Protein AF-0000000082581301 (afdb_homodimer)

Nearest PDB structures (foldseek):
  5jen-assembly1_A  TM=6.993E-01  e=1.781E-11  Bacillus subtilis subsp. subtilis str. 168
  3cyg-assembly2_A  TM=7.190E-01  e=3.340E-11  Fervidobacterium nodosum Rt17-B1
  3cyg-assembly3_B  TM=7.773E-01  e=4.373E-10  Fervidobacterium nodosum Rt17-B1
  3e99-assembly1_A  TM=2.908E-01  e=3.934E+00  Burkholderia mallei ATCC 23344
  8h2t-assembly1_H  TM=2.870E-01  e=8.271E+00  Variovorax paradoxus

Structure (mmCIF, N/CA/C/O backbone):
data_AF-0000000082581301-model_v1
#
loop_
_entity.id
_entity.type
_entity.pdbx_description
1 polymer 'DUF3298 and DUF4163 domain-containing protein'
#
loop_
_atom_site.group_PDB
_atom_site.id
_atom_site.type_symbol
_atom_site.label_atom_id
_atom_site.label_alt_id
_atom_site.label_comp_id
_atom_site.label_asym_id
_atom_site.label_entity_id
_atom_site.label_seq_id
_atom_site.pdbx_PDB_ins_code
_atom_site.Cartn_x
_atom_site.Cartn_y
_atom_site.Cartn_z
_atom_site.occupancy
_atom_site.B_iso_or_equiv
_atom_site.auth_seq_id
_atom_site.auth_comp_id
_atom_site.auth_asym_id
_atom_site.auth_atom_id
_atom_site.pdbx_PDB_model_num
ATOM 1 N N . MET A 1 1 ? -32.438 -51.469 63.594 1 23.45 1 MET A N 1
ATOM 2 C CA . MET A 1 1 ? -33.312 -51.906 62.531 1 23.45 1 MET A CA 1
ATOM 3 C C . MET A 1 1 ? -34.188 -50.719 62.031 1 23.45 1 MET A C 1
ATOM 5 O O . MET A 1 1 ? -35.281 -50.5 62.562 1 23.45 1 MET A O 1
ATOM 9 N N . ILE A 1 2 ? -33.562 -49.562 61.781 1 27.22 2 ILE A N 1
ATOM 10 C CA . ILE A 1 2 ? -34.188 -48.25 61.625 1 27.22 2 ILE A CA 1
ATOM 11 C C . ILE A 1 2 ? -35.031 -48.219 60.344 1 27.22 2 ILE A C 1
ATOM 13 O O . ILE A 1 2 ? -34.5 -48.531 59.281 1 27.22 2 ILE A O 1
ATOM 17 N N . TYR A 1 3 ? -36.344 -48.5 60.375 1 23.5 3 TYR A N 1
ATOM 18 C CA . TYR A 1 3 ? -37.344 -48.75 59.344 1 23.5 3 TYR A CA 1
ATOM 19 C C . TYR A 1 3 ? -37.625 -47.531 58.5 1 23.5 3 TYR A C 1
ATOM 21 O O . TYR A 1 3 ? -38.125 -46.5 59 1 23.5 3 TYR A O 1
ATOM 29 N N . PHE A 1 4 ? -36.688 -47 57.719 1 25.91 4 PHE A N 1
ATOM 30 C CA . PHE A 1 4 ? -36.844 -45.75 56.938 1 25.91 4 PHE A CA 1
ATOM 31 C C . PHE A 1 4 ? -37.938 -45.906 55.906 1 25.91 4 PHE A C 1
ATOM 33 O O . PHE A 1 4 ? -38 -46.906 55.188 1 25.91 4 PHE A O 1
ATOM 40 N N . SER A 1 5 ? -39.125 -45.344 56.156 1 24.7 5 SER A N 1
ATOM 41 C CA . SER A 1 5 ? -40.406 -45.406 55.469 1 24.7 5 SER A CA 1
ATOM 42 C C . SER A 1 5 ? -40.312 -44.844 54.062 1 24.7 5 SER A C 1
ATOM 44 O O . SER A 1 5 ? -39.844 -43.75 53.844 1 24.7 5 SER A O 1
ATOM 46 N N . TYR A 1 6 ? -40.094 -45.656 53 1 24.67 6 TYR A N 1
ATOM 47 C CA . TYR A 1 6 ? -39.844 -45.5 51.562 1 24.67 6 TYR A CA 1
ATOM 48 C C . TYR A 1 6 ? -41.031 -44.844 50.875 1 24.67 6 TYR A C 1
ATOM 50 O O . TYR A 1 6 ? -42.156 -45.375 50.906 1 24.67 6 TYR A O 1
ATOM 58 N N . PRO A 1 7 ? -41.094 -43.469 50.844 1 27.75 7 PRO A N 1
ATOM 59 C CA . PRO A 1 7 ? -42.344 -42.906 50.312 1 27.75 7 PRO A CA 1
ATOM 60 C C . PRO A 1 7 ? -42.656 -43.406 48.906 1 27.75 7 PRO A C 1
ATOM 62 O O . PRO A 1 7 ? -41.75 -43.719 48.125 1 27.75 7 PRO A O 1
ATOM 65 N N . ASP A 1 8 ? -43.75 -44.094 48.656 1 23.95 8 ASP A N 1
ATOM 66 C CA . ASP A 1 8 ? -44.312 -44.969 47.625 1 23.95 8 ASP A CA 1
ATOM 67 C C . ASP A 1 8 ? -44.406 -44.25 46.281 1 23.95 8 ASP A C 1
ATOM 69 O O . ASP A 1 8 ? -44.125 -44.844 45.219 1 23.95 8 ASP A O 1
ATOM 73 N N . ASN A 1 9 ? -45.188 -43.156 46.125 1 26.23 9 ASN A N 1
ATOM 74 C CA . ASN A 1 9 ? -46.156 -43.094 45.031 1 26.23 9 ASN A CA 1
ATOM 75 C C . ASN A 1 9 ? -45.531 -42.562 43.75 1 26.23 9 ASN A C 1
ATOM 77 O O . ASN A 1 9 ? -45.844 -41.469 43.312 1 26.23 9 ASN A O 1
ATOM 81 N N . TRP A 1 10 ? -44.25 -42.5 43.531 1 26.17 10 TRP A N 1
ATOM 82 C CA . TRP A 1 10 ? -43.688 -41.562 42.531 1 26.17 10 TRP A CA 1
ATOM 83 C C . TRP A 1 10 ? -44.031 -42.062 41.125 1 26.17 10 TRP A C 1
ATOM 85 O O . TRP A 1 10 ? -43.625 -43.156 40.719 1 26.17 10 TRP A O 1
ATOM 95 N N . ASN A 1 11 ? -45.312 -41.75 40.562 1 25.97 11 ASN A N 1
ATOM 96 C CA . ASN A 1 11 ? -45.812 -42.25 39.281 1 25.97 11 ASN A CA 1
ATOM 97 C C . ASN A 1 11 ? -44.938 -41.781 38.125 1 25.97 11 ASN A C 1
ATOM 99 O O . ASN A 1 11 ? -44.781 -40.594 37.875 1 25.97 11 ASN A O 1
ATOM 103 N N . PRO A 1 12 ? -44 -42.531 37.531 1 25.05 12 PRO A N 1
ATOM 104 C CA . PRO A 1 12 ? -42.906 -42.312 36.594 1 25.05 12 PRO A CA 1
ATOM 105 C C . PRO A 1 12 ? -43.406 -42.062 35.156 1 25.05 12 PRO A C 1
ATOM 107 O O . PRO A 1 12 ? -42.625 -42.062 34.219 1 25.05 12 PRO A O 1
ATOM 110 N N . SER A 1 13 ? -44.75 -41.938 34.938 1 23.55 13 SER A N 1
ATOM 111 C CA . SER A 1 13 ? -45.188 -42.312 33.594 1 23.55 13 SER A CA 1
ATOM 112 C C . SER A 1 13 ? -44.531 -41.469 32.531 1 23.55 13 SER A C 1
ATOM 114 O O . SER A 1 13 ? -44.406 -41.875 31.375 1 23.55 13 SER A O 1
ATOM 116 N N . ALA A 1 14 ? -44.562 -40.156 32.656 1 24.44 14 ALA A N 1
ATOM 117 C CA . ALA A 1 14 ? -44.875 -39.375 31.469 1 24.44 14 ALA A CA 1
ATOM 118 C C . ALA A 1 14 ? -43.688 -39.344 30.5 1 24.44 14 ALA A C 1
ATOM 120 O O . ALA A 1 14 ? -43.562 -38.438 29.672 1 24.44 14 ALA A O 1
ATOM 121 N N . ASN A 1 15 ? -42.719 -40.156 30.562 1 22.16 15 ASN A N 1
ATOM 122 C CA . ASN A 1 15 ? -41.531 -39.812 29.766 1 22.16 15 ASN A CA 1
ATOM 123 C C . ASN A 1 15 ? -41.812 -39.906 28.266 1 22.16 15 ASN A C 1
ATOM 125 O O . ASN A 1 15 ? -41.75 -41 27.688 1 22.16 15 ASN A O 1
ATOM 129 N N . ARG A 1 16 ? -43 -39.375 27.766 1 25.42 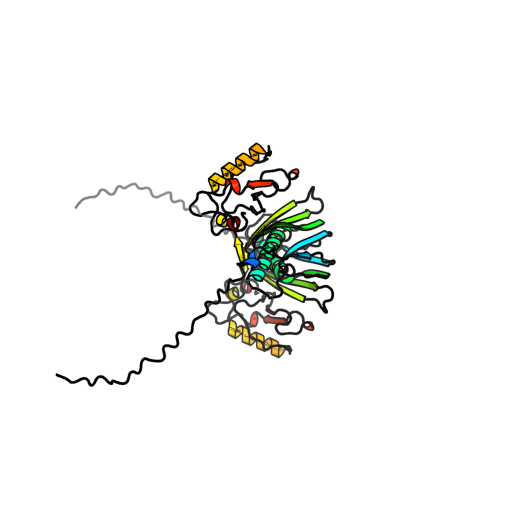16 ARG A N 1
ATOM 130 C CA . ARG A 1 16 ? -43.094 -39.531 26.328 1 25.42 16 ARG A CA 1
ATOM 131 C C . ARG A 1 16 ? -41.844 -39.031 25.625 1 25.42 16 ARG A C 1
ATOM 133 O O . ARG A 1 16 ? -41.438 -37.875 25.828 1 25.42 16 ARG A O 1
ATOM 140 N N . TYR A 1 17 ? -40.906 -39.906 25.312 1 24.31 17 TYR A N 1
ATOM 141 C CA . TYR A 1 17 ? -39.75 -39.688 24.453 1 24.31 17 TYR A CA 1
ATOM 142 C C . TYR A 1 17 ? -40.188 -39.062 23.125 1 24.31 17 TYR A C 1
ATOM 144 O O . TYR A 1 17 ? -41 -39.594 22.391 1 24.31 17 TYR A O 1
ATOM 152 N N . ASP A 1 18 ? -40.469 -37.75 23.156 1 25.62 18 ASP A N 1
ATOM 153 C CA . ASP A 1 18 ? -40.656 -37.094 21.859 1 25.62 18 ASP A CA 1
ATOM 154 C C . ASP A 1 18 ? -39.562 -37.531 20.875 1 25.62 18 ASP A C 1
ATOM 156 O O . ASP A 1 18 ? -38.406 -37.625 21.234 1 25.62 18 ASP A O 1
ATOM 160 N N . SER A 1 19 ? -39.938 -38.438 19.953 1 27.25 19 SER A N 1
ATOM 161 C CA . SER A 1 19 ? -39.156 -38.781 18.766 1 27.25 19 SER A CA 1
ATOM 162 C C . SER A 1 19 ? -38.562 -37.562 18.094 1 27.25 19 SER A C 1
ATOM 164 O O . SER A 1 19 ? -39.312 -36.688 17.625 1 27.25 19 SER A O 1
ATOM 166 N N . TYR A 1 20 ? -37.531 -37 18.703 1 26.33 20 TYR A N 1
ATOM 167 C CA . TYR A 1 20 ? -36.781 -36 17.969 1 26.33 20 TYR A CA 1
ATOM 168 C C . TYR A 1 20 ? -36.5 -36.438 16.547 1 26.33 20 TYR A C 1
ATOM 170 O O . TYR A 1 20 ? -35.875 -37.5 16.344 1 26.33 20 TYR A O 1
ATOM 178 N N . ASP A 1 21 ? -37.469 -36.281 15.656 1 26.14 21 ASP A N 1
ATOM 179 C CA . ASP A 1 21 ? -37.125 -36.344 14.234 1 26.14 21 ASP A CA 1
ATOM 180 C C . ASP A 1 21 ? -35.812 -35.625 13.945 1 26.14 21 ASP A C 1
ATOM 182 O O . ASP A 1 21 ? -35.688 -34.438 14.211 1 26.14 21 ASP A O 1
ATOM 186 N N . TYR A 1 22 ? -34.75 -36.344 14.148 1 25.98 22 TYR A N 1
ATOM 187 C CA . TYR A 1 22 ? -33.469 -35.906 13.586 1 25.98 22 TYR A CA 1
ATOM 188 C C . TYR A 1 22 ? -33.656 -35.438 12.156 1 25.98 22 TYR A C 1
ATOM 190 O O . TYR A 1 22 ? -33.875 -36.219 11.242 1 25.98 22 TYR A O 1
ATOM 198 N N . LYS A 1 23 ? -34.406 -34.312 12 1 30.66 23 LYS A N 1
ATOM 199 C CA . LYS A 1 23 ? -34.25 -33.719 10.68 1 30.66 23 LYS A CA 1
ATOM 200 C C . LYS A 1 23 ? -32.781 -33.594 10.32 1 30.66 23 LYS A C 1
ATOM 202 O O . LYS A 1 23 ? -32 -32.906 11.016 1 30.66 23 LYS A O 1
ATOM 207 N N . ASN A 1 24 ? -32.25 -34.719 9.75 1 27.53 24 ASN A N 1
ATOM 208 C CA . ASN A 1 24 ? -31 -34.656 9.016 1 27.53 24 ASN A CA 1
ATOM 209 C C . ASN A 1 24 ? -30.906 -33.375 8.164 1 27.53 24 ASN A C 1
ATOM 211 O O . ASN A 1 24 ? -31.641 -33.219 7.191 1 27.53 24 ASN A O 1
ATOM 215 N N . HIS A 1 25 ? -30.844 -32.25 8.789 1 31.48 25 HIS A N 1
ATOM 216 C CA . HIS A 1 25 ? -30.359 -31.141 7.984 1 31.48 25 HIS A CA 1
ATOM 217 C C . HIS A 1 25 ? -29.094 -31.516 7.238 1 31.48 25 HIS A C 1
ATOM 219 O O . HIS A 1 25 ? -28.016 -31.609 7.836 1 31.48 25 HIS A O 1
ATOM 225 N N . THR A 1 26 ? -29.219 -32.438 6.367 1 28.14 26 THR A N 1
ATOM 226 C CA . THR A 1 26 ? -28.141 -32.406 5.395 1 28.14 26 THR A CA 1
ATOM 227 C C . THR A 1 26 ? -27.781 -30.969 5.012 1 28.14 26 THR A C 1
ATOM 229 O O . THR A 1 26 ? -28.562 -30.281 4.371 1 28.14 26 THR A O 1
ATOM 232 N N . LYS A 1 27 ? -27.125 -30.297 5.91 1 36.31 27 LYS A N 1
ATOM 233 C CA . LYS A 1 27 ? -26.406 -29.141 5.395 1 36.31 27 LYS A CA 1
ATOM 234 C C . LYS A 1 27 ? -26 -29.344 3.939 1 36.31 27 LYS A C 1
ATOM 236 O O . LYS A 1 27 ? -25.359 -30.344 3.605 1 36.31 27 LYS A O 1
ATOM 241 N N . ASP A 1 28 ? -26.766 -28.828 2.965 1 34.56 28 ASP A N 1
ATOM 242 C CA . ASP A 1 28 ? -26.547 -28.734 1.524 1 34.56 28 ASP A CA 1
ATOM 243 C C . ASP A 1 28 ? -25.062 -28.688 1.197 1 34.56 28 ASP A C 1
ATOM 245 O O . ASP A 1 28 ? -24.438 -27.625 1.232 1 34.56 28 ASP A O 1
ATOM 249 N N . TYR A 1 29 ? -24.25 -29.656 1.541 1 36 29 TYR A N 1
ATOM 250 C CA . TYR A 1 29 ? -22.891 -29.875 1.052 1 36 29 TYR A CA 1
ATOM 251 C C . TYR A 1 29 ? -22.797 -29.609 -0.445 1 36 29 TYR A C 1
ATOM 253 O O . TYR A 1 29 ? -21.766 -29.844 -1.063 1 36 29 TYR A O 1
ATOM 261 N N . ARG A 1 30 ? -23.875 -29.531 -1.158 1 40.72 30 ARG A N 1
ATOM 262 C CA . ARG A 1 30 ? -23.828 -29.359 -2.607 1 40.72 30 ARG A CA 1
ATOM 263 C C . ARG A 1 30 ? -23.125 -28.062 -2.988 1 40.72 30 ARG A C 1
ATOM 265 O O . ARG A 1 30 ? -22.797 -27.844 -4.16 1 40.72 30 ARG A O 1
ATOM 272 N N . ASP A 1 31 ? -23.25 -27.062 -2.201 1 43.44 31 ASP A N 1
ATOM 273 C CA . ASP A 1 31 ? -22.969 -25.688 -2.586 1 43.44 31 ASP A CA 1
ATOM 274 C C . ASP A 1 31 ? -21.453 -25.469 -2.701 1 43.44 31 ASP A C 1
ATOM 276 O O . ASP A 1 31 ? -21.016 -24.422 -3.193 1 43.44 31 ASP A O 1
ATOM 280 N N . PHE A 1 32 ? -20.641 -26.438 -2.219 1 46.97 32 PHE A N 1
ATOM 281 C CA . PHE A 1 32 ? -19.203 -26.25 -2.111 1 46.97 32 PHE A CA 1
ATOM 282 C C . PHE A 1 32 ? -18.516 -26.453 -3.461 1 46.97 32 PHE A C 1
ATOM 284 O O . PHE A 1 32 ? -17.328 -26.203 -3.605 1 46.97 32 PHE A O 1
ATOM 291 N N . ARG A 1 33 ? -19.266 -27.141 -4.344 1 55.94 33 ARG A N 1
ATOM 292 C CA . ARG A 1 33 ? -18.625 -27.5 -5.609 1 55.94 33 ARG A CA 1
ATOM 293 C C . ARG A 1 33 ? -18.547 -26.297 -6.539 1 55.94 33 ARG A C 1
ATOM 295 O O . ARG A 1 33 ? -18.203 -26.422 -7.715 1 55.94 33 ARG A O 1
ATOM 302 N N . GLU A 1 34 ? -19 -25.094 -6.039 1 70.31 34 GLU A N 1
ATOM 303 C CA . GLU A 1 34 ? -19.297 -24.031 -6.988 1 70.31 34 GLU A CA 1
ATOM 304 C C . GLU A 1 34 ? -18.141 -23.031 -7.094 1 70.31 34 GLU A C 1
ATOM 306 O O . GLU A 1 34 ? -17.406 -22.812 -6.125 1 70.31 34 GLU A O 1
ATOM 311 N N . THR A 1 35 ? -17.688 -22.75 -8.289 1 86.88 35 THR A N 1
ATOM 312 C CA . THR A 1 35 ? -16.766 -21.688 -8.68 1 86.88 35 THR A CA 1
ATOM 313 C C . THR A 1 35 ? -17.172 -20.359 -8.039 1 86.88 35 THR A C 1
ATOM 315 O O . THR A 1 35 ? -18.359 -20.094 -7.855 1 86.88 35 THR A O 1
ATOM 318 N N . VAL A 1 36 ? -16.219 -19.734 -7.465 1 93.25 36 VAL A N 1
ATOM 319 C CA . VAL A 1 36 ? -16.391 -18.406 -6.891 1 93.25 36 VAL A CA 1
ATOM 320 C C . VAL A 1 36 ? -16.672 -17.391 -8.008 1 93.25 36 VAL A C 1
ATOM 322 O O . VAL A 1 36 ? -15.992 -17.391 -9.031 1 93.25 36 VAL A O 1
ATOM 325 N N . GLY A 1 37 ? -17.797 -16.641 -7.883 1 95.5 37 GLY A N 1
ATOM 326 C CA . GLY A 1 37 ? -18.062 -15.57 -8.836 1 95.5 37 GLY A CA 1
ATOM 327 C C . GLY A 1 37 ? -17.094 -14.406 -8.703 1 95.5 37 GLY A C 1
ATOM 328 O O . GLY A 1 37 ? -16.906 -13.867 -7.613 1 95.5 37 GLY A O 1
ATOM 329 N N . LEU A 1 38 ? -16.469 -14.062 -9.812 1 97.75 38 LEU A N 1
ATOM 330 C CA . LEU A 1 38 ? -15.484 -12.984 -9.812 1 97.75 38 LEU A CA 1
ATOM 331 C C . LEU A 1 38 ? -15.852 -11.922 -10.844 1 97.75 38 LEU A C 1
ATOM 333 O O . LEU A 1 38 ? -16.391 -12.242 -11.914 1 97.75 38 LEU A O 1
ATOM 337 N N . LYS A 1 39 ? -15.602 -10.711 -10.5 1 98.12 39 LYS A N 1
ATOM 338 C CA . LYS A 1 39 ? -15.664 -9.57 -11.422 1 98.12 39 LYS A CA 1
ATOM 339 C C . LYS A 1 39 ? -14.305 -8.891 -11.539 1 98.12 39 LYS A C 1
ATOM 341 O O . LYS A 1 39 ? -13.469 -8.992 -10.641 1 98.12 39 LYS A O 1
ATOM 346 N N . ASN A 1 40 ? -14.148 -8.227 -12.648 1 98.69 40 ASN A N 1
ATOM 347 C CA . ASN A 1 40 ? -12.883 -7.551 -12.898 1 98.69 40 ASN A CA 1
ATOM 348 C C . ASN A 1 40 ? -12.953 -6.066 -12.555 1 98.69 40 ASN A C 1
ATOM 350 O O . ASN A 1 40 ? -13.773 -5.332 -13.117 1 98.69 40 ASN A O 1
ATOM 354 N N . GLN A 1 41 ? -12.195 -5.621 -11.594 1 98.69 41 GLN A N 1
ATOM 355 C CA . GLN A 1 41 ? -11.945 -4.203 -11.359 1 98.69 41 GLN A CA 1
ATOM 356 C C . GLN A 1 41 ? -10.812 -3.689 -12.242 1 98.69 41 GLN A C 1
ATOM 358 O O . GLN A 1 41 ? -9.703 -4.23 -12.203 1 98.69 41 GLN A O 1
ATOM 363 N N . LYS A 1 42 ? -11.07 -2.707 -13 1 98.5 42 LYS A N 1
ATOM 364 C CA . LYS A 1 42 ? -10.07 -2.088 -13.867 1 98.5 42 LYS A CA 1
ATOM 365 C C . LYS A 1 42 ? -9.844 -0.627 -13.484 1 98.5 42 LYS A C 1
ATOM 367 O O . LYS A 1 42 ? -10.727 0.213 -13.672 1 98.5 42 LYS A O 1
ATOM 372 N N . LEU A 1 43 ? -8.742 -0.289 -12.945 1 98.62 43 LEU A N 1
ATOM 373 C CA . LEU A 1 43 ? -8.344 1.071 -12.602 1 98.62 43 LEU A CA 1
ATOM 374 C C . LEU A 1 43 ? -7.617 1.733 -13.766 1 98.62 43 LEU A C 1
ATOM 376 O O . LEU A 1 43 ? -6.445 1.438 -14.023 1 98.62 43 LEU A O 1
ATOM 380 N N . MET A 1 44 ? -8.227 2.516 -14.43 1 98.44 44 MET A N 1
ATOM 381 C CA . MET A 1 44 ? -7.695 3.287 -15.547 1 98.44 44 MET A CA 1
ATOM 382 C C . MET A 1 44 ? -8.305 4.684 -15.586 1 98.44 44 MET A C 1
ATOM 384 O O . MET A 1 44 ? -8.953 5.062 -16.562 1 98.44 44 MET A O 1
ATOM 388 N N . PRO A 1 45 ? -8.047 5.441 -14.531 1 98.31 45 PRO A N 1
ATOM 389 C CA . PRO A 1 45 ? -8.633 6.781 -14.5 1 98.31 45 PRO A CA 1
ATOM 390 C C . PRO A 1 45 ? -8.086 7.688 -15.602 1 98.31 45 PRO A C 1
ATOM 392 O O . PRO A 1 45 ? -6.867 7.777 -15.781 1 98.31 45 PRO A O 1
ATOM 395 N N . PRO A 1 46 ? -8.914 8.422 -16.297 1 97.94 46 PRO A N 1
ATOM 396 C CA . PRO A 1 46 ? -8.469 9.352 -17.344 1 97.94 46 PRO A CA 1
ATOM 397 C C . PRO A 1 46 ? -7.484 10.398 -16.812 1 97.94 46 PRO A C 1
ATOM 399 O O . PRO A 1 46 ? -6.574 10.812 -17.531 1 97.94 46 PRO A O 1
ATOM 402 N N . LYS A 1 47 ? -7.715 10.797 -15.57 1 98.12 47 LYS A N 1
ATOM 403 C CA . LYS A 1 47 ? -6.785 11.719 -14.922 1 98.12 47 LYS A CA 1
ATOM 404 C C . LYS A 1 47 ? -6.133 11.07 -13.703 1 98.12 47 LYS A C 1
ATOM 406 O O . LYS A 1 47 ? -6.805 10.781 -12.711 1 98.12 47 LYS A O 1
ATOM 411 N N . PHE A 1 48 ? -4.871 10.828 -13.828 1 98.69 48 PHE A N 1
ATOM 412 C CA . PHE A 1 48 ? -4.102 10.211 -12.758 1 98.69 48 PHE A CA 1
ATOM 413 C C . PHE A 1 48 ? -2.799 10.969 -12.523 1 98.69 48 PHE A C 1
ATOM 415 O O . PHE A 1 48 ? -2.006 11.148 -13.445 1 98.69 48 PHE A O 1
ATOM 422 N N . SER A 1 49 ? -2.604 11.43 -11.266 1 98.81 49 SER A N 1
ATOM 423 C CA . SER A 1 49 ? -1.345 12.07 -10.883 1 98.81 49 SER A CA 1
ATOM 424 C C . SER A 1 49 ? -1.113 11.977 -9.383 1 98.81 49 SER A C 1
ATOM 426 O O . SER A 1 49 ? -2.006 12.297 -8.594 1 98.81 49 SER A O 1
ATOM 428 N N . ILE A 1 50 ? 0.013 11.531 -9.008 1 98.88 50 ILE A N 1
ATOM 429 C CA . ILE A 1 50 ? 0.401 11.5 -7.598 1 98.88 50 ILE A CA 1
ATOM 430 C C . ILE A 1 50 ? 1.772 12.148 -7.43 1 98.88 50 ILE A C 1
ATOM 432 O O . ILE A 1 50 ? 2.744 11.742 -8.07 1 98.88 50 ILE A O 1
ATOM 436 N N . SER A 1 51 ? 1.829 13.141 -6.535 1 98.88 51 SER A N 1
ATOM 437 C CA . SER A 1 51 ? 3.078 13.836 -6.234 1 98.88 51 SER A CA 1
ATOM 438 C C . SER A 1 51 ? 3.475 13.648 -4.773 1 98.88 51 SER A C 1
ATOM 440 O O . SER A 1 51 ? 2.623 13.68 -3.883 1 98.88 51 SER A O 1
ATOM 442 N N . TYR A 1 52 ? 4.742 13.422 -4.562 1 98.94 52 TYR A N 1
ATOM 443 C CA . TYR A 1 52 ? 5.293 13.367 -3.213 1 98.94 52 TYR A CA 1
ATOM 444 C C . TYR A 1 52 ? 6.754 13.797 -3.199 1 98.94 52 TYR A C 1
ATOM 446 O O . TYR A 1 52 ? 7.434 13.75 -4.227 1 98.94 52 TYR A O 1
ATOM 454 N N . PRO A 1 53 ? 7.203 14.289 -2.082 1 98.94 53 PRO A N 1
ATOM 455 C CA . PRO A 1 53 ? 8.594 14.766 -2.041 1 98.94 53 PRO A CA 1
ATOM 456 C C . PRO A 1 53 ? 9.586 13.633 -1.789 1 98.94 53 PRO A C 1
ATOM 458 O O . PRO A 1 53 ? 9.242 12.625 -1.171 1 98.94 53 PRO A O 1
ATOM 461 N N . VAL A 1 54 ? 10.742 13.82 -2.295 1 98.81 54 VAL A N 1
ATOM 462 C CA . VAL A 1 54 ? 11.883 12.945 -2.066 1 98.81 54 VAL A CA 1
ATOM 463 C C . VAL A 1 54 ? 13.07 13.758 -1.565 1 98.81 54 VAL A C 1
ATOM 465 O O . VAL A 1 54 ? 13.414 14.789 -2.148 1 98.81 54 VAL A O 1
ATOM 468 N N . ILE A 1 55 ? 13.625 13.336 -0.488 1 98.62 55 ILE A N 1
ATOM 469 C CA . ILE A 1 55 ? 14.82 13.984 0.039 1 98.62 55 ILE A CA 1
ATOM 470 C C . ILE A 1 55 ? 16.047 13.547 -0.767 1 98.62 55 ILE A C 1
ATOM 472 O O . ILE A 1 55 ? 16.25 12.352 -0.989 1 98.62 55 ILE A O 1
ATOM 476 N N . ASP A 1 56 ? 16.812 14.523 -1.183 1 95.5 56 ASP A N 1
ATOM 477 C CA . ASP A 1 56 ? 18.062 14.203 -1.881 1 95.5 56 ASP A CA 1
ATOM 478 C C . ASP A 1 56 ? 18.984 13.383 -0.997 1 95.5 56 ASP A C 1
ATOM 480 O O . ASP A 1 56 ? 19.203 13.711 0.171 1 95.5 56 ASP A O 1
ATOM 484 N N . ASN A 1 57 ? 19.5 12.266 -1.617 1 95.81 57 ASN A N 1
ATOM 485 C CA . ASN A 1 57 ? 20.359 11.375 -0.852 1 95.81 57 ASN A CA 1
ATOM 486 C C . ASN A 1 57 ? 21.547 10.891 -1.682 1 95.81 57 ASN A C 1
ATOM 488 O O . ASN A 1 57 ? 21.719 9.688 -1.891 1 95.81 57 ASN A O 1
ATOM 492 N N . PRO A 1 58 ? 22.359 11.75 -2.113 1 93.5 58 PRO A N 1
ATOM 493 C CA . PRO A 1 58 ? 23.469 11.352 -2.986 1 93.5 58 PRO A CA 1
ATOM 494 C C . PRO A 1 58 ? 24.438 10.375 -2.311 1 93.5 58 PRO A C 1
ATOM 496 O O . PRO A 1 58 ? 25.062 9.555 -2.982 1 93.5 58 PRO A O 1
ATOM 499 N N . ASP A 1 59 ? 24.531 10.398 -0.955 1 94.31 59 ASP A N 1
ATOM 500 C CA . ASP A 1 59 ? 25.5 9.578 -0.228 1 94.31 59 ASP A CA 1
ATOM 501 C C . ASP A 1 59 ? 24.844 8.305 0.307 1 94.31 59 ASP A C 1
ATOM 503 O O . ASP A 1 59 ? 25.453 7.562 1.081 1 94.31 59 ASP A O 1
ATOM 507 N N . SER A 1 60 ? 23.641 8.094 0.005 1 94.31 60 SER A N 1
ATOM 508 C CA . SER A 1 60 ? 22.906 6.898 0.414 1 94.31 60 SER A CA 1
ATOM 509 C C . SER A 1 60 ? 22.906 6.742 1.931 1 94.31 60 SER A C 1
ATOM 511 O O . SER A 1 60 ? 23.172 5.656 2.449 1 94.31 60 SER A O 1
ATOM 513 N N . LYS A 1 61 ? 22.719 7.906 2.576 1 97.25 61 LYS A N 1
ATOM 514 C CA . LYS A 1 61 ? 22.609 7.863 4.031 1 97.25 61 LYS A CA 1
ATOM 515 C C . LYS A 1 61 ? 21.375 7.09 4.477 1 97.25 61 LYS A C 1
ATOM 517 O O . LYS A 1 61 ? 20.297 7.27 3.924 1 97.25 61 LYS A O 1
ATOM 522 N N . ASP A 1 62 ? 21.5 6.297 5.488 1 98.12 62 ASP A N 1
ATOM 523 C CA . ASP A 1 62 ? 20.438 5.414 5.965 1 98.12 62 ASP A CA 1
ATOM 524 C C . ASP A 1 62 ? 19.266 6.219 6.535 1 98.12 62 ASP A C 1
ATOM 526 O O . ASP A 1 62 ? 18.109 5.859 6.336 1 98.12 62 ASP A O 1
ATOM 530 N N . ASN A 1 63 ? 19.609 7.223 7.359 1 98 63 ASN A N 1
ATOM 531 C CA . ASN A 1 63 ? 18.562 8.039 7.969 1 98 63 ASN A CA 1
ATOM 532 C C . ASN A 1 63 ? 17.656 8.664 6.91 1 98 63 ASN A C 1
ATOM 534 O O . ASN A 1 63 ? 16.422 8.656 7.059 1 98 63 ASN A O 1
ATOM 538 N N . ILE A 1 64 ? 18.234 9.102 5.816 1 98.25 64 ILE A N 1
ATOM 539 C CA . ILE A 1 64 ? 17.469 9.719 4.742 1 98.25 64 ILE A CA 1
ATOM 540 C C . ILE A 1 64 ? 16.656 8.656 4.012 1 98.25 64 ILE A C 1
ATOM 542 O O . ILE A 1 64 ? 15.492 8.875 3.688 1 98.25 64 ILE A O 1
ATOM 546 N N . THR A 1 65 ? 17.25 7.473 3.773 1 98.44 65 THR A N 1
ATOM 547 C CA . THR A 1 65 ? 16.547 6.359 3.15 1 98.44 65 THR A CA 1
ATOM 548 C C . THR A 1 65 ? 15.312 5.98 3.957 1 98.44 65 THR A C 1
ATOM 550 O O . THR A 1 65 ? 14.234 5.77 3.391 1 98.44 65 THR A O 1
ATOM 553 N N . LYS A 1 66 ? 15.477 5.961 5.207 1 98.69 66 LYS A N 1
ATOM 554 C CA . LYS A 1 66 ? 14.367 5.621 6.094 1 98.69 66 LYS A CA 1
ATOM 555 C C . LYS A 1 66 ? 13.234 6.637 5.973 1 98.69 66 LYS A C 1
ATOM 557 O O . LYS A 1 66 ? 12.062 6.258 5.867 1 98.69 66 LYS A O 1
ATOM 562 N N . ILE A 1 67 ? 13.539 7.926 6 1 98.88 67 ILE A N 1
ATOM 563 C CA . ILE A 1 67 ? 12.516 8.961 5.953 1 98.88 67 ILE A CA 1
ATOM 564 C C . ILE A 1 67 ? 11.852 8.977 4.578 1 98.88 67 ILE A C 1
ATOM 566 O O . ILE A 1 67 ? 10.633 9.141 4.473 1 98.88 67 ILE A O 1
ATOM 570 N N . ASN A 1 68 ? 12.648 8.781 3.496 1 98.88 68 ASN A N 1
ATOM 571 C CA . ASN A 1 68 ? 12.062 8.711 2.16 1 98.88 68 ASN A CA 1
ATOM 572 C C . ASN A 1 68 ? 11.07 7.559 2.043 1 98.88 68 ASN A C 1
ATOM 574 O O . ASN A 1 68 ? 10.016 7.699 1.419 1 98.88 68 ASN A O 1
ATOM 578 N N . ASN A 1 69 ? 11.414 6.449 2.625 1 98.88 69 ASN A N 1
ATOM 579 C CA . ASN A 1 69 ? 10.477 5.332 2.629 1 98.88 69 ASN A CA 1
ATOM 580 C C . ASN A 1 69 ? 9.227 5.656 3.438 1 98.88 69 ASN A C 1
ATOM 582 O O . ASN A 1 69 ? 8.109 5.312 3.031 1 98.88 69 ASN A O 1
ATOM 586 N N . ALA A 1 70 ? 9.391 6.305 4.566 1 98.88 70 ALA A N 1
ATOM 587 C CA . ALA A 1 70 ? 8.242 6.676 5.395 1 98.88 70 ALA A CA 1
ATOM 588 C C . ALA A 1 70 ? 7.32 7.641 4.656 1 98.88 70 ALA A C 1
ATOM 590 O O . ALA A 1 70 ? 6.098 7.562 4.797 1 98.88 70 ALA A O 1
ATOM 591 N N . ILE A 1 71 ? 7.898 8.539 3.879 1 98.94 71 ILE A N 1
ATOM 592 C CA . ILE A 1 71 ? 7.121 9.469 3.064 1 98.94 71 ILE A CA 1
ATOM 593 C C . ILE A 1 71 ? 6.262 8.688 2.072 1 98.94 71 ILE A C 1
ATOM 595 O O . ILE A 1 71 ? 5.055 8.914 1.982 1 98.94 71 ILE A O 1
ATOM 599 N N . VAL A 1 72 ? 6.828 7.781 1.42 1 98.88 72 VAL A N 1
ATOM 600 C CA . VAL A 1 72 ? 6.137 7.004 0.398 1 98.88 72 VAL A CA 1
ATOM 601 C C . VAL A 1 72 ? 5.074 6.121 1.051 1 98.88 72 VAL A C 1
ATOM 603 O O . VAL A 1 72 ? 4 5.906 0.482 1 98.88 72 VAL A O 1
ATOM 606 N N . ASP A 1 73 ? 5.398 5.668 2.209 1 98.88 73 ASP A N 1
ATOM 607 C CA . ASP A 1 73 ? 4.441 4.844 2.936 1 98.88 73 ASP A CA 1
ATOM 608 C C . ASP A 1 73 ? 3.158 5.617 3.227 1 98.88 73 ASP A C 1
ATOM 610 O O . ASP A 1 73 ? 2.066 5.043 3.227 1 98.88 73 ASP A O 1
ATOM 614 N N . GLU A 1 74 ? 3.25 6.887 3.512 1 98.88 74 GLU A N 1
ATOM 615 C CA . GLU A 1 74 ? 2.059 7.707 3.715 1 98.88 74 GLU A CA 1
ATOM 616 C C . GLU A 1 74 ? 1.218 7.781 2.445 1 98.88 74 GLU A C 1
ATOM 618 O O . GLU A 1 74 ? -0.011 7.703 2.502 1 98.88 74 GLU A O 1
ATOM 623 N N . VAL A 1 75 ? 1.861 7.918 1.317 1 98.94 75 VAL A N 1
ATOM 624 C CA . VAL A 1 75 ? 1.174 7.969 0.032 1 98.94 75 VAL A CA 1
ATOM 625 C C . VAL A 1 75 ? 0.503 6.625 -0.249 1 98.94 75 VAL A C 1
ATOM 627 O O . VAL A 1 75 ? -0.644 6.578 -0.7 1 98.94 75 VAL A O 1
ATOM 630 N N . ASP A 1 76 ? 1.237 5.613 0.029 1 98.88 76 ASP A N 1
ATOM 631 C CA . ASP A 1 76 ? 0.725 4.262 -0.176 1 98.88 76 ASP A CA 1
ATOM 632 C C . ASP A 1 76 ? -0.528 4.016 0.662 1 98.88 76 ASP A C 1
ATOM 634 O O . ASP A 1 76 ? -1.483 3.393 0.192 1 98.88 76 ASP A O 1
ATOM 638 N N . LYS A 1 77 ? -0.458 4.457 1.888 1 98.75 77 LYS A N 1
ATOM 639 C CA . LYS A 1 77 ? -1.614 4.328 2.768 1 98.75 77 LYS A CA 1
ATOM 640 C C . LYS A 1 77 ? -2.848 4.988 2.16 1 98.75 77 LYS A C 1
ATOM 642 O O . LYS A 1 77 ? -3.939 4.418 2.18 1 98.75 77 LYS A O 1
ATOM 647 N N . LEU A 1 78 ? -2.693 6.176 1.67 1 98.88 78 LEU A N 1
ATOM 648 C CA . LEU A 1 78 ? -3.795 6.895 1.041 1 98.88 78 LEU A CA 1
ATOM 649 C C . LEU A 1 78 ? -4.281 6.164 -0.205 1 98.88 78 LEU A C 1
ATOM 651 O O . LEU A 1 78 ? -5.488 6.027 -0.417 1 98.88 78 LEU A O 1
ATOM 655 N N . PHE A 1 79 ? -3.361 5.672 -0.999 1 98.94 79 PHE A N 1
ATOM 656 C CA . PHE A 1 79 ? -3.701 4.988 -2.242 1 98.94 79 PHE A CA 1
ATOM 657 C C . PHE A 1 79 ? -4.477 3.705 -1.96 1 98.94 79 PHE A C 1
ATOM 659 O O . PHE A 1 79 ? -5.504 3.443 -2.59 1 98.94 79 PHE A O 1
ATOM 666 N N . ARG A 1 80 ? -3.957 2.922 -1.037 1 98.75 80 ARG A N 1
ATOM 667 C CA . ARG A 1 80 ? -4.637 1.687 -0.664 1 98.75 80 ARG A CA 1
ATOM 668 C C . ARG A 1 80 ? -6.051 1.97 -0.165 1 98.75 80 ARG A C 1
ATOM 670 O O . ARG A 1 80 ? -6.996 1.264 -0.526 1 98.75 80 ARG A O 1
ATOM 677 N N . SER A 1 81 ? -6.152 3.053 0.591 1 98.12 81 SER A N 1
ATOM 678 C CA . SER A 1 81 ? -7.43 3.361 1.228 1 98.12 81 SER A CA 1
ATOM 679 C C . SER A 1 81 ? -8.43 3.918 0.22 1 98.12 81 SER A C 1
ATOM 681 O O . SER A 1 81 ? -9.609 3.568 0.251 1 98.12 81 SER A O 1
ATOM 683 N N . GLN A 1 82 ? -7.992 4.707 -0.736 1 98.12 82 GLN A N 1
ATOM 684 C CA . GLN A 1 82 ? -8.922 5.469 -1.559 1 98.12 82 GLN A CA 1
ATOM 685 C C . GLN A 1 82 ? -9.07 4.852 -2.945 1 98.12 82 GLN A C 1
ATOM 687 O O . GLN A 1 82 ? -10.109 4.992 -3.588 1 98.12 82 GLN A O 1
ATOM 692 N N . VAL A 1 83 ? -8.023 4.203 -3.367 1 98.75 83 VAL A N 1
ATOM 693 C CA . VAL A 1 83 ? -8.008 3.846 -4.781 1 98.75 83 VAL A CA 1
ATOM 694 C C . VAL A 1 83 ? -8.109 2.33 -4.934 1 98.75 83 VAL A C 1
ATOM 696 O O . VAL A 1 83 ? -8.969 1.831 -5.66 1 98.75 83 VAL A O 1
ATOM 699 N N . LEU A 1 84 ? -7.246 1.582 -4.227 1 98.75 84 LEU A N 1
ATOM 700 C CA . LEU A 1 84 ? -7.27 0.125 -4.301 1 98.75 84 LEU A CA 1
ATOM 701 C C . LEU A 1 84 ? -8.359 -0.446 -3.4 1 98.75 84 LEU A C 1
ATOM 703 O O . LEU A 1 84 ? -8.062 -1.105 -2.402 1 98.75 84 LEU A O 1
ATOM 707 N N . ARG A 1 85 ? -9.586 -0.324 -3.867 1 98.12 85 ARG A N 1
ATOM 708 C CA . ARG A 1 85 ? -10.75 -0.744 -3.096 1 98.12 85 ARG A CA 1
ATOM 709 C C . ARG A 1 85 ? -11.148 -2.178 -3.436 1 98.12 85 ARG A C 1
ATOM 711 O O . ARG A 1 85 ? -11.047 -2.596 -4.59 1 98.12 85 ARG A O 1
ATOM 718 N N . PRO A 1 86 ? -11.609 -2.912 -2.406 1 98 86 PRO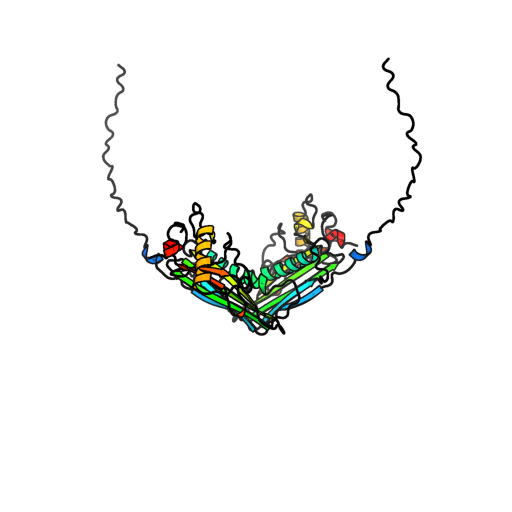 A N 1
ATOM 719 C CA . PRO A 1 86 ? -12.062 -4.277 -2.662 1 98 86 PRO A CA 1
ATOM 720 C C . PRO A 1 86 ? -13.484 -4.328 -3.229 1 98 86 PRO A C 1
ATOM 722 O O . PRO A 1 86 ? -14.328 -5.062 -2.715 1 98 86 PRO A O 1
ATOM 725 N N . GLU A 1 87 ? -13.727 -3.539 -4.23 1 97.25 87 GLU A N 1
ATOM 726 C CA . GLU A 1 87 ? -15 -3.424 -4.938 1 97.25 87 GLU A CA 1
ATOM 727 C C . GLU A 1 87 ? -14.805 -2.859 -6.344 1 97.25 87 GLU A C 1
ATOM 729 O O . GLU A 1 87 ? -13.711 -2.412 -6.688 1 97.25 87 GLU A O 1
ATOM 734 N N . ILE A 1 88 ? -15.875 -2.963 -7.129 1 97.69 88 ILE A N 1
ATOM 735 C CA . ILE A 1 88 ? -15.82 -2.424 -8.484 1 97.69 88 ILE A CA 1
ATOM 736 C C . ILE A 1 88 ? -16.109 -0.924 -8.453 1 97.69 88 ILE A C 1
ATOM 738 O O . ILE A 1 88 ? -17.188 -0.501 -8.047 1 97.69 88 ILE A O 1
ATOM 742 N N . ILE A 1 89 ? -15.133 -0.114 -8.805 1 97.38 89 ILE A N 1
ATOM 743 C CA . ILE A 1 89 ? -15.273 1.338 -8.828 1 97.38 89 ILE A CA 1
ATOM 744 C C . ILE A 1 89 ? -14.641 1.892 -10.109 1 97.38 89 ILE A C 1
ATOM 746 O O . ILE A 1 89 ? -13.57 1.451 -10.516 1 97.38 89 ILE A O 1
ATOM 750 N N . ASN A 1 90 ? -15.305 2.773 -10.719 1 97.81 90 ASN A N 1
ATOM 751 C CA . ASN A 1 90 ? -14.805 3.49 -11.883 1 97.81 90 ASN A CA 1
ATOM 752 C C . ASN A 1 90 ? -14.398 4.918 -11.531 1 97.81 90 ASN A C 1
ATOM 754 O O . ASN A 1 90 ? -15.258 5.781 -11.336 1 97.81 90 ASN A O 1
ATOM 758 N N . PHE A 1 91 ? -13.117 5.172 -11.5 1 98.31 91 PHE A N 1
ATOM 759 C CA . PHE A 1 91 ? -12.617 6.496 -11.141 1 98.31 91 PHE A CA 1
ATOM 760 C C . PHE A 1 91 ? -12.453 7.371 -12.375 1 98.31 91 PHE A C 1
ATOM 762 O O . PHE A 1 91 ? -11.914 6.926 -13.391 1 98.31 91 PHE A O 1
ATOM 769 N N . ALA A 1 92 ? -12.891 8.625 -12.273 1 98.31 92 ALA A N 1
ATOM 770 C CA . ALA A 1 92 ? -12.602 9.625 -13.297 1 98.31 92 ALA A CA 1
ATOM 771 C C . ALA A 1 92 ? -11.273 10.328 -13.023 1 98.31 92 ALA A C 1
ATOM 773 O O . ALA A 1 92 ? -10.547 10.68 -13.953 1 98.31 92 ALA A O 1
ATOM 774 N N . GLU A 1 93 ? -11.016 10.547 -11.688 1 98.56 93 GLU A N 1
ATOM 775 C CA . GLU A 1 93 ? -9.797 11.25 -11.289 1 98.56 93 GLU A CA 1
ATOM 776 C C . GLU A 1 93 ? -9.172 10.617 -10.047 1 98.56 93 GLU A C 1
ATOM 778 O O . GLU A 1 93 ? -9.883 10.195 -9.133 1 98.56 93 GLU A O 1
ATOM 783 N N . VAL A 1 94 ? -7.895 10.469 -10.023 1 98.81 94 VAL A N 1
ATOM 784 C CA . VAL A 1 94 ? -7.047 10.148 -8.875 1 98.81 94 VAL A CA 1
ATOM 785 C C . VAL A 1 94 ? -5.883 11.133 -8.805 1 98.81 94 VAL A C 1
ATOM 787 O O . VAL A 1 94 ? -4.961 11.078 -9.617 1 98.81 94 VAL A O 1
ATOM 790 N N . LEU A 1 95 ? -5.906 12.047 -7.801 1 98.88 95 LEU A N 1
ATOM 791 C CA . LEU A 1 95 ? -4.945 13.141 -7.723 1 98.88 95 LEU A CA 1
ATOM 792 C C . LEU A 1 95 ? -4.32 13.219 -6.332 1 98.88 95 LEU A C 1
ATOM 794 O O . LEU A 1 95 ? -5.008 13.531 -5.359 1 98.88 95 LEU A O 1
ATOM 798 N N . GLY A 1 96 ? -3.074 12.898 -6.25 1 98.88 96 GLY A N 1
ATOM 799 C CA . GLY A 1 96 ? -2.326 13.008 -5.008 1 98.88 96 GLY A CA 1
ATOM 800 C C . GLY A 1 96 ? -1.406 14.219 -4.973 1 98.88 96 GLY A C 1
ATOM 801 O O . GLY A 1 96 ? -0.64 14.445 -5.91 1 98.88 96 GLY A O 1
ATOM 802 N N . THR A 1 97 ? -1.504 15.008 -3.939 1 98.88 97 THR A N 1
ATOM 803 C CA . THR A 1 97 ? -0.672 16.188 -3.75 1 98.88 97 THR A CA 1
ATOM 804 C C . THR A 1 97 ? -0.108 16.234 -2.332 1 98.88 97 THR A C 1
ATOM 806 O O . THR A 1 97 ? -0.393 15.352 -1.519 1 98.88 97 THR A O 1
ATOM 809 N N . TYR A 1 98 ? 0.813 17.203 -2.104 1 98.88 98 TYR A N 1
ATOM 810 C CA . TYR A 1 98 ? 1.358 17.375 -0.762 1 98.88 98 TYR A CA 1
ATOM 811 C C . TYR A 1 98 ? 1.739 18.828 -0.509 1 98.88 98 TYR A C 1
ATOM 813 O O . TYR A 1 98 ? 1.832 19.625 -1.446 1 98.88 98 TYR A O 1
ATOM 821 N N . GLU A 1 99 ? 1.86 19.125 0.774 1 98.88 99 GLU A N 1
ATOM 822 C CA . GLU A 1 99 ? 2.346 20.422 1.245 1 98.88 99 GLU A CA 1
ATOM 823 C C . GLU A 1 99 ? 3.434 20.25 2.303 1 98.88 99 GLU A C 1
ATOM 825 O O . GLU A 1 99 ? 3.248 19.531 3.279 1 98.88 99 GLU A O 1
ATOM 830 N N . ILE A 1 100 ? 4.629 20.906 2.033 1 98.88 100 ILE A N 1
ATOM 831 C CA . ILE A 1 100 ? 5.645 20.984 3.08 1 98.88 100 ILE A CA 1
ATOM 832 C C . ILE A 1 100 ? 5.254 22.062 4.094 1 98.88 100 ILE A C 1
ATOM 834 O O . ILE A 1 100 ? 5.395 23.25 3.826 1 98.88 100 ILE A O 1
ATOM 838 N N . THR A 1 101 ? 4.867 21.641 5.262 1 98.88 101 THR A N 1
ATOM 839 C CA . THR A 1 101 ? 4.355 22.594 6.234 1 98.88 101 THR A CA 1
ATOM 840 C C . THR A 1 101 ? 5.469 23.078 7.16 1 98.88 101 THR A C 1
ATOM 842 O O . THR A 1 101 ? 5.324 24.109 7.828 1 98.88 101 THR A O 1
ATOM 845 N N . LEU A 1 102 ? 6.516 22.281 7.227 1 98.69 102 LEU A N 1
ATOM 846 C CA . LEU A 1 102 ? 7.691 22.656 8 1 98.69 102 LEU A CA 1
ATOM 847 C C . LEU A 1 102 ? 8.953 22.031 7.41 1 98.69 102 LEU A C 1
ATOM 849 O O . LEU A 1 102 ? 8.953 20.859 7.039 1 98.69 102 LEU A O 1
ATOM 853 N N . ASN A 1 103 ? 9.945 22.766 7.297 1 98.5 103 ASN A N 1
ATOM 854 C CA . ASN A 1 103 ? 11.305 22.375 6.945 1 98.5 103 ASN A CA 1
ATOM 855 C C . ASN A 1 103 ? 12.336 23.266 7.625 1 98.5 103 ASN A C 1
ATOM 857 O O . ASN A 1 103 ? 12.742 24.281 7.066 1 98.5 103 ASN A O 1
ATOM 861 N N . LYS A 1 104 ? 12.617 22.859 8.836 1 97.12 104 LYS A N 1
ATOM 862 C CA . LYS A 1 104 ? 13.461 23.719 9.664 1 97.12 104 LYS A CA 1
ATOM 863 C C . LYS A 1 104 ? 14.297 22.891 10.641 1 97.12 104 LYS A C 1
ATOM 865 O O . LYS A 1 104 ? 13.773 22.031 11.352 1 97.12 104 LYS A O 1
ATOM 870 N N . ASN A 1 105 ? 15.594 23.078 10.602 1 96.31 105 ASN A N 1
ATOM 871 C CA . ASN A 1 105 ? 16.516 22.469 11.547 1 96.31 105 ASN A CA 1
ATOM 872 C C . ASN A 1 105 ? 16.438 20.953 11.516 1 96.31 105 ASN A C 1
ATOM 874 O O . ASN A 1 105 ? 16.438 20.297 12.562 1 96.31 105 ASN A O 1
ATOM 878 N N . GLY A 1 106 ? 16.234 20.406 10.359 1 96.25 106 GLY A N 1
ATOM 879 C CA . GLY A 1 106 ? 16.219 18.969 10.18 1 96.25 106 GLY A CA 1
ATOM 880 C C . GLY A 1 106 ? 14.867 18.344 10.453 1 96.25 106 GLY A C 1
ATOM 881 O O . GLY A 1 106 ? 14.688 17.141 10.289 1 96.25 106 GLY A O 1
ATOM 882 N N . ILE A 1 107 ? 13.914 19.188 10.914 1 98.44 107 ILE A N 1
ATOM 883 C CA . ILE A 1 107 ? 12.555 18.719 11.148 1 98.44 107 ILE A CA 1
ATOM 884 C C . ILE A 1 107 ? 11.695 18.984 9.914 1 98.44 107 ILE A C 1
ATOM 886 O O . ILE A 1 107 ? 11.648 20.125 9.422 1 98.44 107 ILE A O 1
ATOM 890 N N . LEU A 1 108 ? 11.133 17.906 9.445 1 98.81 108 LEU A N 1
ATOM 891 C CA . LEU A 1 108 ? 10.273 17.984 8.266 1 98.81 108 LEU A CA 1
ATOM 892 C C . LEU A 1 108 ? 8.836 17.594 8.617 1 98.81 108 LEU A C 1
ATOM 894 O O . LEU A 1 108 ? 8.617 16.594 9.305 1 98.81 108 LEU A O 1
ATOM 898 N N . SER A 1 109 ? 7.883 18.406 8.273 1 98.94 109 SER A N 1
ATOM 899 C CA . SER A 1 109 ? 6.465 18.078 8.383 1 98.94 109 SER A CA 1
ATOM 900 C C . SER A 1 109 ? 5.762 18.234 7.035 1 98.94 109 SER A C 1
ATOM 902 O O . SER A 1 109 ? 5.941 19.234 6.344 1 98.94 109 SER A O 1
ATOM 904 N N . ILE A 1 110 ? 5.02 17.188 6.652 1 98.94 110 ILE A N 1
ATOM 905 C CA . ILE A 1 110 ? 4.383 17.141 5.34 1 98.94 110 ILE A CA 1
ATOM 906 C C . ILE A 1 110 ? 2.916 16.734 5.496 1 98.94 110 ILE A C 1
ATOM 908 O O . ILE A 1 110 ? 2.592 15.82 6.254 1 98.94 110 ILE A O 1
ATOM 912 N N . LEU A 1 111 ? 2.049 17.469 4.828 1 98.94 111 LEU A N 1
ATOM 913 C CA . LEU A 1 111 ? 0.641 17.109 4.688 1 98.94 111 LEU A CA 1
ATOM 914 C C . LEU A 1 111 ? 0.354 16.547 3.297 1 98.94 111 LEU A C 1
ATOM 916 O O . LEU A 1 111 ? 0.674 17.188 2.291 1 98.94 111 LEU A O 1
ATOM 920 N N . PHE A 1 112 ? -0.203 15.336 3.26 1 98.94 112 PHE A N 1
ATOM 921 C CA . PHE A 1 112 ? -0.563 14.688 2.004 1 98.94 112 PHE A CA 1
ATOM 922 C C . PHE A 1 112 ? -2.07 14.727 1.786 1 98.94 112 PHE A C 1
ATOM 924 O O . PHE A 1 112 ? -2.844 14.656 2.744 1 98.94 112 PHE A O 1
ATOM 931 N N . ALA A 1 113 ? -2.457 14.859 0.539 1 98.81 113 ALA A N 1
ATOM 932 C CA . ALA A 1 113 ? -3.861 14.805 0.142 1 98.81 113 ALA A CA 1
ATOM 933 C C . ALA A 1 113 ? -4.051 13.922 -1.085 1 98.81 113 ALA A C 1
ATOM 935 O O . ALA A 1 113 ? -3.283 14 -2.045 1 98.81 113 ALA A O 1
ATOM 936 N N . LEU A 1 114 ? -5.027 13.031 -1.068 1 98.81 114 LEU A N 1
ATOM 937 C CA . LEU A 1 114 ? -5.414 12.234 -2.229 1 98.81 114 LEU A CA 1
ATOM 938 C C . LEU A 1 114 ? -6.895 12.43 -2.553 1 98.81 114 LEU A C 1
ATOM 940 O O . LEU A 1 114 ? -7.762 12.023 -1.776 1 98.81 114 LEU A O 1
ATOM 944 N N . TYR A 1 115 ? -7.102 13.078 -3.664 1 98.25 115 TYR A N 1
ATOM 945 C CA . TYR A 1 115 ? -8.445 13.336 -4.176 1 98.25 115 TYR A CA 1
ATOM 946 C C . TYR A 1 115 ? -8.852 12.281 -5.199 1 98.25 115 TYR A C 1
ATOM 948 O O . TYR A 1 115 ? -8.078 11.953 -6.102 1 98.25 115 TYR A O 1
ATOM 956 N N . VAL A 1 116 ? -10.055 11.695 -5 1 98.38 116 VAL A N 1
ATOM 957 C CA . VAL A 1 116 ? -10.609 10.805 -6.016 1 98.38 116 VAL A CA 1
ATOM 958 C C . VAL A 1 116 ? -11.984 11.305 -6.441 1 98.38 116 VAL A C 1
ATOM 960 O O . VAL A 1 116 ? -12.734 11.852 -5.629 1 98.38 116 VAL A O 1
ATOM 963 N N . TYR A 1 117 ? -12.25 11.211 -7.699 1 98.19 117 TYR A N 1
ATOM 964 C CA . TYR A 1 117 ? -13.57 11.461 -8.273 1 98.19 117 TYR A CA 1
ATOM 965 C C . TYR A 1 117 ? -14.07 10.242 -9.039 1 98.19 117 TYR A C 1
ATOM 967 O O . TYR A 1 117 ? -13.445 9.812 -10.008 1 98.19 117 TYR A O 1
ATOM 975 N N . GLU A 1 118 ? -15.102 9.656 -8.516 1 96.69 118 GLU A N 1
ATOM 976 C CA . GLU A 1 118 ? -15.75 8.539 -9.188 1 96.69 118 GLU A CA 1
ATOM 977 C C . GLU A 1 118 ? -16.672 9.023 -10.305 1 96.69 118 GLU A C 1
ATOM 979 O O . GLU A 1 118 ? -17.391 10.008 -10.133 1 96.69 118 GLU A O 1
ATOM 984 N N . ASN A 1 119 ? -16.641 8.273 -11.328 1 96.56 119 ASN A N 1
ATOM 985 C CA . ASN A 1 119 ? -17.531 8.641 -12.438 1 96.56 119 ASN A CA 1
ATOM 986 C C . ASN A 1 119 ? -18.984 8.695 -12 1 96.56 119 ASN A C 1
ATOM 988 O O . ASN A 1 119 ? -19.484 7.781 -11.344 1 96.56 119 ASN A O 1
ATOM 992 N N . LYS A 1 120 ? -19.719 9.789 -12.258 1 93.88 120 LYS A N 1
ATOM 993 C CA . LYS A 1 120 ? -21.141 10.016 -12.023 1 93.88 120 LYS A CA 1
ATOM 994 C C . LYS A 1 120 ? -21.406 10.391 -10.57 1 93.88 120 LYS A C 1
ATOM 996 O O . LYS A 1 120 ? -22.562 10.477 -10.148 1 93.88 120 LYS A O 1
ATOM 1001 N N . ALA A 1 121 ? -20.359 10.453 -9.781 1 92.44 121 ALA A N 1
ATOM 1002 C CA . ALA A 1 121 ? -20.562 10.938 -8.422 1 92.44 121 ALA A CA 1
ATOM 1003 C C . ALA A 1 121 ? -20.891 12.43 -8.414 1 92.44 121 ALA A C 1
ATOM 1005 O O . ALA A 1 121 ? -20.609 13.133 -9.391 1 92.44 121 ALA A O 1
ATOM 1006 N N . ALA A 1 122 ? -21.531 12.883 -7.406 1 91.12 122 ALA A N 1
ATOM 1007 C CA . ALA A 1 122 ? -21.875 14.297 -7.273 1 91.12 122 ALA A CA 1
ATOM 1008 C C . ALA A 1 122 ? -20.625 15.141 -6.98 1 91.12 122 ALA A C 1
ATOM 1010 O O . ALA A 1 122 ? -20.516 16.281 -7.441 1 91.12 122 ALA A O 1
ATOM 1011 N N . HIS A 1 123 ? -19.719 14.539 -6.254 1 91 123 HIS A N 1
ATOM 1012 C CA . HIS A 1 123 ? -18.484 15.234 -5.902 1 91 123 HIS A CA 1
ATOM 1013 C C . HIS A 1 123 ? -17.375 14.25 -5.578 1 91 123 HIS A C 1
ATOM 1015 O O . HIS A 1 123 ? -17.625 13.062 -5.371 1 91 123 HIS A O 1
ATOM 1021 N N . GLY A 1 124 ? -16.109 14.828 -5.539 1 94 124 GLY A N 1
ATOM 1022 C CA . GLY A 1 124 ? -14.961 14.039 -5.152 1 94 124 GLY A CA 1
ATOM 1023 C C . GLY A 1 124 ? -14.758 13.969 -3.65 1 94 124 GLY A C 1
ATOM 1024 O O . GLY A 1 124 ? -15.516 14.57 -2.889 1 94 124 GLY A O 1
ATOM 1025 N N . PHE A 1 125 ? -13.805 13.172 -3.318 1 94.88 125 PHE A N 1
ATOM 1026 C CA . PHE A 1 125 ? -13.461 12.984 -1.912 1 94.88 125 PHE A CA 1
ATOM 1027 C C . PHE A 1 125 ? -11.953 13.016 -1.711 1 94.88 125 PHE A C 1
ATOM 1029 O O . PHE A 1 125 ? -11.203 12.422 -2.486 1 94.88 125 PHE A O 1
ATOM 1036 N N . THR A 1 126 ? -11.555 13.812 -0.696 1 97.38 126 THR A N 1
ATOM 1037 C CA . THR A 1 126 ? -10.141 13.914 -0.369 1 97.38 126 THR A CA 1
ATOM 1038 C C . THR A 1 126 ? -9.852 13.266 0.981 1 97.38 126 THR A C 1
ATOM 1040 O O . THR A 1 126 ? -10.602 13.453 1.94 1 97.38 126 THR A O 1
ATOM 1043 N N . LEU A 1 127 ? -8.891 12.406 1.058 1 98.19 127 LEU A N 1
ATOM 1044 C CA . LEU A 1 127 ? -8.328 11.891 2.299 1 98.19 127 LEU A CA 1
ATOM 1045 C C . LEU A 1 127 ? -6.934 12.461 2.545 1 98.19 127 LEU A C 1
ATOM 1047 O O . LEU A 1 127 ? -6.145 12.602 1.609 1 98.19 127 LEU A O 1
ATOM 1051 N N . TYR A 1 128 ? -6.711 12.727 3.783 1 98.69 128 TYR A N 1
ATOM 1052 C CA . TYR A 1 128 ? -5.445 13.359 4.145 1 98.69 128 TYR A CA 1
ATOM 1053 C C . TYR A 1 128 ? -4.602 12.43 5.016 1 98.69 128 TYR A C 1
ATOM 1055 O O . TYR A 1 128 ? -5.141 11.578 5.727 1 98.69 128 TYR A O 1
ATOM 1063 N N . SER A 1 129 ? -3.293 12.555 4.93 1 98.81 129 SER A N 1
ATOM 1064 C CA . SER A 1 129 ? -2.297 11.969 5.82 1 98.81 129 SER A CA 1
ATOM 1065 C C . SER A 1 129 ? -1.13 12.93 6.047 1 98.81 129 SER A C 1
ATOM 1067 O O . SER A 1 129 ? -0.984 13.922 5.332 1 98.81 129 SER A O 1
ATOM 1069 N N . SER A 1 130 ? -0.386 12.688 7.102 1 98.94 130 SER A N 1
ATOM 1070 C CA . SER A 1 130 ? 0.749 13.562 7.379 1 98.94 130 SER A CA 1
ATOM 1071 C C . SER A 1 130 ? 1.895 12.789 8.023 1 98.94 130 SER A C 1
ATOM 1073 O O . SER A 1 130 ? 1.702 11.672 8.516 1 98.94 130 SER A O 1
ATOM 1075 N N . ILE A 1 131 ? 3.047 13.422 7.945 1 98.94 131 ILE A N 1
ATOM 1076 C CA . ILE A 1 131 ? 4.23 12.875 8.602 1 98.94 131 ILE A CA 1
ATOM 1077 C C . ILE A 1 131 ? 5.078 14.016 9.164 1 98.94 131 ILE A C 1
ATOM 1079 O O . ILE A 1 131 ? 5.168 15.086 8.555 1 98.94 131 ILE A O 1
ATOM 1083 N N . THR A 1 132 ? 5.59 13.852 10.328 1 98.94 132 THR A N 1
ATOM 1084 C CA . THR A 1 132 ? 6.617 14.703 10.922 1 98.94 132 THR A CA 1
ATOM 1085 C C . THR A 1 132 ? 7.832 13.883 11.328 1 98.94 132 THR A C 1
ATOM 1087 O O . THR A 1 132 ? 7.699 12.859 12.008 1 98.94 132 THR A O 1
ATOM 1090 N N . ALA A 1 133 ? 9 14.391 10.875 1 98.81 133 ALA A N 1
ATOM 1091 C CA . ALA A 1 133 ? 10.172 13.547 11.07 1 98.81 133 ALA A CA 1
ATOM 1092 C C . ALA A 1 133 ? 11.406 14.398 11.367 1 98.81 133 ALA A C 1
ATOM 1094 O O . ALA A 1 133 ? 11.477 15.57 10.992 1 98.81 133 ALA A O 1
ATOM 1095 N N . ASN A 1 134 ? 12.305 13.852 12.102 1 98.38 134 ASN A N 1
ATOM 1096 C CA . ASN A 1 134 ? 13.688 14.305 12.203 1 98.38 134 ASN A CA 1
ATOM 1097 C C . ASN A 1 134 ? 14.57 13.641 11.148 1 98.38 134 ASN A C 1
ATOM 1099 O O . ASN A 1 134 ? 14.922 12.469 11.273 1 98.38 134 ASN A O 1
ATOM 1103 N N . VAL A 1 135 ? 14.945 14.336 10.18 1 98 135 VAL A N 1
ATOM 1104 C CA . VAL A 1 135 ? 15.648 13.773 9.031 1 98 135 VAL A CA 1
ATOM 1105 C C . VAL A 1 135 ? 17.062 13.359 9.438 1 98 135 VAL A C 1
ATOM 1107 O O . VAL A 1 135 ? 17.562 12.328 8.992 1 98 135 VAL A O 1
ATOM 1110 N N . GLN A 1 136 ? 17.688 14.094 10.312 1 95.44 136 GLN A N 1
ATOM 1111 C CA . GLN A 1 136 ? 19.047 13.805 10.758 1 95.44 136 GLN A CA 1
ATOM 1112 C C . GLN A 1 136 ? 19.094 12.492 11.531 1 95.44 136 GLN A C 1
ATOM 1114 O O . GLN A 1 136 ? 20.047 11.719 11.391 1 95.44 136 GLN A O 1
ATOM 1119 N N . LYS A 1 137 ? 18.047 12.258 12.234 1 96.88 137 LYS A N 1
ATOM 1120 C CA . LYS A 1 137 ? 18.047 11.07 13.07 1 96.88 137 LYS A CA 1
ATOM 1121 C C . LYS A 1 137 ? 17.359 9.898 12.359 1 96.88 137 LYS A C 1
ATOM 1123 O O . LYS A 1 137 ? 17.469 8.75 12.797 1 96.88 137 LYS A O 1
ATOM 1128 N N . GLY A 1 138 ? 16.656 10.203 11.328 1 98.19 138 GLY A N 1
ATOM 1129 C CA . GLY A 1 138 ? 15.859 9.18 10.664 1 98.19 138 GLY A CA 1
ATOM 1130 C C . GLY A 1 138 ? 14.695 8.695 11.5 1 98.19 138 GLY A C 1
ATOM 1131 O O . GLY A 1 138 ? 14.398 7.496 11.531 1 98.19 138 GLY A O 1
ATOM 1132 N N . GLU A 1 139 ? 14.016 9.648 12.203 1 98.25 139 GLU A N 1
ATOM 1133 C CA . GLU A 1 139 ? 12.938 9.289 13.117 1 98.25 139 GLU A CA 1
ATOM 1134 C C . GLU A 1 139 ? 11.633 9.992 12.734 1 98.25 139 GLU A C 1
ATOM 1136 O O . GLU A 1 139 ? 11.641 11.172 12.391 1 98.25 139 GLU A O 1
ATOM 1141 N N . VAL A 1 140 ? 10.555 9.195 12.789 1 98.88 140 VAL A N 1
ATOM 1142 C CA . VAL A 1 140 ? 9.219 9.742 12.594 1 98.88 140 VAL A CA 1
ATOM 1143 C C . VAL A 1 140 ? 8.523 9.93 13.938 1 98.88 140 VAL A C 1
ATOM 1145 O O . VAL A 1 140 ? 8.602 9.055 14.805 1 98.88 140 VAL A O 1
ATOM 1148 N N . TYR A 1 141 ? 7.844 11.047 14.102 1 98.75 141 TYR A N 1
ATOM 1149 C CA . TYR A 1 141 ? 7.223 11.359 15.391 1 98.75 141 TYR A CA 1
ATOM 1150 C C . TYR A 1 141 ? 5.734 11.031 15.367 1 98.75 141 TYR A C 1
ATOM 1152 O O . TYR A 1 141 ? 5.031 11.391 14.422 1 98.75 141 TYR A O 1
ATOM 1160 N N . SER A 1 142 ? 5.328 10.344 16.406 1 98.38 142 SER A N 1
ATOM 1161 C CA . SER A 1 142 ? 3.898 10.234 16.688 1 98.38 142 SER A CA 1
ATOM 1162 C C . SER A 1 142 ? 3.383 11.453 17.438 1 98.38 142 SER A C 1
ATOM 1164 O O . SER A 1 142 ? 4.168 12.297 17.875 1 98.38 142 SER A O 1
ATOM 1166 N N . PHE A 1 143 ? 2.062 11.484 17.547 1 98.56 143 PHE A N 1
ATOM 1167 C CA . PHE A 1 143 ? 1.446 12.609 18.25 1 98.56 143 PHE A CA 1
ATOM 1168 C C . PHE A 1 143 ? 1.962 12.719 19.672 1 98.56 143 PHE A C 1
ATOM 1170 O O . PHE A 1 143 ? 2.344 13.797 20.125 1 98.56 143 PHE A O 1
ATOM 1177 N N . GLY A 1 144 ? 2.047 11.594 20.312 1 98 144 GLY A N 1
ATOM 1178 C CA . GLY A 1 144 ? 2.482 11.586 21.703 1 98 144 GLY A CA 1
ATOM 1179 C C . GLY A 1 144 ? 3.926 12.023 21.875 1 98 144 GLY A C 1
ATOM 1180 O O . GLY A 1 144 ? 4.305 12.5 22.953 1 98 144 GLY A O 1
ATOM 1181 N N . ASP A 1 145 ? 4.727 11.906 20.891 1 98.25 145 ASP A N 1
ATOM 1182 C CA . ASP A 1 145 ? 6.145 12.25 20.953 1 98.25 145 ASP A CA 1
ATOM 1183 C C . ASP A 1 145 ? 6.336 13.758 21.094 1 98.25 145 ASP A C 1
ATOM 1185 O O . ASP A 1 145 ? 7.434 14.219 21.406 1 98.25 145 ASP A O 1
ATOM 1189 N N . LEU A 1 146 ? 5.344 14.531 20.891 1 98.62 146 LEU A N 1
ATOM 1190 C CA . LEU A 1 146 ? 5.438 15.992 20.922 1 98.62 146 LEU A CA 1
ATOM 1191 C C . LEU A 1 146 ? 5.457 16.484 22.375 1 98.62 146 LEU A C 1
ATOM 1193 O O . LEU A 1 146 ? 5.867 17.625 22.625 1 98.62 146 LEU A O 1
ATOM 1197 N N . PHE A 1 147 ? 5.02 15.578 23.234 1 98.38 147 PHE A N 1
ATOM 1198 C CA . PHE A 1 147 ? 4.711 16.078 24.578 1 98.38 147 PHE A CA 1
ATOM 1199 C C . PHE A 1 147 ? 5.488 15.32 25.641 1 98.38 147 PHE A C 1
ATOM 1201 O O . PHE A 1 147 ? 6.031 14.242 25.359 1 98.38 147 PHE A O 1
ATOM 1208 N N . ASN A 1 148 ? 5.562 15.945 26.797 1 96.75 148 ASN A N 1
ATOM 1209 C CA . ASN A 1 148 ? 6.117 15.289 27.969 1 96.75 148 ASN A CA 1
ATOM 1210 C C . ASN A 1 148 ? 5.203 14.172 28.469 1 96.75 148 ASN A C 1
ATOM 1212 O O . ASN A 1 148 ? 4.055 14.422 28.844 1 96.75 148 ASN A O 1
ATOM 1216 N N . PRO A 1 149 ? 5.676 12.992 28.484 1 93.44 149 PRO A N 1
ATOM 1217 C CA . PRO A 1 149 ? 4.809 11.867 28.844 1 93.44 149 PRO A CA 1
ATOM 1218 C C . PRO A 1 149 ? 4.324 11.945 30.297 1 93.44 149 PRO A C 1
ATOM 1220 O O . PRO A 1 149 ? 3.369 11.258 30.672 1 93.44 149 PRO A O 1
ATOM 1223 N N . LYS A 1 150 ? 4.895 12.789 31.078 1 94.69 150 LYS A N 1
ATOM 1224 C CA . LYS A 1 150 ? 4.492 12.945 32.469 1 94.69 150 LYS A CA 1
ATOM 1225 C C . LYS A 1 150 ? 3.361 13.961 32.625 1 94.69 150 LYS A C 1
ATOM 1227 O O . LYS A 1 150 ? 2.801 14.133 33.688 1 94.69 150 LYS A O 1
ATOM 1232 N N . MET A 1 151 ? 3.102 14.664 31.531 1 93.62 151 MET A N 1
ATOM 1233 C CA . MET A 1 151 ? 2.061 15.688 31.547 1 93.62 151 MET A CA 1
ATOM 1234 C C . MET A 1 151 ? 0.763 15.164 30.938 1 93.62 151 MET A C 1
ATOM 1236 O O . MET A 1 151 ? 0.789 14.375 30 1 93.62 151 MET A O 1
ATOM 1240 N N . TYR A 1 152 ? -0.356 15.539 31.5 1 94.81 152 TYR A N 1
ATOM 1241 C CA . TYR A 1 152 ? -1.664 15.258 30.922 1 94.81 152 TYR A CA 1
ATOM 1242 C C . TYR A 1 152 ? -2.006 16.266 29.828 1 94.81 152 TYR A C 1
ATOM 1244 O O . TYR A 1 152 ? -2.857 17.141 30.031 1 94.81 152 TYR A O 1
ATOM 1252 N N . TYR A 1 153 ? -1.401 16.016 28.688 1 97.19 153 TYR A N 1
ATOM 1253 C CA . TYR A 1 153 ? -1.451 17.047 27.641 1 97.19 153 TYR A CA 1
ATOM 1254 C C . TYR A 1 153 ? -2.797 17.031 26.938 1 97.19 153 TYR A C 1
ATOM 1256 O O . TYR A 1 153 ? -3.225 18.047 26.375 1 97.19 153 TYR A O 1
ATOM 1264 N N . ILE A 1 154 ? -3.578 15.922 26.969 1 97.56 154 ILE A N 1
ATOM 1265 C CA . ILE A 1 154 ? -4.797 15.805 26.172 1 97.56 154 ILE A CA 1
ATOM 1266 C C . ILE A 1 154 ? -5.844 16.797 26.688 1 97.56 154 ILE A C 1
ATOM 1268 O O . ILE A 1 154 ? -6.426 17.547 25.906 1 97.56 154 ILE A O 1
ATOM 1272 N N . PRO A 1 155 ? -6.07 16.859 28 1 97.06 155 PRO A N 1
ATOM 1273 C CA . PRO A 1 155 ? -7.059 17.828 28.469 1 97.06 155 PRO A CA 1
ATOM 1274 C C . PRO A 1 155 ? -6.668 19.266 28.141 1 97.06 155 PRO A C 1
ATOM 1276 O O . PRO A 1 155 ? -7.531 20.094 27.828 1 97.06 155 PRO A O 1
ATOM 1279 N N . ILE A 1 156 ? -5.406 19.578 28.203 1 97.31 156 ILE A N 1
ATOM 1280 C CA . ILE A 1 156 ? -4.914 20.922 27.891 1 97.31 156 ILE A CA 1
ATOM 1281 C C . ILE A 1 156 ? -5.172 21.25 26.422 1 97.31 156 ILE A C 1
ATOM 1283 O O . ILE A 1 156 ? -5.707 22.312 26.109 1 97.31 156 ILE A O 1
ATOM 1287 N N . LEU A 1 157 ? -4.855 20.359 25.578 1 98.44 157 LEU A N 1
ATOM 1288 C CA . LEU A 1 157 ? -5.059 20.547 24.156 1 98.44 157 LEU A CA 1
ATOM 1289 C C . LEU A 1 157 ? -6.543 20.641 23.812 1 98.44 157 LEU A C 1
ATOM 1291 O O . LEU A 1 157 ? -6.941 21.406 22.953 1 98.44 157 LEU A O 1
ATOM 1295 N N . ASN A 1 158 ? -7.332 19.828 24.531 1 98.31 158 ASN A N 1
ATOM 1296 C CA . ASN A 1 158 ? -8.773 19.875 24.297 1 98.31 158 ASN A CA 1
ATOM 1297 C C . ASN A 1 158 ? -9.344 21.25 24.625 1 98.31 158 ASN A C 1
ATOM 1299 O O . ASN A 1 158 ? -10.195 21.75 23.891 1 98.31 158 ASN A O 1
ATOM 1303 N N . GLU A 1 159 ? -8.914 21.766 25.656 1 98.06 159 GLU A N 1
ATOM 1304 C CA . GLU A 1 159 ? -9.367 23.109 26.016 1 98.06 159 GLU A CA 1
ATOM 1305 C C . GLU A 1 159 ? -8.977 24.125 24.969 1 98.06 159 GLU A C 1
ATOM 1307 O O . GLU A 1 159 ? -9.797 24.953 24.562 1 98.06 159 GLU A O 1
ATOM 1312 N N . LEU A 1 160 ? -7.742 24.047 24.516 1 98.56 160 LEU A N 1
ATOM 1313 C CA . LEU A 1 160 ? -7.258 24.984 23.5 1 98.56 160 LEU A CA 1
ATOM 1314 C C . LEU A 1 160 ? -8.008 24.781 22.188 1 98.56 160 LEU A C 1
ATOM 1316 O O . LEU A 1 160 ? -8.32 25.75 21.5 1 98.56 160 LEU A O 1
ATOM 1320 N N . ALA A 1 161 ? -8.352 23.578 21.844 1 98.62 161 ALA A N 1
ATOM 1321 C CA . ALA A 1 161 ? -9.086 23.266 20.609 1 98.62 161 ALA A CA 1
ATOM 1322 C C . ALA A 1 161 ? -10.5 23.844 20.656 1 98.62 161 ALA A C 1
ATOM 1324 O O . ALA A 1 161 ? -10.945 24.469 19.703 1 98.62 161 ALA A O 1
ATOM 1325 N N . GLN A 1 162 ? -11.125 23.625 21.797 1 97.81 162 GLN A N 1
ATOM 1326 C CA . GLN A 1 162 ? -12.477 24.156 21.969 1 97.81 162 GLN A CA 1
ATOM 1327 C C . GLN A 1 162 ? -12.484 25.688 21.891 1 97.81 162 GLN A C 1
ATOM 1329 O O . GLN A 1 162 ? -13.375 26.281 21.281 1 97.81 162 GLN A O 1
ATOM 1334 N N . LYS A 1 163 ? -11.516 26.25 22.531 1 98.25 163 LYS A N 1
ATOM 1335 C CA . LYS A 1 163 ? -11.383 27.703 22.469 1 98.25 163 LYS A CA 1
ATOM 1336 C C . LYS A 1 163 ? -11.188 28.188 21.047 1 98.25 163 LYS A C 1
ATOM 1338 O O . LYS A 1 163 ? -11.797 29.156 20.625 1 98.25 163 LYS A O 1
ATOM 1343 N N . TYR A 1 164 ? -10.367 27.5 20.281 1 98.31 164 TYR A N 1
ATOM 1344 C CA . TYR A 1 164 ? -10.133 27.844 18.875 1 98.31 164 TYR A CA 1
ATOM 1345 C C . TYR A 1 164 ? -11.43 27.797 18.078 1 98.31 164 TYR A C 1
ATOM 1347 O O . TYR A 1 164 ? -11.719 28.719 17.312 1 98.31 164 TYR A O 1
ATOM 1355 N N . ILE A 1 165 ? -12.18 26.75 18.266 1 97.81 165 ILE A N 1
ATOM 1356 C CA . ILE A 1 165 ? -13.43 26.562 17.547 1 97.81 165 ILE A CA 1
ATOM 1357 C C . ILE A 1 165 ? -14.391 27.703 17.859 1 97.81 165 ILE A C 1
ATOM 1359 O O . ILE A 1 165 ? -15 28.281 16.938 1 97.81 165 ILE A O 1
ATOM 1363 N N . LYS A 1 166 ? -14.492 28.047 19.125 1 97.25 166 LYS A N 1
ATOM 1364 C CA . LYS A 1 166 ? -15.391 29.109 19.562 1 97.25 166 LYS A CA 1
ATOM 1365 C C . LYS A 1 166 ? -14.938 30.469 19.031 1 97.25 166 LYS A C 1
ATOM 1367 O O . LYS A 1 166 ? -15.734 31.203 18.453 1 97.25 166 LYS A O 1
ATOM 1372 N N . GLU A 1 167 ? -13.641 30.688 19.172 1 97.94 167 GLU A N 1
ATOM 1373 C CA . GLU A 1 167 ? -13.102 32 18.812 1 97.94 167 GLU A CA 1
ATOM 1374 C C . GLU A 1 167 ? -13.148 32.219 17.297 1 97.94 167 GLU A C 1
ATOM 1376 O O . GLU A 1 167 ? -13.227 33.375 16.844 1 97.94 167 GLU A O 1
ATOM 1381 N N . ASN A 1 168 ? -13.102 31.203 16.484 1 96.94 168 ASN A N 1
ATOM 1382 C CA . ASN A 1 168 ? -13.102 31.328 15.031 1 96.94 168 ASN A CA 1
ATOM 1383 C C . ASN A 1 168 ? -14.484 31.078 14.453 1 96.94 168 ASN A C 1
ATOM 1385 O O . ASN A 1 168 ? -14.641 30.969 13.234 1 96.94 168 ASN A O 1
ATOM 1389 N N . ASN A 1 169 ? -15.477 30.953 15.297 1 96 169 ASN A N 1
ATOM 1390 C CA . ASN A 1 169 ? -16.875 30.781 14.914 1 96 169 ASN A CA 1
ATOM 1391 C C . ASN A 1 169 ? -17.047 29.641 13.922 1 96 169 ASN A C 1
ATOM 1393 O O . ASN A 1 169 ? -17.719 29.797 12.898 1 96 169 ASN A O 1
ATOM 1397 N N . ILE A 1 170 ? -16.328 28.562 14.258 1 95.81 170 ILE A N 1
ATOM 1398 C CA . ILE A 1 170 ? -16.422 27.391 13.383 1 95.81 170 ILE A CA 1
ATOM 1399 C C . ILE A 1 170 ? -17.734 26.656 13.641 1 95.81 170 ILE A C 1
ATOM 1401 O O . ILE A 1 170 ? -18 26.219 14.766 1 95.81 170 ILE A O 1
ATOM 1405 N N . LEU A 1 171 ? -18.516 26.516 12.625 1 93.38 171 LEU A N 1
ATOM 1406 C CA . LEU A 1 171 ? -19.766 25.75 12.711 1 93.38 171 LEU A CA 1
ATOM 1407 C C . LEU A 1 171 ? -19.531 24.266 12.461 1 93.38 171 LEU A C 1
ATOM 1409 O O . LEU A 1 171 ? -19.141 23.875 11.359 1 93.38 171 LEU A O 1
ATOM 1413 N N . LEU A 1 172 ? -19.797 23.484 13.445 1 96.38 172 LEU A N 1
ATOM 1414 C CA . LEU A 1 172 ? -19.562 22.047 13.367 1 96.38 172 LEU A CA 1
ATOM 1415 C C . LEU A 1 172 ? -20.859 21.312 13.008 1 96.38 172 LEU A C 1
ATOM 1417 O O . LEU A 1 172 ? -21.938 21.719 13.414 1 96.38 172 LEU A O 1
ATOM 1421 N N . ILE A 1 173 ? -20.734 20.25 12.336 1 95.69 173 ILE A N 1
ATOM 1422 C CA . ILE A 1 173 ? -21.891 19.438 11.961 1 95.69 173 ILE A CA 1
ATOM 1423 C C . ILE A 1 173 ? -22.047 18.281 12.938 1 95.69 173 ILE A C 1
ATOM 1425 O O . ILE A 1 173 ? -23.078 17.578 12.93 1 95.69 173 ILE A O 1
ATOM 1429 N N . ASN A 1 174 ? -21.062 17.969 13.734 1 96.12 174 ASN A N 1
ATOM 1430 C CA . ASN A 1 174 ? -21.062 17 14.82 1 96.12 174 ASN A CA 1
ATOM 1431 C C . ASN A 1 174 ? -20.406 17.562 16.078 1 96.12 174 ASN A C 1
ATOM 1433 O O . ASN A 1 174 ? -19.562 18.453 15.992 1 96.12 174 ASN A O 1
ATOM 1437 N N . LYS A 1 175 ? -20.812 16.953 17.125 1 95.44 175 LYS A N 1
ATOM 1438 C CA . LYS A 1 175 ? -20.172 17.359 18.391 1 95.44 175 LYS A CA 1
ATOM 1439 C C . LYS A 1 175 ? -18.688 17.031 18.375 1 95.44 175 LYS A C 1
ATOM 1441 O O . LYS A 1 175 ? -18.297 15.93 17.984 1 95.44 175 LYS A O 1
ATOM 1446 N N . TYR A 1 176 ? -17.969 18.016 18.781 1 96.5 176 TYR A N 1
ATOM 1447 C CA . TYR A 1 176 ? -16.531 17.781 18.875 1 96.5 176 TYR A CA 1
ATOM 1448 C C . TYR A 1 176 ? -16.219 16.797 19.984 1 96.5 176 TYR A C 1
ATOM 1450 O O . TYR A 1 176 ? -16.547 17.031 21.156 1 96.5 176 TYR A O 1
ATOM 1458 N N . ASN A 1 177 ? -15.477 15.648 19.672 1 95.44 177 ASN A N 1
ATOM 1459 C CA . ASN A 1 177 ? -15.25 14.57 20.625 1 95.44 177 ASN A CA 1
ATOM 1460 C C . ASN A 1 177 ? -13.859 14.648 21.25 1 95.44 177 ASN A C 1
ATOM 1462 O O . ASN A 1 177 ? -13.461 13.758 22 1 95.44 177 ASN A O 1
ATOM 1466 N N . GLY A 1 178 ? -13.18 15.648 20.922 1 96.12 178 GLY A N 1
ATOM 1467 C CA . GLY A 1 178 ? -11.883 15.859 21.547 1 96.12 178 GLY A CA 1
ATOM 1468 C C . GLY A 1 178 ? -10.758 15.148 20.812 1 96.12 178 GLY A C 1
ATOM 1469 O O . GLY A 1 178 ? -10.961 14.594 19.734 1 96.12 178 GLY A O 1
ATOM 1470 N N . ILE A 1 179 ? -9.609 15.273 21.469 1 96.81 179 ILE A N 1
ATOM 1471 C CA . ILE A 1 179 ? -8.352 14.773 20.906 1 96.81 179 ILE A CA 1
ATOM 1472 C C . ILE A 1 179 ? -8.102 13.352 21.406 1 96.81 179 ILE A C 1
ATOM 1474 O O . ILE A 1 179 ? -8.344 13.039 22.578 1 96.81 179 ILE A O 1
ATOM 1478 N N . THR A 1 180 ? -7.605 12.5 20.469 1 95.12 180 THR A N 1
ATOM 1479 C CA . THR A 1 180 ? -7.25 11.133 20.828 1 95.12 180 THR A CA 1
ATOM 1480 C C . THR A 1 180 ? -5.734 10.945 20.812 1 95.12 180 THR A C 1
ATOM 1482 O O . THR A 1 180 ? -5 11.844 20.391 1 95.12 180 THR A O 1
ATOM 1485 N N . GLU A 1 181 ? -5.293 9.742 21.234 1 93.69 181 GLU A N 1
ATOM 1486 C CA . GLU A 1 181 ? -3.863 9.445 21.297 1 93.69 181 GLU A CA 1
ATOM 1487 C C . GLU A 1 181 ? -3.248 9.359 19.906 1 93.69 181 GLU A C 1
ATOM 1489 O O . GLU A 1 181 ? -2.047 9.57 19.734 1 93.69 181 GLU A O 1
ATOM 1494 N N . ASN A 1 182 ? -4.074 9.078 18.938 1 96.06 182 ASN A N 1
ATOM 1495 C CA . ASN A 1 182 ? -3.598 8.93 17.578 1 96.06 182 ASN A CA 1
ATOM 1496 C C . ASN A 1 182 ? -4.016 10.117 16.703 1 96.06 182 ASN A C 1
ATOM 1498 O O . ASN A 1 182 ? -4.211 9.961 15.492 1 96.06 182 ASN A O 1
ATOM 1502 N N . GLN A 1 183 ? -4.113 11.242 17.328 1 98.25 183 GLN A N 1
ATOM 1503 C CA . GLN A 1 183 ? -4.551 12.461 16.641 1 98.25 183 GLN A CA 1
ATOM 1504 C C . GLN A 1 183 ? -3.643 12.789 15.461 1 98.25 183 GLN A C 1
ATOM 1506 O O . GLN A 1 183 ? -2.416 12.727 15.578 1 98.25 183 GLN A O 1
ATOM 1511 N N . GLN A 1 184 ? -4.277 13.117 14.328 1 98.62 184 GLN A N 1
ATOM 1512 C CA . GLN A 1 184 ? -3.533 13.555 13.148 1 98.62 184 GLN A CA 1
ATOM 1513 C C . GLN A 1 184 ? -3.107 15.016 13.281 1 98.62 184 GLN A C 1
ATOM 1515 O O . GLN A 1 184 ? -3.863 15.844 13.781 1 98.62 184 GLN A O 1
ATOM 1520 N N . TYR A 1 185 ? -1.891 15.266 12.875 1 98.94 185 TYR A N 1
ATOM 1521 C CA . TYR A 1 185 ? -1.321 16.594 13.07 1 98.94 185 TYR A CA 1
ATOM 1522 C C . TYR A 1 185 ? -0.237 16.875 12.039 1 98.94 185 TYR A C 1
ATOM 1524 O O . TYR A 1 185 ? 0.221 15.977 11.344 1 98.94 185 TYR A O 1
ATOM 1532 N N . TYR A 1 186 ? 0.106 18.094 11.914 1 98.94 186 TYR A N 1
ATOM 1533 C CA . TYR A 1 186 ? 1.37 18.531 11.336 1 98.94 186 TYR A CA 1
ATOM 1534 C C . TYR A 1 186 ? 1.897 19.766 12.047 1 98.94 186 TYR A C 1
ATOM 1536 O O . TYR A 1 186 ? 1.192 20.375 12.859 1 98.94 186 TYR A O 1
ATOM 1544 N N . LEU A 1 187 ? 3.16 20.062 11.805 1 98.94 187 LEU A N 1
ATOM 1545 C CA . LEU A 1 187 ? 3.791 21.219 12.43 1 98.94 187 LEU A CA 1
ATOM 1546 C C . LEU A 1 187 ? 4.031 22.312 11.406 1 98.94 187 LEU A C 1
ATOM 1548 O O . LEU A 1 187 ? 4.238 22.047 10.219 1 98.94 187 LEU A O 1
ATOM 1552 N N . THR A 1 188 ? 3.904 23.547 11.875 1 98.75 188 THR A N 1
ATOM 1553 C CA . THR A 1 188 ? 4.383 24.734 11.172 1 98.75 188 THR A CA 1
ATOM 1554 C C . THR A 1 188 ? 5.484 25.422 11.969 1 98.75 188 THR A C 1
ATOM 1556 O O . THR A 1 188 ? 5.895 24.938 13.031 1 98.75 188 THR A O 1
ATOM 1559 N N . GLU A 1 189 ? 5.98 26.516 11.453 1 97.38 189 GLU A N 1
ATOM 1560 C CA . GLU A 1 189 ? 7.047 27.219 12.156 1 97.38 189 GLU A CA 1
ATOM 1561 C C . GLU A 1 189 ? 6.562 27.75 13.508 1 97.38 189 GLU A C 1
ATOM 1563 O O . GLU A 1 189 ? 7.348 27.859 14.453 1 97.38 189 GLU A O 1
ATOM 1568 N N . ASN A 1 190 ? 5.23 27.953 13.609 1 97.75 190 ASN A N 1
ATOM 1569 C CA . ASN A 1 190 ? 4.789 28.672 14.797 1 97.75 190 ASN A CA 1
ATOM 1570 C C . ASN A 1 190 ? 3.705 27.906 15.555 1 97.75 190 ASN A C 1
ATOM 1572 O O . ASN A 1 190 ? 3.32 28.297 16.656 1 97.75 190 ASN A O 1
ATOM 1576 N N . SER A 1 191 ? 3.221 26.797 14.867 1 98.75 191 SER A N 1
ATOM 1577 C CA . SER A 1 191 ? 2.049 26.188 15.492 1 98.75 191 SER A CA 1
ATOM 1578 C C . SER A 1 191 ? 2.031 24.672 15.281 1 98.75 191 SER A C 1
ATOM 1580 O O . SER A 1 191 ? 2.531 24.172 14.266 1 98.75 191 SER A O 1
ATOM 1582 N N . LEU A 1 192 ? 1.461 24.016 16.25 1 98.88 192 LEU A N 1
ATOM 1583 C CA . LEU A 1 192 ? 0.891 22.672 16.078 1 98.88 192 LEU A CA 1
ATOM 1584 C C . LEU A 1 192 ? -0.482 22.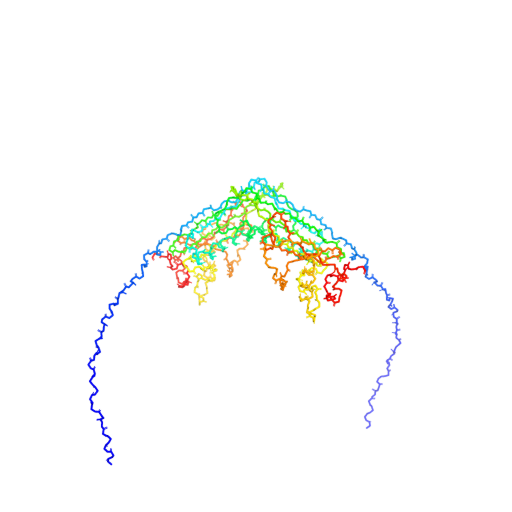766 15.422 1 98.88 192 LEU A C 1
ATOM 1586 O O . LEU A 1 192 ? -1.354 23.5 15.883 1 98.88 192 LEU A O 1
ATOM 1590 N N . VAL A 1 193 ? -0.65 22.031 14.352 1 98.94 193 VAL A N 1
ATOM 1591 C CA . VAL A 1 193 ? -1.949 22.031 13.688 1 98.94 193 VAL A CA 1
ATOM 1592 C C . VAL A 1 193 ? -2.586 20.641 13.797 1 98.94 193 VAL A C 1
ATOM 1594 O O . VAL A 1 193 ? -2.016 19.656 13.328 1 98.94 193 VAL A O 1
ATOM 1597 N N . LEU A 1 194 ? -3.711 20.578 14.477 1 98.88 194 LEU A N 1
ATOM 1598 C CA . LEU A 1 194 ? -4.566 19.391 14.445 1 98.88 194 LEU A CA 1
ATOM 1599 C C . LEU A 1 194 ? -5.5 19.438 13.242 1 98.88 194 LEU A C 1
ATOM 1601 O O . LEU A 1 194 ? -6.047 20.484 12.914 1 98.88 194 LEU A O 1
ATOM 1605 N N . TYR A 1 195 ? -5.629 18.297 12.586 1 98.62 195 TYR A N 1
ATOM 1606 C CA . TYR A 1 195 ? -6.57 18.297 11.477 1 98.62 195 TYR A CA 1
ATOM 1607 C C . TYR A 1 195 ? -7.48 17.078 11.523 1 98.62 195 TYR A C 1
ATOM 1609 O O . TYR A 1 195 ? -7.152 16.078 12.164 1 98.62 195 TYR A O 1
ATOM 1617 N N . TYR A 1 196 ? -8.625 17.266 10.953 1 97.94 196 TYR A N 1
ATOM 1618 C CA . TYR A 1 196 ? -9.664 16.25 10.914 1 97.94 196 TYR A CA 1
ATOM 1619 C C . TYR A 1 196 ? -10.164 16.031 9.492 1 97.94 196 TYR A C 1
ATOM 1621 O O . TYR A 1 196 ? -10.25 16.969 8.703 1 97.94 196 TYR A O 1
ATOM 1629 N N . GLN A 1 197 ? -10.508 14.734 9.219 1 96.81 197 GLN A N 1
ATOM 1630 C CA . GLN A 1 197 ? -10.922 14.383 7.863 1 96.81 197 GLN A CA 1
ATOM 1631 C C . GLN A 1 197 ? -12.227 15.086 7.492 1 96.81 197 GLN A C 1
ATOM 1633 O O . GLN A 1 197 ? -12.992 15.492 8.367 1 96.81 197 GLN A O 1
ATOM 1638 N N . LEU A 1 198 ? -12.391 15.148 6.172 1 93.62 198 LEU A N 1
ATOM 1639 C CA . LEU A 1 198 ? -13.633 15.727 5.672 1 93.62 198 LEU A CA 1
ATOM 1640 C C . LEU A 1 198 ? -14.844 14.992 6.238 1 93.62 198 LEU A C 1
ATOM 1642 O O . LEU A 1 198 ? -14.836 13.766 6.344 1 93.62 198 LEU A O 1
ATOM 1646 N N . TYR A 1 199 ? -15.875 15.758 6.645 1 92.5 199 TYR A N 1
ATOM 1647 C CA . TYR A 1 199 ? -17.172 15.266 7.094 1 92.5 199 TYR A CA 1
ATOM 1648 C C . TYR A 1 199 ? -17.109 14.781 8.539 1 92.5 199 TYR A C 1
ATOM 1650 O O . TYR A 1 199 ? -18.125 14.406 9.117 1 92.5 199 TYR A O 1
ATOM 1658 N N . GLU A 1 200 ? -15.93 14.797 9.086 1 94.94 200 GLU A N 1
ATOM 1659 C CA . GLU A 1 200 ? -15.875 14.383 10.492 1 94.94 200 GLU A CA 1
ATOM 1660 C C . GLU A 1 200 ? -16.562 15.406 11.391 1 94.94 200 GLU A C 1
ATOM 1662 O O . GLU A 1 200 ? -17.406 15.039 12.219 1 94.94 200 GLU A O 1
ATOM 1667 N N . TYR A 1 201 ? -16.203 16.703 11.18 1 96.69 201 TYR A N 1
ATOM 1668 C CA . TYR A 1 201 ? -16.766 17.734 12.055 1 96.69 201 TYR A CA 1
ATOM 1669 C C . TYR A 1 201 ? -17.297 18.906 11.242 1 96.69 201 TYR A C 1
ATOM 1671 O O . TYR A 1 201 ? -18.031 19.734 11.766 1 96.69 201 TYR A O 1
ATOM 1679 N N . THR A 1 202 ? -16.844 19.094 10.008 1 94.56 202 THR A N 1
ATOM 1680 C CA . THR A 1 202 ? -17.281 20.188 9.148 1 94.56 202 THR A CA 1
ATOM 1681 C C . THR A 1 202 ? -17.797 19.656 7.82 1 94.56 202 THR A C 1
ATOM 1683 O O . THR A 1 202 ? -17.469 18.531 7.414 1 94.56 202 THR A O 1
ATOM 1686 N N . PRO A 1 203 ? -18.656 20.453 7.148 1 91.31 203 PRO A N 1
ATOM 1687 C CA . PRO A 1 203 ? -19.125 20.016 5.828 1 91.31 203 PRO A CA 1
ATOM 1688 C C . PRO A 1 203 ? -18 20 4.789 1 91.31 203 PRO A C 1
ATOM 1690 O O . PRO A 1 203 ? -16.922 20.547 5.031 1 91.31 203 PRO A O 1
ATOM 1693 N N . HIS A 1 204 ? -18.344 19.375 3.697 1 88.94 204 HIS A N 1
ATOM 1694 C CA . HIS A 1 204 ? -17.359 19.234 2.627 1 88.94 204 HIS A CA 1
ATOM 1695 C C . HIS A 1 204 ? -16.875 20.594 2.133 1 88.94 204 HIS A C 1
ATOM 1697 O O . HIS A 1 204 ? -15.688 20.766 1.857 1 88.94 204 HIS A O 1
ATOM 1703 N N . SER A 1 205 ? -17.719 21.531 2.088 1 87.31 205 SER A N 1
ATOM 1704 C CA . SER A 1 205 ? -17.422 22.844 1.525 1 87.31 205 SER A CA 1
ATOM 1705 C C . SER A 1 205 ? -16.422 23.609 2.385 1 87.31 205 SER A C 1
ATOM 1707 O O . SER A 1 205 ? -15.789 24.562 1.921 1 87.31 205 SER A O 1
ATOM 1709 N N . TYR A 1 206 ? -16.234 23.219 3.588 1 91.19 206 TYR A N 1
ATOM 1710 C CA . TYR A 1 206 ? -15.297 23.859 4.512 1 91.19 206 TYR A CA 1
ATOM 1711 C C . TYR A 1 206 ? -13.852 23.516 4.164 1 91.19 206 TYR A C 1
ATOM 1713 O O . TYR A 1 206 ? -12.93 24.25 4.508 1 91.19 206 TYR A O 1
ATOM 1721 N N . GLY A 1 207 ? -13.664 22.328 3.566 1 92.31 207 GLY A N 1
ATOM 1722 C CA . GLY A 1 207 ? -12.312 21.812 3.352 1 92.31 207 GLY A CA 1
ATOM 1723 C C . GLY A 1 207 ? -11.734 21.125 4.57 1 92.31 207 GLY A C 1
ATOM 1724 O O . GLY A 1 207 ? -12.477 20.578 5.391 1 92.31 207 GLY A O 1
ATOM 1725 N N . LEU A 1 208 ? -10.523 21.031 4.594 1 96.75 208 LEU A N 1
ATOM 1726 C CA . LEU A 1 208 ? -9.875 20.375 5.723 1 96.75 208 LEU A CA 1
ATOM 1727 C C . LEU A 1 208 ? -10.07 21.172 7.004 1 96.75 208 LEU A C 1
ATOM 1729 O O . LEU A 1 208 ? -9.68 22.344 7.082 1 96.75 208 LEU A O 1
ATOM 1733 N N . PHE A 1 209 ? -10.695 20.516 8.039 1 97.5 209 PHE A N 1
ATOM 1734 C CA . PHE A 1 209 ? -10.859 21.141 9.336 1 97.5 209 PHE A CA 1
ATOM 1735 C C . PHE A 1 209 ? -9.555 21.109 10.125 1 97.5 209 PHE A C 1
ATOM 1737 O O . PHE A 1 209 ? -9.016 20.047 10.398 1 97.5 209 PHE A O 1
ATOM 1744 N N . LYS A 1 210 ? -9.117 22.281 10.484 1 98.31 210 LYS A N 1
ATOM 1745 C CA . LYS A 1 210 ? -7.852 22.438 11.188 1 98.31 210 LYS A CA 1
ATOM 1746 C C . LYS A 1 210 ? -8.023 23.234 12.469 1 98.31 210 LYS A C 1
ATOM 1748 O O . LYS A 1 210 ? -8.844 24.156 12.531 1 98.31 210 LYS A O 1
ATOM 1753 N N . ILE A 1 211 ? -7.281 22.906 13.391 1 98.69 211 ILE A N 1
ATOM 1754 C CA . ILE A 1 211 ? -7.145 23.656 14.633 1 98.69 211 ILE A CA 1
ATOM 1755 C C . ILE A 1 211 ? -5.68 24.016 14.852 1 98.69 211 ILE A C 1
ATOM 1757 O O . ILE A 1 211 ? -4.84 23.141 15.078 1 98.69 211 ILE A O 1
ATOM 1761 N N . GLU A 1 212 ? -5.449 25.281 14.859 1 98.69 212 GLU A N 1
ATOM 1762 C CA . GLU A 1 212 ? -4.086 25.766 15.047 1 98.69 212 GLU A CA 1
ATOM 1763 C C . GLU A 1 212 ? -3.816 26.125 16.5 1 98.69 212 GLU A C 1
ATOM 1765 O O . GLU A 1 212 ? -4.547 26.922 17.109 1 98.69 212 GLU A O 1
ATOM 1770 N N . ILE A 1 213 ? -2.77 25.531 17.047 1 98.75 213 ILE A N 1
ATOM 1771 C CA . ILE A 1 213 ? -2.369 25.781 18.422 1 98.75 213 ILE A CA 1
ATOM 1772 C C . ILE A 1 213 ? -0.963 26.375 18.453 1 98.75 213 ILE A C 1
ATOM 1774 O O . ILE A 1 213 ? 0.024 25.656 18.25 1 98.75 213 ILE A O 1
ATOM 1778 N N . PRO A 1 214 ? -0.85 27.688 18.766 1 98.5 214 PRO A N 1
ATOM 1779 C CA . PRO A 1 214 ? 0.482 28.281 18.844 1 98.5 214 PRO A CA 1
ATOM 1780 C C . PRO A 1 214 ? 1.362 27.625 19.906 1 98.5 214 PRO A C 1
ATOM 1782 O O . PRO A 1 214 ? 0.875 27.266 20.984 1 98.5 214 PRO A O 1
ATOM 1785 N N . TYR A 1 215 ? 2.643 27.531 19.562 1 98.5 215 TYR A N 1
ATOM 1786 C CA . TYR A 1 215 ? 3.559 26.906 20.516 1 98.5 215 TYR A CA 1
ATOM 1787 C C . TYR A 1 215 ? 3.588 27.672 21.828 1 98.5 215 TYR A C 1
ATOM 1789 O O . TYR A 1 215 ? 3.752 27.078 22.891 1 98.5 215 TYR A O 1
ATOM 1797 N N . SER A 1 216 ? 3.406 28.984 21.766 1 97.88 216 SER A N 1
ATOM 1798 C CA . SER A 1 216 ? 3.453 29.828 22.953 1 97.88 216 SER A CA 1
ATOM 1799 C C . SER A 1 216 ? 2.4 29.422 23.984 1 97.88 216 SER A C 1
ATOM 1801 O O . SER A 1 216 ? 2.549 29.672 25.172 1 97.88 216 SER A O 1
ATOM 1803 N N . LYS A 1 217 ? 1.362 28.734 23.531 1 98.12 217 LYS A N 1
ATOM 1804 C CA . LYS A 1 217 ? 0.27 28.344 24.422 1 98.12 217 LYS A CA 1
ATOM 1805 C C . LYS A 1 217 ? 0.53 26.984 25.047 1 98.12 217 LYS A C 1
ATOM 1807 O O . LYS A 1 217 ? -0.195 26.562 25.953 1 98.12 217 LYS A O 1
ATOM 1812 N N . ILE A 1 218 ? 1.624 26.281 24.562 1 98.38 218 ILE A N 1
ATOM 1813 C CA . ILE A 1 218 ? 1.771 24.922 25.047 1 98.38 218 ILE A CA 1
ATOM 1814 C C . ILE A 1 218 ? 3.229 24.656 25.438 1 98.38 218 ILE A C 1
ATOM 1816 O O . ILE A 1 218 ? 3.684 23.516 25.438 1 98.38 218 ILE A O 1
ATOM 1820 N N . LEU A 1 219 ? 3.971 25.625 25.734 1 97.19 219 LEU A N 1
ATOM 1821 C CA . LEU A 1 219 ? 5.387 25.516 26.062 1 97.19 219 LEU A CA 1
ATOM 1822 C C . LEU A 1 219 ? 5.59 24.594 27.266 1 97.19 219 LEU A C 1
ATOM 1824 O O . LEU A 1 219 ? 6.562 23.844 27.312 1 97.19 219 LEU A O 1
ATOM 1828 N N . ASN A 1 220 ? 4.703 24.609 28.188 1 96.31 220 ASN A N 1
ATOM 1829 C CA . ASN A 1 220 ? 4.855 23.891 29.453 1 96.31 220 ASN A CA 1
ATOM 1830 C C . ASN A 1 220 ? 4.613 22.406 29.297 1 96.31 220 ASN A C 1
ATOM 1832 O O . ASN A 1 220 ? 4.949 21.609 30.172 1 96.31 220 ASN A O 1
ATOM 1836 N N . ILE A 1 221 ? 4.012 22 28.172 1 98 221 ILE A N 1
ATOM 1837 C CA . ILE A 1 221 ? 3.686 20.594 28.031 1 98 221 ILE A CA 1
ATOM 1838 C C . ILE A 1 221 ? 4.516 19.969 26.906 1 98 221 ILE A C 1
ATOM 1840 O O . ILE A 1 221 ? 4.43 18.766 26.656 1 98 221 ILE A O 1
ATOM 1844 N N . ILE A 1 222 ? 5.348 20.688 26.297 1 97.94 222 ILE A N 1
ATOM 1845 C CA . ILE A 1 222 ? 6.16 20.203 25.188 1 97.94 222 ILE A CA 1
ATOM 1846 C C . ILE A 1 222 ? 7.219 19.234 25.703 1 97.94 222 ILE A C 1
ATOM 1848 O O . ILE A 1 222 ? 7.832 19.484 26.75 1 97.94 222 ILE A O 1
ATOM 1852 N N . GLY A 1 223 ? 7.402 18.156 24.922 1 96.94 223 GLY A N 1
ATOM 1853 C CA . GLY A 1 223 ? 8.445 17.203 25.281 1 96.94 223 GLY A CA 1
ATOM 1854 C C . GLY A 1 223 ? 9.828 17.656 24.875 1 96.94 223 GLY A C 1
ATOM 1855 O O . GLY A 1 223 ? 10.047 18.062 23.734 1 96.94 223 GLY A O 1
ATOM 1856 N N . PRO A 1 224 ? 10.797 17.516 25.75 1 94.44 224 PRO A N 1
ATOM 1857 C CA . PRO A 1 224 ? 12.133 18.031 25.438 1 94.44 224 PRO A CA 1
ATOM 1858 C C . PRO A 1 224 ? 12.82 17.266 24.312 1 94.44 224 PRO A C 1
ATOM 1860 O O . PRO A 1 224 ? 13.672 17.812 23.625 1 94.44 224 PRO A O 1
ATOM 1863 N N . ALA A 1 225 ? 12.406 16.078 24.125 1 94.62 225 ALA A N 1
ATOM 1864 C CA . ALA A 1 225 ? 13.062 15.25 23.109 1 94.62 225 ALA A CA 1
ATOM 1865 C C . ALA A 1 225 ? 12.305 15.297 21.797 1 94.62 225 ALA A C 1
ATOM 1867 O O . ALA A 1 225 ? 12.742 14.719 20.797 1 94.62 225 ALA A O 1
ATOM 1868 N N . GLY A 1 226 ? 11.117 16 21.797 1 97.44 226 GLY A N 1
ATOM 1869 C CA . GLY A 1 226 ? 10.297 16.078 20.609 1 97.44 226 GLY A CA 1
ATOM 1870 C C . GLY A 1 226 ? 10.812 17.078 19.594 1 97.44 226 GLY A C 1
ATOM 1871 O O . GLY A 1 226 ? 11.867 17.688 19.781 1 97.44 226 GLY A O 1
ATOM 1872 N N . PRO A 1 227 ? 10.148 17.219 18.516 1 98.31 227 PRO A N 1
ATOM 1873 C CA . PRO A 1 227 ? 10.594 18.078 17.406 1 98.31 227 PRO A CA 1
ATOM 1874 C C . PRO A 1 227 ? 10.398 19.562 17.703 1 98.31 227 PRO A C 1
ATOM 1876 O O . PRO A 1 227 ? 11.102 20.406 17.125 1 98.31 227 PRO A O 1
ATOM 1879 N N . ILE A 1 228 ? 9.508 19.922 18.578 1 98.44 228 ILE A N 1
ATOM 1880 C CA . ILE A 1 228 ? 9.078 21.312 18.719 1 98.44 228 ILE A CA 1
ATOM 1881 C C . ILE A 1 228 ? 10.211 22.141 19.312 1 98.44 228 ILE A C 1
ATOM 1883 O O . ILE A 1 228 ? 10.516 23.234 18.812 1 98.44 228 ILE A O 1
ATOM 1887 N N . PRO A 1 229 ? 10.945 21.625 20.344 1 97.44 229 PRO A N 1
ATOM 1888 C CA . PRO A 1 229 ? 12.047 22.422 20.891 1 97.44 229 PRO A CA 1
ATOM 1889 C C . PRO A 1 229 ? 13.117 22.734 19.844 1 97.44 229 PRO A C 1
ATOM 1891 O O . PRO A 1 229 ? 13.812 23.75 19.953 1 97.44 229 PRO A O 1
ATOM 1894 N N . LYS A 1 230 ? 13.188 21.969 18.859 1 95.44 230 LYS A N 1
ATOM 1895 C CA . LYS A 1 230 ? 14.227 22.125 17.844 1 95.44 230 LYS A CA 1
ATOM 1896 C C . LYS A 1 230 ? 13.883 23.266 16.891 1 95.44 230 LYS A C 1
ATOM 1898 O O . LYS A 1 230 ? 14.758 23.766 16.172 1 95.44 230 LYS A O 1
ATOM 1903 N N . ILE A 1 231 ? 12.625 23.641 16.891 1 95 231 ILE A N 1
ATOM 1904 C CA . ILE A 1 231 ? 12.25 24.609 15.867 1 95 231 ILE A CA 1
ATOM 1905 C C . ILE A 1 231 ? 11.875 25.938 16.531 1 95 231 ILE A C 1
ATOM 1907 O O . ILE A 1 231 ? 11.633 26.938 15.844 1 95 231 ILE A O 1
ATOM 1911 N N . LEU A 1 232 ? 11.82 25.938 17.812 1 93.25 232 LEU A N 1
ATOM 1912 C CA . LEU A 1 232 ? 11.531 27.172 18.531 1 93.25 232 LEU A CA 1
ATOM 1913 C C . LEU A 1 232 ? 12.734 28.109 18.5 1 93.25 232 LEU A C 1
ATOM 1915 O O . LEU A 1 232 ? 13.875 27.656 18.484 1 93.25 232 LEU A O 1
ATOM 1919 N N . PRO A 1 233 ? 12.516 29.438 18.422 1 83.75 233 PRO A N 1
ATOM 1920 C CA . PRO A 1 233 ? 13.625 30.391 18.469 1 83.75 233 PRO A CA 1
ATOM 1921 C C . PRO A 1 233 ? 14.359 30.391 19.812 1 83.75 233 PRO A C 1
ATOM 1923 O O . PRO A 1 233 ? 13.766 30.047 20.844 1 83.75 233 PRO A O 1
ATOM 1926 N N . MET B 1 1 ? 63.156 -14.133 57.719 1 22.67 1 MET B N 1
ATOM 1927 C CA . MET B 1 1 ? 63.719 -12.891 57.219 1 22.67 1 MET B CA 1
ATOM 1928 C C . MET B 1 1 ? 64.125 -13.031 55.75 1 22.67 1 MET B C 1
ATOM 1930 O O . MET B 1 1 ? 65.25 -13.328 55.406 1 22.67 1 MET B O 1
ATOM 1934 N N . ILE B 1 2 ? 63.188 -13.625 54.969 1 27.41 2 ILE B N 1
ATOM 1935 C CA . ILE B 1 2 ? 63.406 -14.062 53.562 1 27.41 2 ILE B CA 1
ATOM 1936 C C . ILE B 1 2 ? 63.625 -12.844 52.688 1 27.41 2 ILE B C 1
ATOM 1938 O O . ILE B 1 2 ? 62.844 -11.906 52.688 1 27.41 2 ILE B O 1
ATOM 1942 N N . TYR B 1 3 ? 64.875 -12.508 52.375 1 23.17 3 TYR B N 1
ATOM 1943 C CA . TYR B 1 3 ? 65.5 -11.352 51.75 1 23.17 3 TYR B CA 1
ATOM 1944 C C . TYR B 1 3 ? 65.062 -11.234 50.281 1 23.17 3 TYR B C 1
ATOM 1946 O O . TYR B 1 3 ? 65.375 -12.125 49.5 1 23.17 3 TYR B O 1
ATOM 1954 N N . PHE B 1 4 ? 63.812 -10.891 49.969 1 25.56 4 PHE B N 1
ATOM 1955 C CA . PHE B 1 4 ? 63.188 -10.75 48.625 1 25.56 4 PHE B CA 1
ATOM 1956 C C . PHE B 1 4 ? 63.906 -9.648 47.844 1 25.56 4 PHE B C 1
ATOM 1958 O O . PHE B 1 4 ? 64 -8.516 48.312 1 25.56 4 PHE B O 1
ATOM 1965 N N . SER B 1 5 ? 64.938 -10.023 47.094 1 23.98 5 SER B N 1
ATOM 1966 C CA . SER B 1 5 ? 65.875 -9.141 46.375 1 23.98 5 SER B CA 1
ATOM 1967 C C . SER B 1 5 ? 65.125 -8.281 45.375 1 23.98 5 SER B C 1
ATOM 1969 O O . SER B 1 5 ? 64.312 -8.797 44.594 1 23.98 5 SER B O 1
ATOM 1971 N N . TYR B 1 6 ? 64.75 -7.008 45.656 1 24.02 6 TYR B N 1
ATOM 1972 C CA . TYR B 1 6 ? 64.062 -5.902 45.031 1 24.02 6 TYR B CA 1
ATOM 1973 C C . TYR B 1 6 ? 64.688 -5.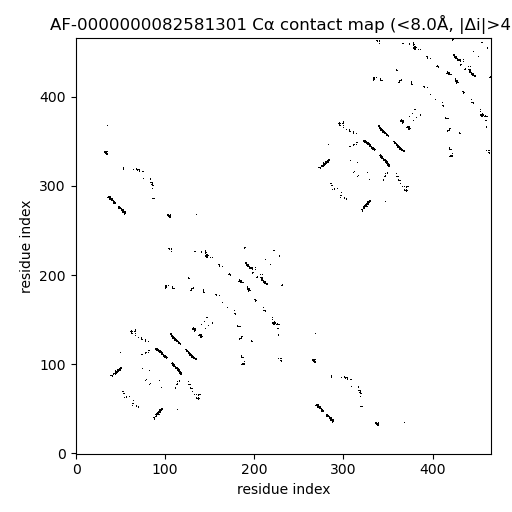48 43.75 1 24.02 6 TYR B C 1
ATOM 1975 O O . TYR B 1 6 ? 65.875 -5.102 43.719 1 24.02 6 TYR B O 1
ATOM 1983 N N . PRO B 1 7 ? 64.438 -6.246 42.594 1 27.72 7 PRO B N 1
ATOM 1984 C CA . PRO B 1 7 ? 65.25 -5.863 41.438 1 27.72 7 PRO B CA 1
ATOM 1985 C C . PRO B 1 7 ? 65.125 -4.379 41.094 1 27.72 7 PRO B C 1
ATOM 1987 O O . PRO B 1 7 ? 64.062 -3.771 41.344 1 27.72 7 PRO B O 1
ATOM 1990 N N . ASP B 1 8 ? 66.188 -3.545 41.188 1 23.41 8 ASP B N 1
ATOM 1991 C CA . ASP B 1 8 ? 66.5 -2.125 41.219 1 23.41 8 ASP B CA 1
ATOM 1992 C C . ASP B 1 8 ? 66 -1.42 39.969 1 23.41 8 ASP B C 1
ATOM 1994 O O . ASP B 1 8 ? 65.562 -0.261 40 1 23.41 8 ASP B O 1
ATOM 1998 N N . ASN B 1 9 ? 66.312 -1.894 38.75 1 25.75 9 ASN B N 1
ATOM 1999 C CA . ASN B 1 9 ? 66.75 -0.929 37.75 1 25.75 9 ASN B CA 1
ATOM 2000 C C . ASN B 1 9 ? 65.625 -0.198 37.094 1 25.75 9 ASN B C 1
ATOM 2002 O O . ASN B 1 9 ? 65.312 -0.419 35.906 1 25.75 9 ASN B O 1
ATOM 2006 N N . TRP B 1 10 ? 64.438 0.012 37.688 1 25.12 10 TRP B N 1
ATOM 2007 C CA . TRP B 1 10 ? 63.25 0.431 36.969 1 25.12 10 TRP B CA 1
ATOM 2008 C C . TRP B 1 10 ? 63.375 1.881 36.5 1 25.12 10 TRP B C 1
ATOM 2010 O O . TRP B 1 10 ? 63.438 2.793 37.312 1 25.12 10 TRP B O 1
ATOM 2020 N N . ASN B 1 11 ? 64.312 2.18 35.469 1 25.33 11 ASN B N 1
ATOM 2021 C CA . ASN B 1 11 ? 64.5 3.568 35.062 1 25.33 11 ASN B CA 1
ATOM 2022 C C . ASN B 1 11 ? 63.219 4.199 34.562 1 25.33 11 ASN B C 1
ATOM 2024 O O . ASN B 1 11 ? 62.656 3.742 33.562 1 25.33 11 ASN B O 1
ATOM 2028 N N . PRO B 1 12 ? 62.469 5.082 35.312 1 24.5 12 PRO B N 1
ATOM 2029 C CA . PRO B 1 12 ? 61.156 5.73 35.188 1 24.5 12 PRO B CA 1
ATOM 2030 C C . PRO B 1 12 ? 61.125 6.801 34.094 1 24.5 12 PRO B C 1
ATOM 2032 O O . PRO B 1 12 ? 60.125 7.543 34 1 24.5 12 PRO B O 1
ATOM 2035 N N . SER B 1 13 ? 62.219 7.098 33.344 1 23.05 13 SER B N 1
ATOM 2036 C CA . SER B 1 13 ? 62.25 8.484 32.875 1 23.05 13 SER B CA 1
ATOM 2037 C C . SER B 1 13 ? 61.094 8.789 31.938 1 23.05 13 SER B C 1
ATOM 2039 O O . SER B 1 13 ? 60.625 9.93 31.891 1 23.05 13 SER B O 1
ATOM 2041 N N . ALA B 1 14 ? 60.875 8.062 30.844 1 23.53 14 ALA B N 1
ATOM 2042 C CA . ALA B 1 14 ? 60.562 8.781 29.609 1 23.53 14 ALA B CA 1
ATOM 2043 C C . ALA B 1 14 ? 59.125 9.297 29.609 1 23.53 14 ALA B C 1
ATOM 2045 O O . ALA B 1 14 ? 58.188 8.555 29.312 1 23.53 14 ALA B O 1
ATOM 2046 N N . ASN B 1 15 ? 58.656 9.945 30.578 1 21.83 15 ASN B N 1
ATOM 2047 C CA . ASN B 1 15 ? 57.25 10.352 30.547 1 21.83 15 ASN B CA 1
ATOM 2048 C C . ASN B 1 15 ? 57 11.391 29.469 1 21.83 15 ASN B C 1
ATOM 2050 O O . ASN B 1 15 ? 57.219 12.586 29.688 1 21.83 15 ASN B O 1
ATOM 2054 N N . ARG B 1 16 ? 57.406 11.195 28.141 1 23.78 16 ARG B N 1
ATOM 2055 C CA . ARG B 1 16 ? 57.031 12.242 27.188 1 23.78 16 ARG B CA 1
ATOM 2056 C C . ARG B 1 16 ? 55.531 12.516 27.219 1 23.78 16 ARG B C 1
ATOM 2058 O O . ARG B 1 16 ? 54.75 11.617 27.016 1 23.78 16 ARG B O 1
ATOM 2065 N N . TYR B 1 17 ? 55.094 13.445 28.094 1 23.3 17 TYR B N 1
ATOM 2066 C CA . TYR B 1 17 ? 53.75 13.984 28.094 1 23.3 17 TYR B CA 1
ATOM 2067 C C . TYR B 1 17 ? 53.375 14.531 26.719 1 23.3 17 TYR B C 1
ATOM 2069 O O . TYR B 1 17 ? 54 15.477 26.234 1 23.3 17 TYR B O 1
ATOM 2077 N N . ASP B 1 18 ? 53.188 13.664 25.734 1 24.7 18 ASP B N 1
ATOM 2078 C CA . ASP B 1 18 ? 52.594 14.188 24.5 1 24.7 18 ASP B CA 1
ATOM 2079 C C . ASP B 1 18 ? 51.406 15.086 24.797 1 24.7 18 ASP B C 1
ATOM 2081 O O . ASP B 1 18 ? 50.531 14.719 25.578 1 24.7 18 ASP B O 1
ATOM 2085 N N . SER B 1 19 ? 51.594 16.406 24.797 1 26.61 19 SER B N 1
ATOM 2086 C CA . SER B 1 19 ? 50.562 17.422 24.766 1 26.61 19 SER B CA 1
ATOM 2087 C C . SER B 1 19 ? 49.469 17.062 23.766 1 26.61 19 SER B C 1
ATOM 2089 O O . SER B 1 19 ? 49.719 16.953 22.578 1 26.61 19 SER B O 1
ATOM 2091 N N . TYR B 1 20 ? 48.594 16.172 24.188 1 26.41 20 TYR B N 1
ATOM 2092 C CA . TYR B 1 20 ? 47.344 15.984 23.453 1 26.41 20 TYR B CA 1
ATOM 2093 C C . TYR B 1 20 ? 46.688 17.328 23.141 1 26.41 20 TYR B C 1
ATOM 2095 O O . TYR B 1 20 ? 46.312 18.062 24.047 1 26.41 20 TYR B O 1
ATOM 2103 N N . ASP B 1 21 ? 47.219 18.047 22.141 1 26.47 21 ASP B N 1
ATOM 2104 C CA . ASP B 1 21 ? 46.406 19.125 21.578 1 26.47 21 ASP B CA 1
ATOM 2105 C C . ASP B 1 21 ? 44.969 18.672 21.406 1 26.47 21 ASP B C 1
ATOM 2107 O O . ASP B 1 21 ? 44.688 17.703 20.688 1 26.47 21 ASP B O 1
ATOM 2111 N N . TYR B 1 22 ? 44.219 18.828 22.453 1 25.38 22 TYR B N 1
ATOM 2112 C CA . TYR B 1 22 ? 42.75 18.781 22.312 1 25.38 22 TYR B CA 1
ATOM 2113 C C . TYR B 1 22 ? 42.281 19.578 21.109 1 25.38 22 TYR B C 1
ATOM 2115 O O . TYR B 1 22 ? 42.25 20.797 21.141 1 25.38 22 TYR B O 1
ATOM 2123 N N . LYS B 1 23 ? 42.688 19.141 19.891 1 30.91 23 LYS B N 1
ATOM 2124 C CA . LYS B 1 23 ? 41.906 19.719 18.812 1 30.91 23 LYS B CA 1
ATOM 2125 C C . LYS B 1 23 ? 40.406 19.609 19.094 1 30.91 23 LYS B C 1
ATOM 2127 O O . LYS B 1 23 ? 39.875 18.516 19.25 1 30.91 23 LYS B O 1
ATOM 2132 N N . ASN B 1 24 ? 39.906 20.656 19.797 1 27.34 24 ASN B N 1
ATOM 2133 C CA . ASN B 1 24 ? 38.469 20.922 19.844 1 27.34 24 ASN B CA 1
ATOM 2134 C C . ASN B 1 24 ? 37.812 20.703 18.484 1 27.34 24 ASN B C 1
ATOM 2136 O O . ASN B 1 24 ? 38.094 21.438 17.531 1 27.34 24 ASN B O 1
ATOM 2140 N N . HIS B 1 25 ? 37.75 19.5 18.016 1 31.72 25 HIS B N 1
ATOM 2141 C CA . HIS B 1 25 ? 36.781 19.266 16.938 1 31.72 25 HIS B CA 1
ATOM 2142 C C . HIS B 1 25 ? 35.438 19.859 17.25 1 31.72 25 HIS B C 1
ATOM 2144 O O . HIS B 1 25 ? 34.688 19.297 18.047 1 31.72 25 HIS B O 1
ATOM 2150 N N . THR B 1 26 ? 35.375 21.141 17.391 1 28.64 26 THR B N 1
ATOM 2151 C CA . THR B 1 26 ? 34.031 21.688 17.219 1 28.64 26 THR B CA 1
ATOM 2152 C C . THR B 1 26 ? 33.312 20.984 16.078 1 28.64 26 THR B C 1
ATOM 2154 O O . THR B 1 26 ? 33.688 21.109 14.922 1 28.64 26 THR B O 1
ATOM 2157 N N . LYS B 1 27 ? 32.844 19.781 16.312 1 36.09 27 LYS B N 1
ATOM 2158 C CA . LYS B 1 27 ? 31.797 19.266 15.445 1 36.09 27 LYS B CA 1
ATOM 2159 C C . LYS B 1 27 ? 30.922 20.406 14.922 1 36.09 27 LYS B C 1
ATOM 2161 O O . LYS B 1 27 ? 30.406 21.203 15.703 1 36.09 27 LYS B O 1
ATOM 2166 N N . ASP B 1 28 ? 31.156 20.875 13.672 1 35.16 28 ASP B N 1
ATOM 2167 C CA . ASP B 1 28 ? 30.422 21.844 12.844 1 35.16 28 ASP B CA 1
ATOM 2168 C C . ASP B 1 28 ? 28.938 21.844 13.188 1 35.16 28 ASP B C 1
ATOM 2170 O O . ASP B 1 28 ? 28.188 21 12.711 1 35.16 28 ASP B O 1
ATOM 2174 N N . TYR B 1 29 ? 28.484 22.109 14.391 1 35.69 29 TYR B N 1
ATOM 2175 C CA . TYR B 1 29 ? 27.109 22.422 14.773 1 35.69 29 TYR B CA 1
ATOM 2176 C C . TYR B 1 29 ? 26.453 23.328 13.734 1 35.69 29 TYR B C 1
ATOM 2178 O O . TYR B 1 29 ? 25.328 23.797 13.93 1 35.69 29 TYR B O 1
ATOM 2186 N N . ARG B 1 30 ? 27.141 23.969 12.852 1 40.59 30 ARG B N 1
ATOM 2187 C CA . ARG B 1 30 ? 26.547 24.906 11.906 1 40.59 30 ARG B CA 1
ATOM 2188 C C . ARG B 1 30 ? 25.516 24.203 11.023 1 40.59 30 ARG B C 1
ATOM 2190 O O . ARG B 1 30 ? 24.734 24.875 10.328 1 40.59 30 ARG B O 1
ATOM 2197 N N . ASP B 1 31 ? 25.734 23 10.656 1 43.28 31 ASP B N 1
ATOM 2198 C CA . ASP B 1 31 ? 25.094 22.359 9.523 1 43.28 31 ASP B CA 1
ATOM 2199 C C . ASP B 1 31 ? 23.641 22.016 9.836 1 43.28 31 ASP B C 1
ATOM 2201 O O . ASP B 1 31 ? 22.906 21.547 8.969 1 43.28 31 ASP B O 1
ATOM 2205 N N . PHE B 1 32 ? 23.219 22.141 11.109 1 46.72 32 PHE B N 1
ATOM 2206 C CA . PHE B 1 32 ? 21.891 21.703 11.531 1 46.72 32 PHE B CA 1
ATOM 2207 C C . PHE B 1 32 ? 20.828 22.703 11.141 1 46.72 32 PHE B C 1
ATOM 2209 O O . PHE B 1 32 ? 19.625 22.438 11.281 1 46.72 32 PHE B O 1
ATOM 2216 N N . ARG B 1 33 ? 21.25 23.969 10.914 1 54.75 33 ARG B N 1
ATOM 2217 C CA . ARG B 1 33 ? 20.281 25.016 10.672 1 54.75 33 ARG B CA 1
ATOM 2218 C C . ARG B 1 33 ? 19.688 24.906 9.273 1 54.75 33 ARG B C 1
ATOM 2220 O O . ARG B 1 33 ? 18.969 25.797 8.82 1 54.75 33 ARG B O 1
ATOM 2227 N N . GLU B 1 34 ? 20.078 23.828 8.492 1 70.31 34 GLU B N 1
ATOM 2228 C CA . GLU B 1 34 ? 19.859 23.875 7.047 1 70.31 34 GLU B CA 1
ATOM 2229 C C . GLU B 1 34 ? 18.594 23.125 6.652 1 70.31 34 GLU B C 1
ATOM 2231 O O . GLU B 1 34 ? 18.219 22.141 7.285 1 70.31 34 GLU B O 1
ATOM 2236 N N . THR B 1 35 ? 17.734 23.734 5.898 1 87.38 35 THR B N 1
ATOM 2237 C CA . THR B 1 35 ? 16.578 23.203 5.203 1 87.38 35 THR B CA 1
ATOM 2238 C C . THR B 1 35 ? 16.938 21.938 4.434 1 87.38 35 THR B C 1
ATOM 2240 O O . THR B 1 35 ? 18.062 21.812 3.924 1 87.38 35 THR B O 1
ATOM 2243 N N . VAL B 1 36 ? 16.156 20.922 4.641 1 93.5 36 VAL B N 1
ATOM 2244 C CA . VAL B 1 36 ? 16.297 19.672 3.908 1 93.5 36 VAL B CA 1
ATOM 2245 C C . VAL B 1 36 ? 16 19.891 2.43 1 93.5 36 VAL B C 1
ATOM 2247 O O . VAL B 1 36 ? 15.016 20.547 2.082 1 93.5 36 VAL B O 1
ATOM 2250 N N . GLY B 1 37 ? 16.953 19.5 1.55 1 95.69 37 GLY B N 1
ATOM 2251 C CA . GLY B 1 37 ? 16.688 19.562 0.121 1 95.69 37 GLY B CA 1
ATOM 2252 C C . GLY B 1 37 ? 15.672 18.547 -0.345 1 95.69 37 GLY B C 1
ATOM 2253 O O . GLY B 1 37 ? 15.797 17.359 -0.062 1 95.69 37 GLY B O 1
ATOM 2254 N N . LEU B 1 38 ? 14.633 19.047 -1 1 97.81 38 LEU B N 1
ATOM 2255 C CA . LEU B 1 38 ? 13.555 18.188 -1.471 1 97.81 38 LEU B CA 1
ATOM 2256 C C . LEU B 1 38 ? 13.359 18.328 -2.975 1 97.81 38 LEU B C 1
ATOM 2258 O O . LEU B 1 38 ? 13.523 19.422 -3.523 1 97.81 38 LEU B O 1
ATOM 2262 N N . LYS B 1 39 ? 13.055 17.25 -3.6 1 98.12 39 LYS B N 1
ATOM 2263 C CA . LYS B 1 39 ? 12.602 17.219 -4.988 1 98.12 39 LYS B CA 1
ATOM 2264 C C . LYS B 1 39 ? 11.195 16.625 -5.094 1 98.12 39 LYS B C 1
ATOM 2266 O O 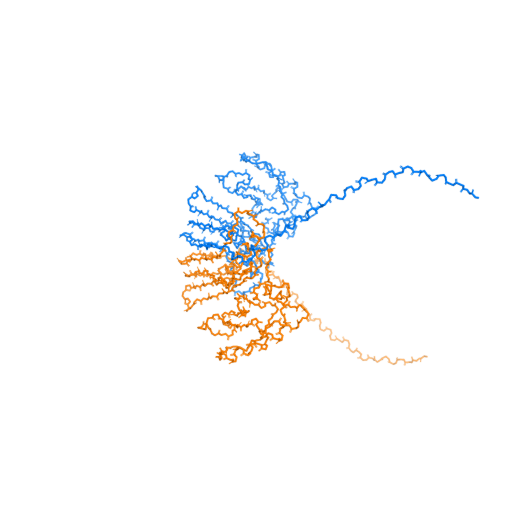. LYS B 1 39 ? 10.758 15.891 -4.211 1 98.12 39 LYS B O 1
ATOM 2271 N N . ASN B 1 40 ? 10.562 17 -6.176 1 98.69 40 ASN B N 1
ATOM 2272 C CA . ASN B 1 40 ? 9.195 16.547 -6.379 1 98.69 40 ASN B CA 1
ATOM 2273 C C . ASN B 1 40 ? 9.141 15.336 -7.312 1 98.69 40 ASN B C 1
ATOM 2275 O O . ASN B 1 40 ? 9.586 15.414 -8.461 1 98.69 40 ASN B O 1
ATOM 2279 N N . GLN B 1 41 ? 8.695 14.203 -6.824 1 98.69 41 GLN B N 1
ATOM 2280 C CA . GLN B 1 41 ? 8.312 13.07 -7.664 1 98.69 41 GLN B CA 1
ATOM 2281 C C . GLN B 1 41 ? 6.875 13.203 -8.148 1 98.69 41 GLN B C 1
ATOM 2283 O O . GLN B 1 41 ? 5.953 13.344 -7.336 1 98.69 41 GLN B O 1
ATOM 2288 N N . LYS B 1 42 ? 6.691 13.172 -9.406 1 98.5 42 LYS B N 1
ATOM 2289 C CA . LYS B 1 42 ? 5.363 13.25 -10.008 1 98.5 42 LYS B CA 1
ATOM 2290 C C . LYS B 1 42 ? 5.043 11.984 -10.797 1 98.5 42 LYS B C 1
ATOM 2292 O O . LYS B 1 42 ? 5.645 11.727 -11.844 1 98.5 42 LYS B O 1
ATOM 2297 N N . LEU B 1 43 ? 4.152 11.18 -10.352 1 98.62 43 LEU B N 1
ATOM 2298 C CA . LEU B 1 43 ? 3.674 9.977 -11.031 1 98.62 43 LEU B CA 1
ATOM 2299 C C . LEU B 1 43 ? 2.488 10.297 -11.938 1 98.62 43 LEU B C 1
ATOM 2301 O O . LEU B 1 43 ? 1.37 10.492 -11.453 1 98.62 43 LEU B O 1
ATOM 2305 N N . MET B 1 44 ? 2.697 10.398 -13.109 1 98.44 44 MET B N 1
ATOM 2306 C CA . MET B 1 44 ? 1.687 10.641 -14.133 1 98.44 44 MET B CA 1
ATOM 2307 C C . MET B 1 44 ? 2.006 9.875 -15.406 1 98.44 44 MET B C 1
ATOM 2309 O O . MET B 1 44 ? 2.201 10.469 -16.469 1 98.44 44 MET B O 1
ATOM 2313 N N . PRO B 1 45 ? 1.995 8.547 -15.281 1 98.31 45 PRO B N 1
ATOM 2314 C CA . PRO B 1 45 ? 2.332 7.766 -16.469 1 98.31 45 PRO B CA 1
ATOM 2315 C C . PRO B 1 45 ? 1.295 7.902 -17.594 1 98.31 45 PRO B C 1
ATOM 2317 O O . PRO B 1 45 ? 0.094 7.785 -17.328 1 98.31 45 PRO B O 1
ATOM 2320 N N . PRO B 1 46 ? 1.709 8.094 -18.828 1 97.94 46 PRO B N 1
ATOM 2321 C CA . PRO B 1 46 ? 0.783 8.188 -19.953 1 97.94 46 PRO B CA 1
ATOM 2322 C C . PRO B 1 46 ? -0.117 6.961 -20.094 1 97.94 46 PRO B C 1
ATOM 2324 O O . PRO B 1 46 ? -1.274 7.078 -20.5 1 97.94 46 PRO B O 1
ATOM 2327 N N . LYS B 1 47 ? 0.455 5.816 -19.766 1 98.12 47 LYS B N 1
ATOM 2328 C CA . LYS B 1 47 ? -0.331 4.586 -19.75 1 98.12 47 LYS B CA 1
ATOM 2329 C C . LYS B 1 47 ? -0.405 3.992 -18.344 1 98.12 47 LYS B C 1
ATOM 2331 O O . LYS B 1 47 ? 0.609 3.557 -17.797 1 98.12 47 LYS B O 1
ATOM 2336 N N . PHE B 1 48 ? -1.571 4.023 -17.797 1 98.69 48 PHE B N 1
ATOM 2337 C CA . PHE B 1 48 ? -1.805 3.496 -16.469 1 98.69 48 PHE B CA 1
ATOM 2338 C C . PHE B 1 48 ? -3.051 2.617 -16.438 1 98.69 48 PHE B C 1
ATOM 2340 O O . PHE B 1 48 ? -4.137 3.059 -16.828 1 98.69 48 PHE B O 1
ATOM 2347 N N . SER B 1 49 ? -2.861 1.354 -16 1 98.81 49 SER B N 1
ATOM 2348 C CA . SER B 1 49 ? -3.994 0.451 -15.82 1 98.81 49 SER B CA 1
ATOM 2349 C C . SER B 1 49 ? -3.668 -0.649 -14.82 1 98.81 49 SER B C 1
ATOM 2351 O O . SER B 1 49 ? -2.619 -1.293 -14.914 1 98.81 49 SER B O 1
ATOM 2353 N N . ILE B 1 50 ? -4.504 -0.83 -13.883 1 98.88 50 ILE B N 1
ATOM 2354 C CA . ILE B 1 50 ? -4.367 -1.924 -12.93 1 98.88 50 ILE B CA 1
ATOM 2355 C C . ILE B 1 50 ? -5.68 -2.695 -12.836 1 98.88 50 ILE B C 1
ATOM 2357 O O . ILE B 1 50 ? -6.73 -2.113 -12.562 1 98.88 50 ILE B O 1
ATOM 2361 N N . SER B 1 51 ? -5.582 -4.008 -13.031 1 98.88 51 SER B N 1
ATOM 2362 C CA . SER B 1 51 ? -6.742 -4.883 -12.938 1 98.88 51 SER B CA 1
ATOM 2363 C C . SER B 1 51 ? -6.566 -5.918 -11.828 1 98.88 51 SER B C 1
ATOM 2365 O O . SER B 1 51 ? -5.473 -6.461 -11.648 1 98.88 51 SER B O 1
ATOM 2367 N N . TYR B 1 52 ? -7.625 -6.152 -11.109 1 98.94 52 TYR B N 1
ATOM 2368 C CA . TYR B 1 52 ? -7.648 -7.215 -10.109 1 98.94 52 TYR B CA 1
ATOM 2369 C C . TYR B 1 52 ? -9.062 -7.75 -9.914 1 98.94 52 TYR B C 1
ATOM 2371 O O . TYR B 1 52 ? -10.039 -7.059 -10.219 1 98.94 52 TYR B O 1
ATOM 2379 N N . PRO B 1 53 ? -9.172 -8.961 -9.492 1 98.88 53 PRO B N 1
ATOM 2380 C CA . PRO B 1 53 ? -10.516 -9.531 -9.328 1 98.88 53 PRO B CA 1
ATOM 2381 C C . PRO B 1 53 ? -11.156 -9.156 -7.996 1 98.88 53 PRO B C 1
ATOM 2383 O O . PRO B 1 53 ? -10.453 -8.906 -7.016 1 98.88 53 PRO B O 1
ATOM 2386 N N . VAL B 1 54 ? -12.438 -9.086 -8.023 1 98.81 54 VAL B N 1
ATOM 2387 C CA . VAL B 1 54 ? -13.258 -8.883 -6.836 1 98.81 54 VAL B CA 1
ATOM 2388 C C . VAL B 1 54 ? -14.32 -9.977 -6.742 1 98.81 54 VAL B C 1
ATOM 2390 O O . VAL B 1 54 ? -15.008 -10.266 -7.723 1 98.81 54 VAL B O 1
ATOM 2393 N N . ILE B 1 55 ? -14.391 -10.586 -5.621 1 98.62 55 ILE B N 1
ATOM 2394 C CA . ILE B 1 55 ? -15.414 -11.594 -5.387 1 98.62 55 ILE B CA 1
ATOM 2395 C C . ILE B 1 55 ? -16.75 -10.914 -5.09 1 98.62 55 ILE B C 1
ATOM 2397 O O . ILE B 1 55 ? -16.812 -10.016 -4.25 1 98.62 55 ILE B O 1
ATOM 2401 N N . ASP B 1 56 ? -17.766 -11.367 -5.781 1 95.44 56 ASP B N 1
ATOM 2402 C CA . ASP B 1 56 ? -19.109 -10.844 -5.508 1 95.44 56 ASP B CA 1
ATOM 2403 C C . ASP B 1 56 ? -19.516 -11.125 -4.062 1 95.44 56 ASP B C 1
ATOM 2405 O O . ASP B 1 56 ? -19.359 -12.25 -3.574 1 95.44 56 ASP B O 1
ATOM 2409 N N . ASN B 1 57 ? -20.016 -10.039 -3.408 1 95.69 57 ASN B N 1
ATOM 2410 C CA . ASN B 1 57 ? -20.391 -10.172 -2.004 1 95.69 57 ASN B CA 1
ATOM 2411 C C . ASN B 1 57 ? -21.688 -9.438 -1.697 1 95.69 57 ASN B C 1
ATOM 2413 O O . ASN B 1 57 ? -21.719 -8.531 -0.86 1 95.69 57 ASN B O 1
ATOM 2417 N N . PRO B 1 58 ? -22.75 -9.797 -2.291 1 93.31 58 PRO B N 1
ATOM 2418 C CA . PRO B 1 58 ? -24 -9.062 -2.098 1 93.31 58 PRO B CA 1
ATOM 2419 C C . PRO B 1 58 ? -24.484 -9.102 -0.65 1 93.31 58 PRO B C 1
ATOM 2421 O O . PRO B 1 58 ? -25.156 -8.172 -0.198 1 93.31 58 PRO B O 1
ATOM 2424 N N . ASP B 1 59 ? -24.109 -10.141 0.14 1 94.19 59 ASP B N 1
ATOM 2425 C CA . ASP B 1 59 ? -24.609 -10.312 1.503 1 94.19 59 ASP B CA 1
ATOM 2426 C C . ASP B 1 59 ? -23.609 -9.781 2.521 1 94.19 59 ASP B C 1
ATOM 2428 O O . ASP B 1 59 ? -23.766 -9.977 3.727 1 94.19 59 ASP B O 1
ATOM 2432 N N . SER B 1 60 ? -22.562 -9.211 2.082 1 94.12 60 SER B N 1
ATOM 2433 C CA . SER B 1 60 ? -21.531 -8.633 2.945 1 94.12 60 SER B CA 1
ATOM 2434 C C . SER B 1 60 ? -20.984 -9.664 3.922 1 94.12 60 SER B C 1
ATOM 2436 O O . SER B 1 60 ? -20.875 -9.398 5.121 1 94.12 60 SER B O 1
ATOM 2438 N N . LYS B 1 61 ? -20.781 -10.859 3.354 1 97.19 61 LYS B N 1
ATOM 2439 C CA . LYS B 1 61 ? -20.172 -11.906 4.172 1 97.19 61 LYS B CA 1
ATOM 2440 C C . LYS B 1 61 ? -18.75 -11.531 4.57 1 97.19 61 LYS B C 1
ATOM 2442 O O . LYS B 1 61 ? -17.984 -11.055 3.742 1 97.19 61 LYS B O 1
ATOM 2447 N N . ASP B 1 62 ? -18.375 -11.797 5.781 1 98.12 62 ASP B N 1
ATOM 2448 C CA . ASP B 1 62 ? -17.078 -11.414 6.336 1 98.12 62 ASP B CA 1
ATOM 2449 C C . ASP B 1 62 ? -15.945 -12.164 5.648 1 98.12 62 ASP B C 1
ATOM 2451 O O . ASP B 1 62 ? -14.883 -11.594 5.395 1 98.12 62 ASP B O 1
ATOM 2455 N N . ASN B 1 63 ? -16.125 -13.484 5.492 1 97.94 63 ASN B N 1
ATOM 2456 C CA . ASN B 1 63 ? -15.094 -14.289 4.859 1 97.94 63 ASN B CA 1
ATOM 2457 C C . ASN B 1 63 ? -14.727 -13.75 3.479 1 97.94 63 ASN B C 1
ATOM 2459 O O . ASN B 1 63 ? -13.547 -13.656 3.135 1 97.94 63 ASN B O 1
ATOM 2463 N N . ILE B 1 64 ? -15.727 -13.32 2.742 1 98.25 64 ILE B N 1
ATOM 2464 C CA . ILE B 1 64 ? -15.5 -12.789 1.401 1 98.25 64 ILE B CA 1
ATOM 2465 C C . ILE B 1 64 ? -14.82 -11.422 1.492 1 98.25 64 ILE B C 1
ATOM 2467 O O . ILE B 1 64 ? -13.898 -11.133 0.735 1 98.25 64 ILE B O 1
ATOM 2471 N N . THR B 1 65 ? -15.258 -10.578 2.445 1 98.44 65 THR B N 1
ATOM 2472 C CA . THR B 1 65 ? -14.641 -9.273 2.674 1 98.44 65 THR B CA 1
ATOM 2473 C C . THR B 1 65 ? -13.156 -9.43 2.979 1 98.44 65 THR B C 1
ATOM 2475 O O . THR B 1 65 ? -12.32 -8.695 2.439 1 98.44 65 THR B O 1
ATOM 2478 N N . LYS B 1 66 ? -12.867 -10.375 3.756 1 98.69 66 LYS B N 1
ATOM 2479 C CA . LYS B 1 66 ? -11.477 -10.633 4.125 1 98.69 66 LYS B CA 1
ATOM 2480 C C . LYS B 1 66 ? -10.648 -11.016 2.904 1 98.69 66 LYS B C 1
ATOM 2482 O O . LYS B 1 66 ? -9.539 -10.5 2.715 1 98.69 66 LYS B O 1
ATOM 2487 N N . ILE B 1 67 ? -11.133 -11.922 2.068 1 98.88 67 ILE B N 1
ATOM 2488 C CA . ILE B 1 67 ? -10.375 -12.391 0.911 1 98.88 67 ILE B CA 1
ATOM 2489 C C . ILE B 1 67 ? -10.25 -11.266 -0.112 1 98.88 67 ILE B C 1
ATOM 2491 O O . ILE B 1 67 ? -9.195 -11.086 -0.723 1 98.88 67 ILE B O 1
ATOM 2495 N N . ASN B 1 68 ? -11.328 -10.461 -0.311 1 98.88 68 ASN B N 1
ATOM 2496 C CA . ASN B 1 68 ? -11.242 -9.32 -1.22 1 98.88 68 ASN B CA 1
ATOM 2497 C C . ASN B 1 68 ? -10.172 -8.328 -0.774 1 98.88 68 ASN B C 1
ATOM 2499 O O . ASN B 1 68 ? -9.445 -7.781 -1.603 1 98.88 68 ASN B O 1
ATOM 2503 N N . ASN B 1 69 ? -10.102 -8.102 0.504 1 98.88 69 ASN B N 1
ATOM 2504 C CA . ASN B 1 69 ? -9.055 -7.234 1.012 1 98.88 69 ASN B CA 1
ATOM 2505 C C . ASN B 1 69 ? -7.668 -7.836 0.79 1 98.88 69 ASN B C 1
ATOM 2507 O O . ASN B 1 69 ? -6.727 -7.129 0.428 1 98.88 69 ASN B O 1
ATOM 2511 N N . ALA B 1 70 ? -7.539 -9.117 1.01 1 98.88 70 ALA B N 1
ATOM 2512 C CA . ALA B 1 70 ? -6.258 -9.789 0.809 1 98.88 70 ALA B CA 1
ATOM 2513 C C . ALA B 1 70 ? -5.82 -9.711 -0.652 1 98.88 70 ALA B C 1
ATOM 2515 O O . ALA B 1 70 ? -4.633 -9.562 -0.944 1 98.88 70 ALA B O 1
ATOM 2516 N N . ILE B 1 71 ? -6.77 -9.805 -1.567 1 98.94 71 ILE B N 1
ATOM 2517 C CA . ILE B 1 71 ? -6.488 -9.68 -2.994 1 98.94 71 ILE B CA 1
ATOM 2518 C C . ILE B 1 71 ? -5.914 -8.289 -3.281 1 98.94 71 ILE B C 1
ATOM 2520 O O . ILE B 1 71 ? -4.863 -8.172 -3.92 1 98.94 71 ILE B O 1
ATOM 2524 N N . VAL B 1 72 ? -6.516 -7.309 -2.775 1 98.88 72 VAL B N 1
ATOM 2525 C CA . VAL B 1 72 ? -6.105 -5.93 -3.025 1 98.88 72 VAL B CA 1
ATOM 2526 C C . VAL B 1 72 ? -4.75 -5.668 -2.365 1 98.88 72 VAL B C 1
ATOM 2528 O O . VAL B 1 72 ? -3.926 -4.93 -2.904 1 98.88 72 VAL B O 1
ATOM 2531 N N . ASP B 1 73 ? -4.578 -6.301 -1.25 1 98.88 73 ASP B N 1
ATOM 2532 C CA . ASP B 1 73 ? -3.303 -6.145 -0.556 1 98.88 73 ASP B CA 1
ATOM 2533 C C . ASP B 1 73 ? -2.145 -6.652 -1.414 1 98.88 73 ASP B C 1
ATOM 2535 O O . ASP B 1 73 ? -1.044 -6.102 -1.368 1 98.88 73 ASP B O 1
ATOM 2539 N N . GLU B 1 74 ? -2.342 -7.699 -2.168 1 98.88 74 GLU B N 1
ATOM 2540 C CA . GLU B 1 74 ? -1.309 -8.18 -3.076 1 98.88 74 GLU B CA 1
ATOM 2541 C C . GLU B 1 74 ? -0.989 -7.148 -4.152 1 98.88 74 GLU B C 1
ATOM 2543 O O . GLU B 1 74 ? 0.177 -6.938 -4.492 1 98.88 74 GLU B O 1
ATOM 2548 N N . VAL B 1 75 ? -1.994 -6.504 -4.672 1 98.9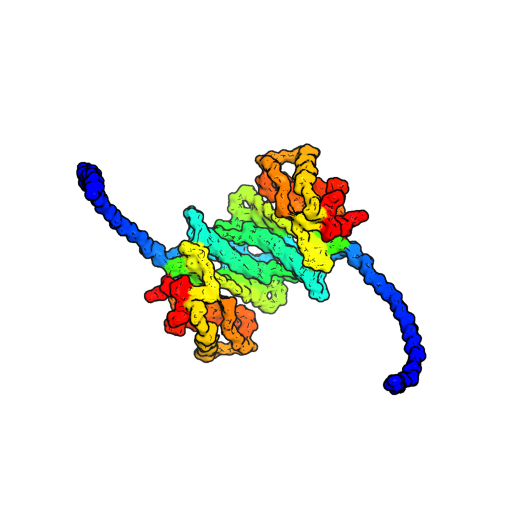4 75 VAL B N 1
ATOM 2549 C CA . VAL B 1 75 ? -1.819 -5.465 -5.68 1 98.94 75 VAL B CA 1
ATOM 2550 C C . VAL B 1 75 ? -1.077 -4.273 -5.078 1 98.94 75 VAL B C 1
ATOM 2552 O O . VAL B 1 75 ? -0.168 -3.721 -5.699 1 98.94 75 VAL B O 1
ATOM 2555 N N . ASP B 1 76 ? -1.484 -3.945 -3.908 1 98.88 76 ASP B N 1
ATOM 2556 C CA . ASP B 1 76 ? -0.861 -2.832 -3.199 1 98.88 76 ASP B CA 1
ATOM 2557 C C . ASP B 1 76 ? 0.627 -3.09 -2.975 1 98.88 76 ASP B C 1
ATOM 2559 O O . ASP B 1 76 ? 1.446 -2.178 -3.111 1 98.88 76 ASP B O 1
ATOM 2563 N N . LYS B 1 77 ? 0.91 -4.301 -2.588 1 98.75 77 LYS B N 1
ATOM 2564 C CA . LYS B 1 77 ? 2.307 -4.68 -2.395 1 98.75 77 LYS B CA 1
ATOM 2565 C C . LYS B 1 77 ? 3.121 -4.449 -3.666 1 98.75 77 LYS B C 1
ATOM 2567 O O . LYS B 1 77 ? 4.23 -3.916 -3.611 1 98.75 77 LYS B O 1
ATOM 2572 N N . LEU B 1 78 ? 2.615 -4.871 -4.77 1 98.88 78 LEU B N 1
ATOM 2573 C CA . LEU B 1 78 ? 3.291 -4.688 -6.051 1 98.88 78 LEU B CA 1
ATOM 2574 C C . LEU B 1 78 ? 3.428 -3.205 -6.387 1 98.88 78 LEU B C 1
ATOM 2576 O O . LEU B 1 78 ? 4.488 -2.76 -6.824 1 98.88 78 LEU B O 1
ATOM 2580 N N . PHE B 1 79 ? 2.387 -2.453 -6.145 1 98.94 79 PHE B N 1
ATOM 2581 C CA . PHE B 1 79 ? 2.381 -1.029 -6.461 1 98.94 79 PHE B CA 1
ATOM 2582 C C . PHE B 1 79 ? 3.406 -0.283 -5.617 1 98.94 79 PHE B C 1
ATOM 2584 O O . PHE B 1 79 ? 4.18 0.524 -6.141 1 98.94 79 PHE B O 1
ATOM 2591 N N . ARG B 1 80 ? 3.383 -0.553 -4.328 1 98.75 80 ARG B N 1
ATOM 2592 C CA . ARG B 1 80 ? 4.348 0.078 -3.436 1 98.75 80 ARG B CA 1
ATOM 2593 C C . ARG B 1 80 ? 5.777 -0.243 -3.857 1 98.75 80 ARG B C 1
ATOM 2595 O O . ARG B 1 80 ? 6.641 0.638 -3.865 1 98.75 80 ARG B O 1
ATOM 2602 N N . SER B 1 81 ? 5.957 -1.482 -4.262 1 98.06 81 SER B N 1
ATOM 2603 C CA . SER B 1 81 ? 7.305 -1.946 -4.574 1 98.06 81 SER B CA 1
ATOM 2604 C C . SER B 1 81 ? 7.781 -1.393 -5.914 1 98.06 81 SER B C 1
ATOM 2606 O O . SER B 1 81 ? 8.945 -0.998 -6.051 1 98.06 81 SER B O 1
ATOM 2608 N N . GLN B 1 82 ? 6.914 -1.267 -6.891 1 98.12 82 GLN B N 1
ATOM 2609 C CA . GLN B 1 82 ? 7.355 -0.994 -8.25 1 98.12 82 GLN B CA 1
ATOM 2610 C C . GLN B 1 82 ? 7.109 0.464 -8.633 1 98.12 82 GLN B C 1
ATOM 2612 O O . GLN B 1 82 ? 7.828 1.025 -9.461 1 98.12 82 GLN B O 1
ATOM 2617 N N . VAL B 1 83 ? 6.117 1.032 -8.016 1 98.75 83 VAL B N 1
ATOM 2618 C CA . VAL B 1 83 ? 5.66 2.312 -8.547 1 98.75 83 VAL B CA 1
ATOM 2619 C C . VAL B 1 83 ? 5.953 3.424 -7.539 1 98.75 83 VAL B C 1
ATOM 2621 O O . VAL B 1 83 ? 6.578 4.43 -7.879 1 98.75 83 VAL B O 1
ATOM 2624 N N . LEU B 1 84 ? 5.512 3.234 -6.281 1 98.75 84 LEU B N 1
ATOM 2625 C CA . LEU B 1 84 ? 5.75 4.234 -5.246 1 98.75 84 LEU B CA 1
ATOM 2626 C C . LEU B 1 84 ? 7.164 4.117 -4.688 1 98.75 84 LEU B C 1
ATOM 2628 O O . LEU B 1 84 ? 7.344 3.746 -3.525 1 98.75 84 LEU B O 1
ATOM 2632 N N . ARG B 1 85 ? 8.125 4.598 -5.469 1 98.12 85 ARG B N 1
ATOM 2633 C CA . ARG B 1 85 ? 9.539 4.484 -5.125 1 98.12 85 ARG B CA 1
ATOM 2634 C C . ARG B 1 85 ? 10.023 5.73 -4.387 1 98.12 85 ARG B C 1
ATOM 2636 O O . ARG B 1 85 ? 9.594 6.844 -4.695 1 98.12 85 ARG B O 1
ATOM 2643 N N . PRO B 1 86 ? 10.93 5.512 -3.414 1 98.06 86 PRO B N 1
ATOM 2644 C CA . PRO B 1 86 ? 11.492 6.664 -2.703 1 98.06 86 PRO B CA 1
ATOM 2645 C C . PRO B 1 86 ? 12.609 7.352 -3.482 1 98.06 86 PRO B C 1
ATOM 2647 O O . PRO B 1 86 ? 13.688 7.582 -2.941 1 98.06 86 PRO B O 1
ATOM 2650 N N . GLU B 1 87 ? 12.344 7.633 -4.727 1 97.31 87 GLU B N 1
ATOM 2651 C CA . GLU B 1 87 ? 13.25 8.297 -5.66 1 97.31 87 GLU B CA 1
ATOM 2652 C C . GLU B 1 87 ? 12.484 8.938 -6.812 1 97.31 87 GLU B C 1
ATOM 2654 O O . GLU B 1 87 ? 11.281 8.727 -6.957 1 97.31 87 GLU B O 1
ATOM 2659 N N . ILE B 1 88 ? 13.219 9.766 -7.555 1 97.75 88 ILE B N 1
ATOM 2660 C CA . ILE B 1 88 ? 12.602 10.414 -8.711 1 97.75 88 ILE B CA 1
ATOM 2661 C C . ILE B 1 88 ? 12.625 9.477 -9.906 1 97.75 88 ILE B C 1
ATOM 2663 O O . ILE B 1 88 ? 13.703 9.086 -10.375 1 97.75 88 ILE B O 1
ATOM 2667 N N . ILE B 1 89 ? 11.477 9.047 -10.367 1 97.38 89 ILE B N 1
ATOM 2668 C CA . ILE B 1 89 ? 11.352 8.156 -11.516 1 97.38 89 ILE B CA 1
ATOM 2669 C C . ILE B 1 89 ? 10.227 8.641 -12.43 1 97.38 89 ILE B C 1
ATOM 2671 O O . ILE B 1 89 ? 9.164 9.047 -11.953 1 97.38 89 ILE B O 1
ATOM 2675 N N . ASN B 1 90 ? 10.477 8.633 -13.672 1 97.81 90 ASN B N 1
ATOM 2676 C CA . ASN B 1 90 ? 9.484 8.961 -14.688 1 97.81 90 ASN B CA 1
ATOM 2677 C C . ASN B 1 90 ? 9 7.707 -15.414 1 97.81 90 ASN B C 1
ATOM 2679 O O . ASN B 1 90 ? 9.719 7.141 -16.234 1 97.81 90 ASN B O 1
ATOM 2683 N N . PHE B 1 91 ? 7.785 7.309 -15.141 1 98.31 91 PHE B N 1
ATOM 2684 C CA . PHE B 1 91 ? 7.234 6.102 -15.75 1 98.31 91 PHE B CA 1
ATOM 2685 C C . PHE B 1 91 ? 6.504 6.43 -17.047 1 98.31 91 PHE B C 1
ATOM 2687 O O . PHE B 1 91 ? 5.727 7.383 -17.094 1 98.31 91 PHE B O 1
ATOM 2694 N N . ALA B 1 92 ? 6.723 5.621 -18.078 1 98.31 92 ALA B N 1
ATOM 2695 C CA . ALA B 1 92 ? 5.934 5.688 -19.312 1 98.31 92 ALA B CA 1
ATOM 2696 C C . ALA B 1 92 ? 4.691 4.809 -19.203 1 98.31 92 ALA B C 1
ATOM 2698 O O . ALA B 1 92 ? 3.637 5.148 -19.75 1 98.31 92 ALA B O 1
ATOM 2699 N N . GLU B 1 93 ? 4.891 3.629 -18.516 1 98.56 93 GLU B N 1
ATOM 2700 C CA . GLU B 1 93 ? 3.793 2.676 -18.391 1 98.56 93 GLU B CA 1
ATOM 2701 C C . GLU B 1 93 ? 3.752 2.062 -17 1 98.56 93 GLU B C 1
ATOM 2703 O O . GLU B 1 93 ? 4.797 1.772 -16.406 1 98.56 93 GLU B O 1
ATOM 2708 N N . VAL B 1 94 ? 2.605 1.925 -16.422 1 98.81 94 VAL B N 1
ATOM 2709 C CA . VAL B 1 94 ? 2.279 1.138 -15.242 1 98.81 94 VAL B CA 1
ATOM 2710 C C . VAL B 1 94 ? 1.066 0.254 -15.531 1 98.81 94 VAL B C 1
ATOM 2712 O O . VAL B 1 94 ? -0.058 0.748 -15.633 1 98.81 94 VAL B O 1
ATOM 2715 N N . LEU B 1 95 ? 1.292 -1.079 -15.641 1 98.88 95 LEU B N 1
ATOM 2716 C CA . LEU B 1 95 ? 0.251 -2.004 -16.078 1 98.88 95 LEU B CA 1
ATOM 2717 C C . LEU B 1 95 ? 0.148 -3.193 -15.133 1 98.88 95 LEU B C 1
ATOM 2719 O O . LEU B 1 95 ? 1.07 -4.008 -15.047 1 98.88 95 LEU B O 1
ATOM 2723 N N . GLY B 1 96 ? -0.928 -3.26 -14.414 1 98.88 96 GLY B N 1
ATOM 2724 C CA . GLY B 1 96 ? -1.203 -4.379 -13.531 1 98.88 96 GLY B CA 1
ATOM 2725 C C . GLY B 1 96 ? -2.242 -5.336 -14.086 1 98.88 96 GLY B C 1
ATOM 2726 O O . GLY B 1 96 ? -3.316 -4.914 -14.516 1 98.88 96 GLY B O 1
ATOM 2727 N N . THR B 1 97 ? -1.917 -6.602 -14.117 1 98.88 97 THR B N 1
ATOM 2728 C CA . THR B 1 97 ? -2.816 -7.645 -14.602 1 98.88 97 THR B CA 1
ATOM 2729 C C . THR B 1 97 ? -2.848 -8.82 -13.625 1 98.88 97 THR B C 1
ATOM 2731 O O . THR B 1 97 ? -2.152 -8.812 -12.609 1 98.88 97 THR B O 1
ATOM 2734 N N . TYR B 1 98 ? -3.781 -9.766 -13.906 1 98.88 98 TYR B N 1
ATOM 2735 C CA . TYR B 1 98 ? -3.844 -10.969 -13.078 1 98.88 98 TYR B CA 1
ATOM 2736 C C . TYR B 1 98 ? -4.348 -12.164 -13.883 1 98.88 98 TYR B C 1
ATOM 2738 O O . TYR B 1 98 ? -4.895 -11.992 -14.977 1 98.88 98 TYR B O 1
ATOM 2746 N N . GLU B 1 99 ? -4.062 -13.328 -13.328 1 98.88 99 GLU B N 1
ATOM 2747 C CA . GLU B 1 99 ? -4.559 -14.602 -13.859 1 98.88 99 GLU B CA 1
ATOM 2748 C C . GLU B 1 99 ? -5.164 -15.453 -12.75 1 98.88 99 GLU B C 1
ATOM 2750 O O . GLU B 1 99 ? -4.535 -15.68 -11.719 1 98.88 99 GLU B O 1
ATOM 2755 N N . ILE B 1 100 ? -6.469 -15.883 -12.977 1 98.88 100 ILE B N 1
ATOM 2756 C CA . ILE B 1 100 ? -7.055 -16.875 -12.094 1 98.88 100 ILE B CA 1
ATOM 2757 C C . ILE B 1 100 ? -6.52 -18.266 -12.453 1 98.88 100 ILE B C 1
ATOM 2759 O O . ILE B 1 100 ? -6.938 -18.859 -13.445 1 98.88 100 ILE B O 1
ATOM 2763 N N . THR B 1 101 ? -5.684 -18.797 -11.602 1 98.88 101 THR B N 1
ATOM 2764 C CA . THR B 1 101 ? -5.031 -20.062 -11.945 1 98.88 101 THR B CA 1
ATOM 2765 C C . THR B 1 101 ? -5.816 -21.25 -11.391 1 98.88 101 THR B C 1
ATOM 2767 O O . THR B 1 101 ? -5.621 -22.391 -11.82 1 98.88 101 THR B O 1
ATOM 2770 N N . LEU B 1 102 ? -6.621 -20.953 -10.391 1 98.75 102 LEU B N 1
ATOM 2771 C CA . LEU B 1 102 ? -7.5 -21.969 -9.82 1 98.75 102 LEU B CA 1
ATOM 2772 C C . LEU B 1 102 ? -8.766 -21.328 -9.25 1 98.75 102 LEU B C 1
ATOM 2774 O O . LEU B 1 102 ? -8.695 -20.297 -8.586 1 98.75 102 LEU B O 1
ATOM 2778 N N . ASN B 1 103 ? -9.844 -21.875 -9.523 1 98.5 103 ASN B N 1
ATOM 2779 C CA . ASN B 1 103 ? -11.156 -21.594 -8.945 1 98.5 103 ASN B CA 1
ATOM 2780 C C . ASN B 1 103 ? -12.023 -22.844 -8.859 1 98.5 103 ASN B C 1
ATOM 2782 O O . ASN B 1 103 ? -12.766 -23.156 -9.797 1 98.5 103 ASN B O 1
ATOM 2786 N N . LYS B 1 104 ? -11.789 -23.516 -7.77 1 97.06 104 LYS B N 1
ATOM 2787 C CA . LYS B 1 104 ? -12.422 -24.828 -7.645 1 97.06 104 LYS B CA 1
ATOM 2788 C C . LYS B 1 104 ? -12.719 -25.156 -6.188 1 97.06 104 LYS B C 1
ATOM 2790 O O . LYS B 1 104 ? -11.836 -25.047 -5.328 1 97.06 104 LYS B O 1
ATOM 2795 N N . ASN B 1 105 ? -13.961 -25.484 -5.891 1 96.25 105 ASN B N 1
ATOM 2796 C CA . ASN B 1 105 ? -14.383 -25.953 -4.574 1 96.25 105 ASN B CA 1
ATOM 2797 C C . ASN B 1 105 ? -14.055 -24.922 -3.486 1 96.25 105 ASN B C 1
ATOM 2799 O O . ASN B 1 105 ? -13.578 -25.297 -2.408 1 96.25 105 ASN B O 1
ATOM 2803 N N . GLY B 1 106 ? -14.195 -23.688 -3.805 1 96.19 106 GLY B N 1
ATOM 2804 C CA . GLY B 1 106 ? -14 -22.609 -2.836 1 96.19 106 GLY B CA 1
ATOM 2805 C C . GLY B 1 106 ? -12.547 -22.203 -2.689 1 96.19 106 GLY B C 1
ATOM 2806 O O . GLY B 1 106 ? -12.234 -21.266 -1.939 1 96.19 106 GLY B O 1
ATOM 2807 N N . ILE B 1 107 ? -11.641 -22.922 -3.391 1 98.38 107 ILE B N 1
ATOM 2808 C CA . ILE B 1 107 ? -10.227 -22.562 -3.385 1 98.38 107 ILE B CA 1
ATOM 2809 C C . ILE B 1 107 ? -9.906 -21.688 -4.59 1 98.38 107 ILE B C 1
ATOM 2811 O O . ILE B 1 107 ? -10.234 -22.031 -5.727 1 98.38 107 ILE B O 1
ATOM 2815 N N . LEU B 1 108 ? -9.375 -20.547 -4.258 1 98.81 108 LEU B N 1
ATOM 2816 C CA . LEU B 1 108 ? -9.008 -19.578 -5.281 1 98.81 108 LEU B CA 1
ATOM 2817 C C . LEU B 1 108 ? -7.5 -19.344 -5.293 1 98.81 108 LEU B C 1
ATOM 2819 O O . LEU B 1 108 ? -6.887 -19.172 -4.238 1 98.81 108 LEU B O 1
ATOM 2823 N N . SER B 1 109 ? -6.871 -19.453 -6.414 1 98.94 109 SER B N 1
ATOM 2824 C CA . SER B 1 109 ? -5.473 -19.078 -6.605 1 98.94 109 SER B CA 1
ATOM 2825 C C . SER B 1 109 ? -5.316 -18.062 -7.73 1 98.94 109 SER B C 1
ATOM 2827 O O . SER B 1 109 ? -5.891 -18.234 -8.805 1 98.94 109 SER B O 1
ATOM 2829 N N . ILE B 1 110 ? -4.594 -16.984 -7.445 1 98.94 110 ILE B N 1
ATOM 2830 C CA . ILE B 1 110 ? -4.457 -15.867 -8.375 1 98.94 110 ILE B CA 1
ATOM 2831 C C . ILE B 1 110 ? -2.982 -15.484 -8.508 1 98.94 110 ILE B C 1
ATOM 2833 O O . ILE B 1 110 ? -2.266 -15.406 -7.504 1 98.94 110 ILE B O 1
ATOM 2837 N N . LEU B 1 111 ? -2.537 -15.305 -9.727 1 98.94 111 LEU B N 1
ATOM 2838 C CA . LEU B 1 111 ? -1.229 -14.742 -10.039 1 98.94 111 LEU B CA 1
ATOM 2839 C C . LEU B 1 111 ? -1.356 -13.305 -10.516 1 98.94 111 LEU B C 1
ATOM 2841 O O . LEU B 1 111 ? -2.104 -13.023 -11.453 1 98.94 111 LEU B O 1
ATOM 2845 N N . PHE B 1 112 ? -0.655 -12.398 -9.82 1 98.94 112 PHE B N 1
ATOM 2846 C CA . PHE B 1 112 ? -0.653 -10.984 -10.18 1 98.94 112 PHE B CA 1
ATOM 2847 C C . PHE B 1 112 ? 0.655 -10.602 -10.859 1 98.94 112 PHE B C 1
ATOM 2849 O O . PHE B 1 112 ? 1.714 -11.141 -10.531 1 98.94 112 PHE B O 1
ATOM 2856 N N . ALA B 1 113 ? 0.559 -9.688 -11.805 1 98.81 113 ALA B N 1
ATOM 2857 C CA . ALA B 1 113 ? 1.725 -9.125 -12.484 1 98.81 113 ALA B CA 1
ATOM 2858 C C . ALA B 1 113 ? 1.621 -7.602 -12.578 1 98.81 113 ALA B C 1
ATOM 2860 O O . ALA B 1 113 ? 0.562 -7.066 -12.922 1 98.81 113 ALA B O 1
ATOM 2861 N N . LEU B 1 114 ? 2.67 -6.883 -12.25 1 98.81 114 LEU B N 1
ATOM 2862 C CA . LEU B 1 114 ? 2.754 -5.441 -12.453 1 98.81 114 LEU B CA 1
ATOM 2863 C C . LEU B 1 114 ? 3.971 -5.082 -13.297 1 98.81 114 LEU B C 1
ATOM 2865 O O . LEU B 1 114 ? 5.109 -5.254 -12.859 1 98.81 114 LEU B O 1
ATOM 2869 N N . TYR B 1 115 ? 3.668 -4.637 -14.477 1 98.19 115 TYR B N 1
ATOM 2870 C CA . TYR B 1 115 ? 4.684 -4.203 -15.43 1 98.19 115 TYR B CA 1
ATOM 2871 C C . TYR B 1 115 ? 4.875 -2.691 -15.375 1 98.19 115 TYR B C 1
ATOM 2873 O O . TYR B 1 115 ? 3.9 -1.935 -15.375 1 98.19 115 TYR B O 1
ATOM 2881 N N . VAL B 1 116 ? 6.148 -2.262 -15.242 1 98.38 116 VAL B N 1
ATOM 2882 C CA . VAL B 1 116 ? 6.453 -0.838 -15.352 1 98.38 116 VAL B CA 1
ATOM 2883 C C . VAL B 1 116 ? 7.492 -0.615 -16.453 1 98.38 116 VAL B C 1
ATOM 2885 O O . VAL B 1 116 ? 8.375 -1.451 -16.656 1 98.38 116 VAL B O 1
ATOM 2888 N N . TYR B 1 117 ? 7.312 0.439 -17.188 1 98.19 117 TYR B N 1
ATOM 2889 C CA . TYR B 1 117 ? 8.289 0.925 -18.156 1 98.19 117 TYR B CA 1
ATOM 2890 C C . TYR B 1 117 ? 8.68 2.367 -17.859 1 98.19 117 TYR B C 1
ATOM 2892 O O . TYR B 1 117 ? 7.836 3.264 -17.859 1 98.19 117 TYR B O 1
ATOM 2900 N N . GLU B 1 118 ? 9.906 2.514 -17.484 1 96.75 118 GLU B N 1
ATOM 2901 C CA . GLU B 1 118 ? 10.461 3.848 -17.25 1 96.75 118 GLU B CA 1
ATOM 2902 C C . GLU B 1 118 ? 10.836 4.523 -18.562 1 96.75 118 GLU B C 1
ATOM 2904 O O . GLU B 1 118 ? 11.391 3.885 -19.453 1 96.75 118 GLU B O 1
ATOM 2909 N N . ASN B 1 119 ? 10.578 5.773 -18.578 1 96.56 119 ASN B N 1
ATOM 2910 C CA . ASN B 1 119 ? 10.938 6.512 -19.781 1 96.56 119 ASN B CA 1
ATOM 2911 C C . ASN B 1 119 ? 12.43 6.387 -20.094 1 96.56 119 ASN B C 1
ATOM 2913 O O . ASN B 1 119 ? 13.266 6.562 -19.203 1 96.56 119 ASN B O 1
ATOM 2917 N N . LYS B 1 120 ? 12.828 6 -21.297 1 93.88 120 LYS B N 1
ATOM 2918 C CA . LYS B 1 120 ? 14.18 5.918 -21.844 1 93.88 120 LYS B CA 1
ATOM 2919 C C . LYS B 1 120 ? 14.875 4.637 -21.391 1 93.88 120 LYS B C 1
ATOM 2921 O O . LYS B 1 120 ? 16.078 4.457 -21.625 1 93.88 120 LYS B O 1
ATOM 2926 N N . ALA B 1 121 ? 14.188 3.828 -20.625 1 92.31 121 ALA B N 1
ATOM 2927 C CA . ALA B 1 121 ? 14.766 2.531 -20.297 1 92.31 121 ALA B CA 1
ATOM 2928 C C . ALA B 1 121 ? 14.812 1.619 -21.516 1 92.31 121 ALA B C 1
ATOM 2930 O O . ALA B 1 121 ? 14.094 1.837 -22.484 1 92.31 121 ALA B O 1
ATOM 2931 N N . ALA B 1 122 ? 15.695 0.683 -21.5 1 91 122 ALA B N 1
ATOM 2932 C CA . ALA B 1 122 ? 15.82 -0.272 -22.609 1 91 122 ALA B CA 1
ATOM 2933 C C . ALA B 1 122 ? 14.641 -1.235 -22.625 1 91 122 ALA B C 1
ATOM 2935 O O . ALA B 1 122 ? 14.18 -1.641 -23.703 1 91 122 ALA B O 1
ATOM 2936 N N . HIS B 1 123 ? 14.148 -1.548 -21.453 1 91.06 123 HIS B N 1
ATOM 2937 C CA . HIS B 1 123 ? 13.016 -2.465 -21.344 1 91.06 123 HIS B CA 1
ATOM 2938 C C . HIS B 1 123 ? 12.266 -2.262 -20.031 1 91.06 123 HIS B C 1
ATOM 2940 O O . HIS B 1 123 ? 12.773 -1.61 -19.125 1 91.06 123 HIS B O 1
ATOM 2946 N N . GLY B 1 124 ? 11.023 -2.875 -20 1 93.94 124 GLY B N 1
ATOM 2947 C CA . GLY B 1 124 ? 10.227 -2.84 -18.781 1 93.94 124 GLY B CA 1
ATOM 2948 C C . GLY B 1 124 ? 10.578 -3.951 -17.812 1 93.94 124 GLY B C 1
ATOM 2949 O O . GLY B 1 124 ? 11.445 -4.781 -18.094 1 93.94 124 GLY B O 1
ATOM 2950 N N . PHE B 1 125 ? 9.945 -3.846 -16.703 1 94.94 125 PHE B N 1
ATOM 2951 C CA . PHE B 1 125 ? 10.156 -4.828 -15.648 1 94.94 125 PHE B CA 1
ATOM 2952 C C . PHE B 1 125 ? 8.836 -5.25 -15.023 1 94.94 125 PHE B C 1
ATOM 2954 O O . PHE B 1 125 ? 7.973 -4.41 -14.758 1 94.94 125 PHE B O 1
ATOM 2961 N N . THR B 1 126 ? 8.688 -6.582 -14.906 1 97.31 126 THR B N 1
ATOM 2962 C CA . THR B 1 126 ? 7.48 -7.129 -14.297 1 97.31 126 THR B CA 1
ATOM 2963 C C . THR B 1 126 ? 7.793 -7.762 -12.945 1 97.31 126 THR B C 1
ATOM 2965 O O . THR B 1 126 ? 8.789 -8.477 -12.805 1 97.31 126 THR B O 1
ATOM 2968 N N . LEU B 1 127 ? 7.082 -7.422 -11.93 1 98.19 127 LEU B N 1
ATOM 2969 C CA . LEU B 1 127 ? 7.086 -8.109 -10.641 1 98.19 127 LEU B CA 1
ATOM 2970 C C . LEU B 1 127 ? 5.789 -8.891 -10.438 1 98.19 127 LEU B C 1
ATOM 2972 O O . LEU B 1 127 ? 4.711 -8.414 -10.797 1 98.19 127 LEU B O 1
ATOM 2976 N N . TYR B 1 128 ? 5.969 -10.023 -9.852 1 98.69 128 TYR B N 1
ATOM 2977 C CA . TYR B 1 128 ? 4.82 -10.906 -9.68 1 98.69 128 TYR B CA 1
ATOM 2978 C C . TYR B 1 128 ? 4.508 -11.102 -8.195 1 98.69 128 TYR B C 1
ATOM 2980 O O . TYR B 1 128 ? 5.391 -10.984 -7.348 1 98.69 128 TYR B O 1
ATOM 2988 N N . SER B 1 129 ? 3.248 -11.336 -7.891 1 98.75 129 SER B N 1
ATOM 2989 C CA . SER B 1 129 ? 2.738 -11.789 -6.598 1 98.75 129 SER B CA 1
ATOM 2990 C C . SER B 1 129 ? 1.584 -12.766 -6.77 1 98.75 129 SER B C 1
ATOM 2992 O O . SER B 1 129 ? 1.031 -12.898 -7.867 1 98.75 129 SER B O 1
ATOM 2994 N N . SER B 1 130 ? 1.311 -13.523 -5.723 1 98.94 130 SER B N 1
ATOM 2995 C CA . SER B 1 130 ? 0.216 -14.484 -5.82 1 98.94 130 SER B CA 1
ATOM 2996 C C . SER B 1 130 ? -0.486 -14.656 -4.477 1 98.94 130 SER B C 1
ATOM 2998 O O . SER B 1 130 ? 0.048 -14.266 -3.436 1 98.94 130 SER B O 1
ATOM 3000 N N . ILE B 1 131 ? -1.686 -15.195 -4.59 1 98.94 131 ILE B N 1
ATOM 3001 C CA . ILE B 1 131 ? -2.457 -15.531 -3.398 1 98.94 131 ILE B CA 1
ATOM 3002 C C . ILE B 1 131 ? -3.234 -16.828 -3.633 1 98.94 131 ILE B C 1
ATOM 3004 O O . ILE B 1 131 ? -3.709 -17.078 -4.742 1 98.94 131 ILE B O 1
ATOM 3008 N N . THR B 1 132 ? -3.277 -17.672 -2.676 1 98.94 132 THR B N 1
ATOM 3009 C CA . THR B 1 132 ? -4.16 -18.828 -2.611 1 98.94 132 THR B CA 1
ATOM 3010 C C . THR B 1 132 ? -4.996 -18.797 -1.338 1 98.94 132 THR B C 1
ATOM 3012 O O . THR B 1 132 ? -4.465 -18.625 -0.24 1 98.94 132 THR B O 1
ATOM 3015 N N . ALA B 1 133 ? -6.316 -18.984 -1.571 1 98.81 133 ALA B N 1
ATOM 3016 C CA . ALA B 1 133 ? -7.191 -18.781 -0.42 1 98.81 133 ALA B CA 1
ATOM 3017 C C . ALA B 1 133 ? -8.367 -19.75 -0.445 1 98.81 133 ALA B C 1
ATOM 3019 O O . ALA B 1 133 ? -8.758 -20.234 -1.51 1 98.81 133 ALA B O 1
ATOM 3020 N N . ASN B 1 134 ? -8.844 -20.094 0.687 1 98.38 134 ASN B N 1
ATOM 3021 C CA . ASN B 1 134 ? -10.164 -20.688 0.893 1 98.38 134 ASN B CA 1
ATOM 3022 C C . ASN B 1 134 ? -11.234 -19.625 1.095 1 98.38 134 ASN B C 1
ATOM 3024 O O . ASN B 1 134 ? -11.312 -19.016 2.162 1 98.38 134 ASN B O 1
ATOM 3028 N N . VAL B 1 135 ? -12.039 -19.406 0.167 1 98 135 VAL B N 1
ATOM 3029 C CA . VAL B 1 135 ? -12.992 -18.297 0.176 1 98 135 VAL B CA 1
ATOM 3030 C C . VAL B 1 135 ? -14.086 -18.562 1.209 1 98 135 VAL B C 1
ATOM 3032 O O . VAL B 1 135 ? -14.531 -17.641 1.902 1 98 135 VAL B O 1
ATOM 3035 N N . GLN B 1 136 ? -14.469 -19.781 1.38 1 95.44 136 GLN B N 1
ATOM 3036 C CA . GLN B 1 136 ? -15.516 -20.156 2.324 1 95.44 136 GLN B CA 1
ATOM 3037 C C . GLN B 1 136 ? -15.078 -19.906 3.764 1 95.44 136 GLN B C 1
ATOM 3039 O O . GLN B 1 136 ? -15.875 -19.453 4.59 1 95.44 136 GLN B O 1
ATOM 3044 N N . LYS B 1 137 ? -13.836 -20.109 3.969 1 96.88 137 LYS B N 1
ATOM 3045 C CA . LYS B 1 137 ? -13.336 -19.953 5.332 1 96.88 137 LYS B CA 1
ATOM 3046 C C . LYS B 1 137 ? -12.758 -18.562 5.559 1 96.88 137 LYS B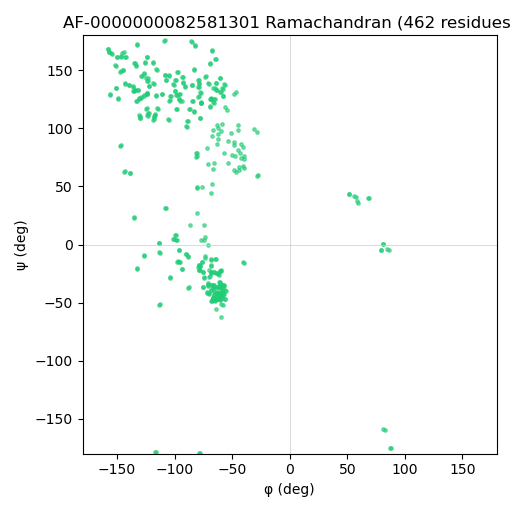 C 1
ATOM 3048 O O . LYS B 1 137 ? -12.508 -18.172 6.699 1 96.88 137 LYS B O 1
ATOM 3053 N N . GLY B 1 138 ? -12.516 -17.859 4.484 1 98.19 138 GLY B N 1
ATOM 3054 C CA . GLY B 1 138 ? -11.844 -16.578 4.598 1 98.19 138 GLY B CA 1
ATOM 3055 C C . GLY B 1 138 ? -10.391 -16.703 5.023 1 98.19 138 GLY B C 1
ATOM 3056 O O . GLY B 1 138 ? -9.914 -15.906 5.836 1 98.19 138 GLY B O 1
ATOM 3057 N N . GLU B 1 139 ? -9.688 -17.719 4.48 1 98.25 139 GLU B N 1
ATOM 3058 C CA . GLU B 1 139 ? -8.312 -18 4.887 1 98.25 139 GLU B CA 1
ATOM 3059 C C . GLU B 1 139 ? -7.363 -17.953 3.695 1 98.25 139 GLU B C 1
ATOM 3061 O O . GLU B 1 139 ? -7.688 -18.453 2.617 1 98.25 139 GLU B O 1
ATOM 3066 N N . VAL B 1 140 ? -6.215 -17.312 3.934 1 98.81 140 VAL B N 1
ATOM 3067 C CA . VAL B 1 140 ? -5.145 -17.297 2.943 1 98.81 140 VAL B CA 1
ATOM 3068 C C . VAL B 1 140 ? -4.066 -18.297 3.33 1 98.81 140 VAL B C 1
ATOM 3070 O O . VAL B 1 140 ? -3.684 -18.391 4.5 1 98.81 140 VAL B O 1
ATOM 3073 N N . TYR B 1 141 ? -3.566 -19.031 2.354 1 98.75 141 TYR B N 1
ATOM 3074 C CA . TYR B 1 141 ? -2.598 -20.078 2.629 1 98.75 141 TYR B CA 1
ATOM 3075 C C . TYR B 1 141 ? -1.179 -19.609 2.332 1 98.75 141 TYR B C 1
ATOM 3077 O O . TYR B 1 141 ? -0.921 -19.016 1.282 1 98.75 141 TYR B O 1
ATOM 3085 N N . SER B 1 142 ? -0.317 -19.875 3.301 1 98.31 142 SER B N 1
ATOM 3086 C CA . SER B 1 142 ? 1.113 -19.781 3.033 1 98.31 142 SER B CA 1
ATOM 3087 C C . SER B 1 142 ? 1.647 -21.047 2.371 1 98.31 142 SER B C 1
ATOM 3089 O O . SER B 1 142 ? 0.935 -22.047 2.266 1 98.31 142 SER B O 1
ATOM 3091 N N . PHE B 1 143 ? 2.893 -20.938 1.954 1 98.56 143 PHE B N 1
ATOM 3092 C CA . PHE B 1 143 ? 3.514 -22.078 1.292 1 98.56 143 PHE B CA 1
ATOM 3093 C C . PHE B 1 143 ? 3.518 -23.297 2.205 1 98.56 143 PHE B C 1
ATOM 3095 O O . PHE B 1 143 ? 3.139 -24.391 1.787 1 98.56 143 PHE B O 1
ATOM 3102 N N . GLY B 1 144 ? 3.854 -23.062 3.439 1 98 144 GLY B N 1
ATOM 3103 C CA . GLY B 1 144 ? 3.939 -24.156 4.387 1 98 144 GLY B CA 1
ATOM 3104 C C . GLY B 1 144 ? 2.6 -24.812 4.672 1 98 144 GLY B C 1
ATOM 3105 O O . GLY B 1 144 ? 2.539 -25.984 5.059 1 98 144 GLY B O 1
ATOM 3106 N N . ASP B 1 145 ? 1.531 -24.125 4.48 1 98.19 145 ASP B N 1
ATOM 3107 C CA . ASP B 1 145 ? 0.19 -24.625 4.758 1 98.19 145 ASP B CA 1
ATOM 3108 C C . ASP B 1 145 ? -0.194 -25.734 3.781 1 98.19 145 ASP B C 1
ATOM 3110 O O . ASP B 1 145 ? -1.175 -26.453 4 1 98.19 145 ASP B O 1
ATOM 3114 N N . LEU B 1 146 ? 0.521 -25.938 2.74 1 98.56 146 LEU B N 1
ATOM 3115 C CA . LEU B 1 146 ? 0.206 -26.922 1.714 1 98.56 146 LEU B CA 1
ATOM 3116 C C . LEU B 1 146 ? 0.608 -28.328 2.166 1 98.56 146 LEU B C 1
ATOM 3118 O O . LEU B 1 146 ? 0.133 -29.312 1.614 1 98.56 146 LEU B O 1
ATOM 3122 N N . PHE B 1 147 ? 1.461 -28.312 3.174 1 98.38 147 PHE B N 1
ATOM 3123 C CA . PHE B 1 147 ? 2.129 -29.578 3.447 1 98.38 147 PHE B CA 1
ATOM 3124 C C . PHE B 1 147 ? 1.909 -30 4.895 1 98.38 147 PHE B C 1
ATOM 3126 O O . PHE B 1 147 ? 1.492 -29.203 5.727 1 98.38 147 PHE B O 1
ATOM 3133 N N . ASN B 1 148 ? 2.141 -31.281 5.113 1 96.69 148 ASN B N 1
ATOM 3134 C CA . ASN B 1 148 ? 2.154 -31.828 6.469 1 96.69 148 ASN B CA 1
ATOM 3135 C C . ASN B 1 148 ? 3.359 -31.344 7.262 1 96.69 148 ASN B C 1
ATOM 3137 O O . ASN B 1 148 ? 4.504 -31.594 6.883 1 96.69 148 ASN B O 1
ATOM 3141 N N . PRO B 1 149 ? 3.131 -30.656 8.312 1 93.38 149 PRO B N 1
ATOM 3142 C CA . PRO B 1 149 ? 4.25 -30.078 9.047 1 93.38 149 PRO B CA 1
ATOM 3143 C C . PRO B 1 149 ? 5.188 -31.125 9.641 1 93.38 149 PRO B C 1
ATOM 3145 O O . PRO B 1 149 ? 6.312 -30.797 10.031 1 93.38 149 PRO B O 1
ATOM 3148 N N . LYS B 1 150 ? 4.789 -32.344 9.656 1 94.56 150 LYS B N 1
ATOM 3149 C CA . LYS B 1 150 ? 5.617 -33.406 10.188 1 94.56 150 LYS B CA 1
ATOM 3150 C C . LYS B 1 150 ? 6.535 -34 9.109 1 94.56 150 LYS B C 1
ATOM 3152 O O . LYS B 1 150 ? 7.402 -34.812 9.398 1 94.56 150 LYS B O 1
ATOM 3157 N N . MET B 1 151 ? 6.273 -33.594 7.887 1 93.44 151 MET B N 1
ATOM 3158 C CA . MET B 1 151 ? 7.066 -34.094 6.77 1 93.44 151 MET B CA 1
ATOM 3159 C C . MET B 1 151 ? 8.141 -33.094 6.367 1 93.44 151 MET B C 1
ATOM 3161 O O . MET B 1 151 ? 7.922 -31.875 6.43 1 93.44 151 MET B O 1
ATOM 3165 N N . TYR B 1 152 ? 9.305 -33.562 6.012 1 94.56 152 TYR B N 1
ATOM 3166 C CA . TYR B 1 152 ? 10.359 -32.75 5.434 1 94.56 152 TYR B CA 1
ATOM 3167 C C . TYR B 1 152 ? 10.125 -32.531 3.945 1 94.56 152 TYR B C 1
ATOM 3169 O O . TYR B 1 152 ? 10.828 -33.094 3.109 1 94.56 152 TYR B O 1
ATOM 3177 N N . TYR B 1 153 ? 9.211 -31.594 3.693 1 97.19 153 TYR B N 1
ATOM 3178 C CA . TYR B 1 153 ? 8.719 -31.469 2.324 1 97.19 153 TYR B CA 1
ATOM 3179 C C . TYR B 1 153 ? 9.719 -30.719 1.46 1 97.19 153 TYR B C 1
ATOM 3181 O O . TYR B 1 153 ? 9.75 -30.891 0.239 1 97.19 153 TYR B O 1
ATOM 3189 N N . ILE B 1 154 ? 10.641 -29.891 2.02 1 97.56 154 ILE B N 1
ATOM 3190 C CA . ILE B 1 154 ? 11.508 -29.031 1.234 1 97.56 154 ILE B CA 1
ATOM 3191 C C . ILE B 1 154 ? 12.484 -29.875 0.422 1 97.56 154 ILE B C 1
ATOM 3193 O O . ILE B 1 154 ? 12.625 -29.688 -0.789 1 97.56 154 ILE B O 1
ATOM 3197 N N . PRO B 1 155 ? 13.141 -30.844 1.044 1 97.06 155 PRO B N 1
ATOM 3198 C CA . PRO B 1 155 ? 14.055 -31.672 0.242 1 97.06 155 PRO B CA 1
ATOM 3199 C C . PRO B 1 155 ? 13.336 -32.438 -0.877 1 97.06 155 PRO B C 1
ATOM 3201 O O . PRO B 1 155 ? 13.891 -32.562 -1.972 1 97.06 155 PRO B O 1
ATOM 3204 N N . ILE B 1 156 ? 12.148 -32.875 -0.638 1 97.25 156 ILE B N 1
ATOM 3205 C CA . ILE B 1 156 ? 11.367 -33.594 -1.635 1 97.25 156 ILE B CA 1
ATOM 3206 C C . ILE B 1 156 ? 11.031 -32.656 -2.803 1 97.25 156 ILE B C 1
ATOM 3208 O O . ILE B 1 156 ? 11.234 -33.031 -3.965 1 97.25 156 ILE B O 1
ATOM 3212 N N . LEU B 1 157 ? 10.594 -31.516 -2.508 1 98.44 157 LEU B N 1
ATOM 3213 C CA . LEU B 1 157 ? 10.242 -30.547 -3.537 1 98.44 157 LEU B CA 1
ATOM 3214 C C . LEU B 1 157 ? 11.484 -30.109 -4.312 1 98.44 157 LEU B C 1
ATOM 3216 O O . LEU B 1 157 ? 11.422 -29.891 -5.523 1 98.44 157 LEU B O 1
ATOM 3220 N N . ASN B 1 158 ? 12.602 -29.969 -3.58 1 98.31 158 ASN B N 1
ATOM 3221 C CA . ASN B 1 158 ? 13.844 -29.594 -4.246 1 98.31 158 ASN B CA 1
ATOM 3222 C C . ASN B 1 158 ? 14.25 -30.625 -5.293 1 98.31 158 ASN B C 1
ATOM 3224 O O . ASN B 1 158 ? 14.695 -30.281 -6.383 1 98.31 158 ASN B O 1
ATOM 3228 N N . GLU B 1 159 ? 14.117 -31.812 -4.941 1 98.06 159 GLU B N 1
ATOM 3229 C CA . GLU B 1 159 ? 14.438 -32.875 -5.891 1 98.06 159 GLU B CA 1
ATOM 3230 C C . GLU B 1 159 ? 13.539 -32.812 -7.121 1 98.06 159 GLU B C 1
ATOM 3232 O O . GLU B 1 159 ? 14.016 -32.906 -8.25 1 98.06 159 GLU B O 1
ATOM 3237 N N . LEU B 1 160 ? 12.266 -32.625 -6.879 1 98.56 160 LEU B N 1
ATOM 3238 C CA . LEU B 1 160 ? 11.312 -32.562 -7.977 1 98.56 160 LEU B CA 1
ATOM 3239 C C . LEU B 1 160 ? 11.57 -31.312 -8.836 1 98.56 160 LEU B C 1
ATOM 3241 O O . LEU B 1 160 ? 11.461 -31.375 -10.062 1 98.56 160 LEU B O 1
ATOM 3245 N N . ALA B 1 161 ? 11.953 -30.234 -8.25 1 98.62 161 ALA B N 1
ATOM 3246 C CA . ALA B 1 161 ? 12.258 -29 -8.969 1 98.62 161 ALA B CA 1
ATOM 3247 C C . ALA B 1 161 ? 13.484 -29.172 -9.867 1 98.62 161 ALA B C 1
ATOM 3249 O O . ALA B 1 161 ? 13.461 -28.797 -11.039 1 98.62 161 ALA B O 1
ATOM 3250 N N . GLN B 1 162 ? 14.508 -29.781 -9.281 1 97.75 162 GLN B N 1
ATOM 3251 C CA . GLN B 1 162 ? 15.719 -30.031 -10.055 1 97.75 162 GLN B CA 1
ATOM 3252 C C . GLN B 1 162 ? 15.445 -30.953 -11.234 1 97.75 162 GLN B C 1
ATOM 3254 O O . GLN B 1 162 ? 15.953 -30.734 -12.336 1 97.75 162 GLN B O 1
ATOM 3259 N N . LYS B 1 163 ? 14.68 -31.953 -10.961 1 98.19 163 LYS B N 1
ATOM 3260 C CA . LYS B 1 163 ? 14.289 -32.875 -12.023 1 98.19 163 LYS B CA 1
ATOM 3261 C C . LYS B 1 163 ? 13.523 -32.125 -13.125 1 98.19 163 LYS B C 1
ATOM 3263 O O . LYS B 1 163 ? 13.781 -32.344 -14.312 1 98.19 163 LYS B O 1
ATOM 3268 N N . TYR B 1 164 ? 12.617 -31.266 -12.773 1 98.25 164 TYR B N 1
ATOM 3269 C CA . TYR B 1 164 ? 11.852 -30.484 -13.734 1 98.25 164 TYR B CA 1
ATOM 3270 C C . TYR B 1 164 ? 12.773 -29.641 -14.609 1 98.25 164 TYR B C 1
ATOM 3272 O O . TYR B 1 164 ? 12.625 -29.625 -15.836 1 98.25 164 TYR B O 1
ATOM 3280 N N . ILE B 1 165 ? 13.711 -28.984 -13.984 1 97.81 165 ILE B N 1
ATOM 3281 C CA . ILE B 1 165 ? 14.648 -28.109 -14.688 1 97.81 165 ILE B CA 1
ATOM 3282 C C . ILE B 1 165 ? 15.453 -28.922 -15.703 1 97.81 165 ILE B C 1
ATOM 3284 O O . ILE B 1 165 ? 15.594 -28.516 -16.859 1 97.81 165 ILE B O 1
ATOM 3288 N N . LYS B 1 166 ? 15.914 -30.078 -15.266 1 97.19 166 LYS B N 1
ATOM 3289 C CA . LYS B 1 166 ? 16.719 -30.953 -16.109 1 97.19 166 LYS B CA 1
ATOM 3290 C C . LYS B 1 166 ? 15.898 -31.5 -17.266 1 97.19 166 LYS B C 1
ATOM 3292 O O . LYS B 1 166 ? 16.297 -31.422 -18.438 1 97.19 166 LYS B O 1
ATOM 3297 N N . GLU B 1 167 ? 14.711 -31.953 -16.922 1 97.88 167 GLU B N 1
ATOM 3298 C CA . GLU B 1 167 ? 13.875 -32.625 -17.906 1 97.88 167 GLU B CA 1
ATOM 3299 C C . GLU B 1 167 ? 13.352 -31.641 -18.953 1 97.88 167 GLU B C 1
ATOM 3301 O O . GLU B 1 167 ? 13.078 -32.031 -20.094 1 97.88 167 GLU B O 1
ATOM 3306 N N . ASN B 1 168 ? 13.188 -30.391 -18.641 1 96.88 168 ASN B N 1
ATOM 3307 C CA . ASN B 1 168 ? 12.664 -29.375 -19.562 1 96.88 168 ASN B CA 1
ATOM 3308 C C . ASN B 1 168 ? 13.781 -28.547 -20.188 1 96.88 168 ASN B C 1
ATOM 3310 O O . ASN B 1 168 ? 13.523 -27.547 -20.859 1 96.88 168 ASN B O 1
ATOM 3314 N N . ASN B 1 169 ? 15.016 -28.953 -19.953 1 95.94 169 ASN B N 1
ATOM 3315 C CA . ASN B 1 169 ? 16.203 -28.312 -20.531 1 95.94 169 ASN B CA 1
ATOM 3316 C C . ASN B 1 169 ? 16.203 -26.812 -20.297 1 95.94 169 ASN B C 1
ATOM 3318 O O . ASN B 1 169 ? 16.438 -26.031 -21.234 1 95.94 169 ASN B O 1
ATOM 3322 N N . ILE B 1 170 ? 15.844 -26.469 -19.062 1 95.69 170 ILE B N 1
ATOM 3323 C CA . ILE B 1 170 ? 15.812 -25.047 -18.719 1 95.69 170 ILE B CA 1
ATOM 3324 C C . ILE B 1 170 ? 17.234 -24.547 -18.484 1 95.69 170 ILE B C 1
ATOM 3326 O O . ILE B 1 170 ? 17.938 -25.047 -17.625 1 95.69 170 ILE B O 1
ATOM 3330 N N . LEU B 1 171 ? 17.625 -23.547 -19.234 1 93.31 171 LEU B N 1
ATOM 3331 C CA . LEU B 1 171 ? 18.938 -22.922 -19.062 1 93.31 171 LEU B CA 1
ATOM 3332 C C . LEU B 1 171 ? 18.875 -21.812 -18.016 1 93.31 171 LEU B C 1
ATOM 3334 O O . LEU B 1 171 ? 18.203 -20.797 -18.203 1 93.31 171 LEU B O 1
ATOM 3338 N N . LEU B 1 172 ? 19.594 -22.016 -16.953 1 96.31 172 LEU B N 1
ATOM 3339 C CA . LEU B 1 172 ? 19.594 -21.062 -15.844 1 96.31 172 LEU B CA 1
ATOM 3340 C C . LEU B 1 172 ? 20.781 -20.125 -15.945 1 96.31 172 LEU B C 1
ATOM 3342 O O . LEU B 1 172 ? 21.859 -20.516 -16.406 1 96.31 172 LEU B O 1
ATOM 3346 N N . ILE B 1 173 ? 20.625 -18.938 -15.508 1 95.62 173 ILE B N 1
ATOM 3347 C CA . ILE B 1 173 ? 21.703 -17.953 -15.523 1 95.62 173 ILE B CA 1
ATOM 3348 C C . ILE B 1 173 ? 22.391 -17.906 -14.156 1 95.62 173 ILE B C 1
ATOM 3350 O O . ILE B 1 173 ? 23.438 -17.297 -14.008 1 95.62 173 ILE B O 1
ATOM 3354 N N . ASN B 1 174 ? 21.797 -18.469 -13.133 1 96.06 174 ASN B N 1
ATOM 3355 C CA . ASN B 1 174 ? 22.344 -18.641 -11.789 1 96.06 174 ASN B CA 1
ATOM 3356 C C . ASN B 1 174 ? 22.078 -20.047 -11.266 1 96.06 174 ASN B C 1
ATOM 3358 O O . ASN B 1 174 ? 21.125 -20.719 -11.688 1 96.06 174 ASN B O 1
ATOM 3362 N N . LYS B 1 175 ? 22.922 -20.391 -10.367 1 95.38 175 LYS B N 1
ATOM 3363 C CA . LYS B 1 175 ? 22.703 -21.688 -9.734 1 95.38 175 LYS B CA 1
ATOM 3364 C C . LYS B 1 175 ? 21.375 -21.703 -8.969 1 95.38 175 LYS B C 1
ATOM 3366 O O . LYS B 1 175 ? 21.062 -20.766 -8.242 1 95.38 175 LYS B O 1
ATOM 3371 N N . TYR B 1 176 ? 20.688 -22.766 -9.227 1 96.44 176 TYR B N 1
ATOM 3372 C CA . TYR B 1 176 ? 19.438 -22.922 -8.5 1 96.44 176 TYR B CA 1
ATOM 3373 C C . TYR B 1 176 ? 19.703 -23.172 -7.016 1 96.44 176 TYR B C 1
ATOM 3375 O O . TYR B 1 176 ? 20.359 -24.141 -6.652 1 96.44 176 TYR B O 1
ATOM 3383 N N . ASN B 1 177 ? 19.094 -22.312 -6.078 1 95.38 177 ASN B N 1
ATOM 3384 C CA . ASN B 1 177 ? 19.406 -22.359 -4.652 1 95.38 177 ASN B CA 1
ATOM 3385 C C . ASN B 1 177 ? 18.328 -23.109 -3.869 1 95.38 177 ASN B C 1
ATOM 3387 O O . ASN B 1 177 ? 18.375 -23.156 -2.639 1 95.38 177 ASN B O 1
ATOM 3391 N N . GLY B 1 178 ? 17.422 -23.625 -4.57 1 96.06 178 GLY B N 1
ATOM 3392 C CA . GLY B 1 178 ? 16.406 -24.438 -3.918 1 96.06 178 GLY B CA 1
ATOM 3393 C C . GLY B 1 178 ? 15.242 -23.625 -3.4 1 96.06 178 GLY B C 1
ATOM 3394 O O . GLY B 1 178 ? 15.148 -22.422 -3.668 1 96.06 178 GLY B O 1
ATOM 3395 N N . ILE B 1 179 ? 14.383 -24.375 -2.721 1 96.75 179 ILE B N 1
ATOM 3396 C CA . ILE B 1 179 ? 13.117 -23.844 -2.225 1 96.75 179 ILE B CA 1
ATOM 3397 C C . ILE B 1 179 ? 13.297 -23.328 -0.795 1 96.75 179 ILE B C 1
ATOM 3399 O O . ILE B 1 179 ? 13.969 -23.969 0.017 1 96.75 179 ILE B O 1
ATOM 3403 N N . THR B 1 180 ? 12.672 -22.156 -0.51 1 95.06 180 THR B N 1
ATOM 3404 C CA . THR B 1 180 ? 12.688 -21.609 0.837 1 95.06 180 THR B CA 1
ATOM 3405 C C . THR B 1 180 ? 11.32 -21.734 1.496 1 95.06 180 THR B C 1
ATOM 3407 O O . THR B 1 180 ? 10.344 -22.109 0.845 1 95.06 180 THR B O 1
ATOM 3410 N N . GLU B 1 181 ? 11.25 -21.328 2.775 1 93.5 181 GLU B N 1
ATOM 3411 C CA . GLU B 1 181 ? 10.008 -21.438 3.531 1 93.5 181 GLU B CA 1
ATOM 3412 C C . GLU B 1 181 ? 8.969 -20.438 3.023 1 93.5 181 GLU B C 1
ATOM 3414 O O . GLU B 1 181 ? 7.77 -20.656 3.191 1 93.5 181 GLU B O 1
ATOM 3419 N N . ASN B 1 182 ? 9.445 -19.422 2.391 1 96 182 ASN B N 1
ATOM 3420 C CA . ASN B 1 182 ? 8.547 -18.375 1.891 1 96 182 ASN B CA 1
ATOM 3421 C C . ASN B 1 182 ? 8.43 -18.422 0.369 1 96 182 ASN B C 1
ATOM 3423 O O . ASN B 1 182 ? 8.211 -17.391 -0.27 1 96 182 ASN B O 1
ATOM 3427 N N . GLN B 1 183 ? 8.547 -19.594 -0.151 1 98.25 183 GLN B N 1
ATOM 3428 C CA . GLN B 1 183 ? 8.516 -19.797 -1.597 1 98.25 183 GLN B CA 1
ATOM 3429 C C . GLN B 1 183 ? 7.207 -19.281 -2.191 1 98.25 183 GLN B C 1
ATOM 3431 O O . GLN B 1 183 ? 6.129 -19.531 -1.652 1 98.25 183 GLN B O 1
ATOM 3436 N N . GLN B 1 184 ? 7.34 -18.547 -3.297 1 98.62 184 GLN B N 1
ATOM 3437 C CA . GLN B 1 184 ? 6.172 -18.062 -4.031 1 98.62 184 GLN B CA 1
ATOM 3438 C C . GLN B 1 184 ? 5.578 -19.172 -4.898 1 98.62 184 GLN B C 1
ATOM 3440 O O . GLN B 1 184 ? 6.316 -19.969 -5.496 1 98.62 184 GLN B O 1
ATOM 3445 N N . TYR B 1 185 ? 4.277 -19.219 -4.895 1 98.94 185 TYR B N 1
ATOM 3446 C CA . TYR B 1 185 ? 3.602 -20.328 -5.57 1 98.94 185 TYR B CA 1
ATOM 3447 C C . TYR B 1 185 ? 2.193 -19.922 -5.992 1 98.94 185 TYR B C 1
ATOM 3449 O O . TYR B 1 185 ? 1.679 -18.891 -5.559 1 98.94 185 TYR B O 1
ATOM 3457 N N . TYR B 1 186 ? 1.624 -20.688 -6.84 1 98.94 186 TYR B N 1
ATOM 3458 C CA . TYR B 1 186 ? 0.182 -20.734 -7.051 1 98.94 186 TYR B CA 1
ATOM 3459 C C . TYR B 1 186 ? -0.265 -22.156 -7.391 1 98.94 186 TYR B C 1
ATOM 3461 O O . TYR B 1 186 ? 0.566 -23.031 -7.633 1 98.94 186 TYR B O 1
ATOM 3469 N N . LEU B 1 187 ? -1.561 -22.359 -7.297 1 98.94 187 LEU B N 1
ATOM 3470 C CA . LEU B 1 187 ? -2.119 -23.688 -7.582 1 98.94 187 LEU B CA 1
ATOM 3471 C C . LEU B 1 187 ? -2.883 -23.672 -8.898 1 98.94 187 LEU B C 1
ATOM 3473 O O . LEU B 1 187 ? -3.438 -22.656 -9.297 1 98.94 187 LEU B O 1
ATOM 3477 N N . THR B 1 188 ? -2.811 -24.812 -9.586 1 98.75 188 THR B N 1
ATOM 3478 C CA . THR B 1 188 ? -3.695 -25.125 -10.703 1 98.75 188 THR B CA 1
ATOM 3479 C C . THR B 1 188 ? -4.547 -26.359 -10.383 1 98.75 188 THR B C 1
ATOM 3481 O O . THR B 1 188 ? -4.48 -26.891 -9.273 1 98.75 188 THR B O 1
ATOM 3484 N N . GLU B 1 189 ? -5.359 -26.75 -11.328 1 97.44 189 GLU B N 1
ATOM 3485 C CA . GLU B 1 189 ? -6.215 -27.906 -11.086 1 97.44 189 GLU B CA 1
ATOM 3486 C C . GLU B 1 189 ? -5.387 -29.172 -10.875 1 97.44 189 GLU B C 1
ATOM 3488 O O . GLU B 1 189 ? -5.801 -30.078 -10.148 1 97.44 189 GLU B O 1
ATOM 3493 N N . ASN B 1 190 ? -4.164 -29.156 -11.43 1 97.81 190 ASN B N 1
ATOM 3494 C CA . ASN B 1 190 ? -3.465 -30.438 -11.453 1 97.81 190 ASN B CA 1
ATOM 3495 C C . ASN B 1 190 ? -2.074 -30.328 -10.828 1 97.81 190 ASN B C 1
ATOM 3497 O O . ASN B 1 190 ? -1.398 -31.328 -10.625 1 97.81 190 ASN B O 1
ATOM 3501 N N . SER B 1 191 ? -1.676 -29.031 -10.562 1 98.75 191 SER B N 1
ATOM 3502 C CA . SER B 1 191 ? -0.276 -28.906 -10.164 1 98.75 191 SER B CA 1
ATOM 3503 C C . SER B 1 191 ? -0.079 -27.766 -9.172 1 98.75 191 SER B C 1
ATOM 3505 O O . SER B 1 191 ? -0.809 -26.766 -9.203 1 98.75 191 SER B O 1
ATOM 3507 N N . LEU B 1 192 ? 0.893 -27.969 -8.32 1 98.88 192 LEU B N 1
ATOM 3508 C CA . LEU B 1 192 ? 1.578 -26.891 -7.625 1 98.88 192 LEU B CA 1
ATOM 3509 C C . LEU B 1 192 ? 2.6 -26.219 -8.539 1 98.88 192 LEU B C 1
ATOM 3511 O O . LEU B 1 192 ? 3.441 -26.891 -9.141 1 98.88 192 LEU B O 1
ATOM 3515 N N . VAL B 1 193 ? 2.514 -24.922 -8.648 1 98.94 193 VAL B N 1
ATOM 3516 C CA . VAL B 1 193 ? 3.479 -24.219 -9.484 1 98.94 193 VAL B CA 1
ATOM 3517 C C . VAL B 1 193 ? 4.336 -23.297 -8.617 1 98.94 193 VAL B C 1
ATOM 3519 O O . VAL B 1 193 ? 3.812 -22.391 -7.945 1 98.94 193 VAL B O 1
ATOM 3522 N N . LEU B 1 194 ? 5.617 -23.562 -8.578 1 98.88 194 LEU B N 1
ATOM 3523 C CA . LEU B 1 194 ? 6.59 -22.641 -8.008 1 98.88 194 LEU B CA 1
ATOM 3524 C C . LEU B 1 194 ? 7.023 -21.609 -9.047 1 98.88 194 LEU B C 1
ATOM 3526 O O . LEU B 1 194 ? 7.238 -21.953 -10.219 1 98.88 194 LEU B O 1
ATOM 3530 N N . TYR B 1 195 ? 7.113 -20.359 -8.609 1 98.62 195 TYR B N 1
ATOM 3531 C CA . TYR B 1 195 ? 7.594 -19.391 -9.578 1 98.62 195 TYR B CA 1
ATOM 3532 C C . TYR B 1 195 ? 8.656 -18.484 -8.969 1 98.62 195 TYR B C 1
ATOM 3534 O O . TYR B 1 195 ? 8.742 -18.359 -7.742 1 98.62 195 TYR B O 1
ATOM 3542 N N . TYR B 1 196 ? 9.469 -17.984 -9.836 1 97.94 196 TYR B N 1
ATOM 3543 C CA . TYR B 1 196 ? 10.586 -17.125 -9.461 1 97.94 196 TYR B CA 1
ATOM 3544 C C . TYR B 1 196 ? 10.586 -15.844 -10.273 1 97.94 196 TYR B C 1
ATOM 3546 O O . TYR B 1 196 ? 10.242 -15.852 -11.461 1 97.94 196 TYR B O 1
ATOM 3554 N N . GLN B 1 197 ? 11.016 -14.75 -9.594 1 96.81 197 GLN B N 1
ATOM 3555 C CA . GLN B 1 197 ? 10.992 -13.453 -10.25 1 96.81 197 GLN B CA 1
ATOM 3556 C C . GLN B 1 197 ? 11.938 -13.414 -11.438 1 96.81 197 GLN B C 1
ATOM 3558 O O . GLN B 1 197 ? 12.883 -14.195 -11.516 1 96.81 197 GLN B O 1
ATOM 3563 N N . LEU B 1 198 ? 11.633 -12.43 -12.297 1 93.56 198 LEU B N 1
ATOM 3564 C CA . LEU B 1 198 ? 12.508 -12.227 -13.445 1 93.56 198 LEU B CA 1
ATOM 3565 C C . LEU B 1 198 ? 13.945 -11.977 -13 1 93.56 198 LEU B C 1
ATOM 3567 O O . LEU B 1 198 ? 14.18 -11.258 -12.023 1 93.56 198 LEU B O 1
ATOM 3571 N N . TYR B 1 199 ? 14.914 -12.594 -13.711 1 92.38 199 TYR B N 1
ATOM 3572 C CA . TYR B 1 199 ? 16.359 -12.391 -13.547 1 92.38 199 TYR B CA 1
ATOM 3573 C C . TYR B 1 199 ? 16.875 -13.172 -12.344 1 92.38 199 TYR B C 1
ATOM 3575 O O . TYR B 1 199 ? 18.078 -13.195 -12.094 1 92.38 199 TYR B O 1
ATOM 3583 N N . GLU B 1 200 ? 15.977 -13.781 -11.625 1 94.88 200 GLU B N 1
ATOM 3584 C CA . GLU B 1 200 ? 16.484 -14.57 -10.508 1 94.88 200 GLU B CA 1
ATOM 3585 C C . GLU B 1 200 ? 17.266 -15.789 -10.992 1 94.88 200 GLU B C 1
ATOM 3587 O O . GLU B 1 200 ? 18.391 -16.031 -10.547 1 94.88 200 GLU B O 1
ATOM 3592 N N . TYR B 1 201 ? 16.641 -16.531 -11.938 1 96.62 201 TYR B N 1
ATOM 3593 C CA . TYR B 1 201 ? 17.297 -17.75 -12.398 1 96.62 201 TYR B CA 1
ATOM 3594 C C . TYR B 1 201 ? 17.297 -17.828 -13.922 1 96.62 201 TYR B C 1
ATOM 3596 O O . TYR B 1 201 ? 18.016 -18.625 -14.508 1 96.62 201 TYR B O 1
ATOM 3604 N N . THR B 1 202 ? 16.422 -17.109 -14.594 1 94.56 202 THR B N 1
ATOM 3605 C CA . THR B 1 202 ? 16.344 -17.094 -16.047 1 94.56 202 THR B CA 1
ATOM 3606 C C . THR B 1 202 ? 16.438 -15.672 -16.594 1 94.56 202 THR B C 1
ATOM 3608 O O . THR B 1 202 ? 16.172 -14.711 -15.875 1 94.56 202 THR B O 1
ATOM 3611 N N . PRO B 1 203 ? 16.859 -15.555 -17.891 1 91.31 203 PRO B N 1
ATOM 3612 C CA . PRO B 1 203 ? 16.891 -14.211 -18.469 1 91.31 203 PRO B CA 1
ATOM 3613 C C . PRO B 1 203 ? 15.508 -13.609 -18.656 1 91.31 203 PRO B C 1
ATOM 3615 O O . PRO B 1 203 ? 14.5 -14.312 -18.547 1 91.31 203 PRO B O 1
ATOM 3618 N N . HIS B 1 204 ? 15.547 -12.344 -18.906 1 88.94 204 HIS B N 1
ATOM 3619 C CA . HIS B 1 204 ? 14.297 -11.609 -19.062 1 88.94 204 HIS B CA 1
ATOM 3620 C C . HIS B 1 204 ? 13.445 -12.188 -20.188 1 88.94 204 HIS B C 1
ATOM 3622 O O . HIS B 1 204 ? 12.227 -12.289 -20.062 1 88.94 204 HIS B O 1
ATOM 3628 N N . SER B 1 205 ? 14.047 -12.625 -21.203 1 87.31 205 SER B N 1
ATOM 3629 C CA . SER B 1 205 ? 13.359 -13.102 -22.406 1 87.31 205 SER B CA 1
ATOM 3630 C C . SER B 1 205 ? 12.602 -14.398 -22.125 1 87.31 205 SER B C 1
ATOM 3632 O O . SER B 1 205 ? 11.695 -14.766 -22.875 1 87.31 205 SER B O 1
ATOM 3634 N N . TYR B 1 206 ? 12.914 -15.078 -21.094 1 91.19 206 TYR B N 1
ATOM 3635 C CA . TYR B 1 206 ? 12.273 -16.328 -20.719 1 91.19 206 TYR B CA 1
ATOM 3636 C C . TYR B 1 206 ? 10.883 -16.078 -20.141 1 91.19 206 TYR B C 1
ATOM 3638 O O . TYR B 1 206 ? 10.023 -16.969 -20.172 1 91.19 206 TYR B O 1
ATOM 3646 N N . GLY B 1 207 ? 10.688 -14.898 -19.547 1 92.25 207 GLY B N 1
ATOM 3647 C CA . GLY B 1 207 ? 9.461 -14.633 -18.812 1 92.25 207 GLY B CA 1
ATOM 3648 C C . GLY B 1 207 ? 9.461 -15.195 -17.406 1 92.25 207 GLY B C 1
ATOM 3649 O O . GLY B 1 207 ? 10.523 -15.328 -16.797 1 92.25 207 GLY B O 1
ATOM 3650 N N . LEU B 1 208 ? 8.359 -15.352 -16.906 1 96.75 208 LEU B N 1
ATOM 3651 C CA . LEU B 1 208 ? 8.281 -15.875 -15.547 1 96.75 208 LEU B CA 1
ATOM 3652 C C . LEU B 1 208 ? 8.773 -17.312 -15.484 1 96.75 208 LEU B C 1
ATOM 3654 O O . LEU B 1 208 ? 8.242 -18.188 -16.188 1 96.75 208 LEU B O 1
ATOM 3658 N N . PHE B 1 209 ? 9.82 -17.562 -14.625 1 97.5 209 PHE B N 1
ATOM 3659 C CA . PHE B 1 209 ? 10.32 -18.906 -14.422 1 97.5 209 PHE B CA 1
ATOM 3660 C C . PHE B 1 209 ? 9.391 -19.703 -13.5 1 97.5 209 PHE B C 1
ATOM 3662 O O . PHE B 1 209 ? 9.172 -19.297 -12.352 1 97.5 209 PHE B O 1
ATOM 3669 N N . LYS B 1 210 ? 8.922 -20.797 -14.023 1 98.31 210 LYS B N 1
ATOM 3670 C CA . LYS B 1 210 ? 7.973 -21.641 -13.281 1 98.31 210 LYS B CA 1
ATOM 3671 C C . LYS B 1 210 ? 8.453 -23.078 -13.211 1 98.31 210 LYS B C 1
ATOM 3673 O O . LYS B 1 210 ? 9.078 -23.578 -14.148 1 98.31 210 LYS B O 1
ATOM 3678 N N . ILE B 1 211 ? 8.133 -23.672 -12.188 1 98.62 211 ILE B N 1
ATOM 3679 C CA . ILE B 1 211 ? 8.32 -25.094 -11.992 1 98.62 211 ILE B CA 1
ATOM 3680 C C . ILE B 1 211 ? 6.984 -25.75 -11.625 1 98.62 211 ILE B C 1
ATOM 3682 O O . ILE B 1 211 ? 6.434 -25.484 -10.547 1 98.62 211 ILE B O 1
ATOM 3686 N N . GLU B 1 212 ? 6.559 -26.609 -12.477 1 98.69 212 GLU B N 1
ATOM 3687 C CA . GLU B 1 212 ? 5.281 -27.281 -12.258 1 98.69 212 GLU B CA 1
ATOM 3688 C C . GLU B 1 212 ? 5.488 -28.641 -11.602 1 98.69 212 GLU B C 1
ATOM 3690 O O . GLU B 1 212 ? 6.238 -29.484 -12.109 1 98.69 212 GLU B O 1
ATOM 3695 N N . ILE B 1 213 ? 4.82 -28.828 -10.484 1 98.75 213 ILE B N 1
ATOM 3696 C CA . ILE B 1 213 ? 4.887 -30.078 -9.75 1 98.75 213 ILE B CA 1
ATOM 3697 C C . ILE B 1 213 ? 3.502 -30.719 -9.688 1 98.75 213 ILE B C 1
ATOM 3699 O O . ILE B 1 213 ? 2.645 -30.281 -8.914 1 98.75 213 ILE B O 1
ATOM 3703 N N . PRO B 1 214 ? 3.281 -31.828 -10.445 1 98.5 214 PRO B N 1
ATOM 3704 C CA . PRO B 1 214 ? 1.981 -32.5 -10.375 1 98.5 214 PRO B CA 1
ATOM 3705 C C . PRO B 1 214 ? 1.649 -33 -8.977 1 98.5 214 PRO B C 1
ATOM 3707 O O . PRO B 1 214 ? 2.533 -33.5 -8.266 1 98.5 214 PRO B O 1
ATOM 3710 N N . TYR B 1 215 ? 0.372 -32.906 -8.633 1 98.5 215 TYR B N 1
ATOM 3711 C CA . TYR B 1 215 ? -0.04 -33.344 -7.312 1 98.5 215 TYR B CA 1
ATOM 3712 C C . TYR B 1 215 ? 0.263 -34.844 -7.129 1 98.5 215 TYR B C 1
ATOM 3714 O O . TYR B 1 215 ? 0.582 -35.281 -6.02 1 98.5 215 TYR B O 1
ATOM 3722 N N . SER B 1 216 ? 0.192 -35.594 -8.195 1 97.88 216 SER B N 1
ATOM 3723 C CA . SER B 1 216 ? 0.42 -37.031 -8.141 1 97.88 216 SER B CA 1
ATOM 3724 C C . SER B 1 216 ? 1.817 -37.375 -7.617 1 97.88 216 SER B C 1
ATOM 3726 O O . SER B 1 216 ? 2.055 -38.438 -7.086 1 97.88 216 SER B O 1
ATOM 3728 N N . LYS B 1 217 ? 2.734 -36.438 -7.727 1 98.12 217 LYS B N 1
ATOM 3729 C CA . LYS B 1 217 ? 4.117 -36.656 -7.32 1 98.12 217 LYS B CA 1
ATOM 3730 C C . LYS B 1 217 ? 4.324 -36.281 -5.852 1 98.12 217 LYS B C 1
ATOM 3732 O O . LYS B 1 217 ? 5.379 -36.562 -5.281 1 98.12 217 LYS B O 1
ATOM 3737 N N . ILE B 1 218 ? 3.271 -35.656 -5.23 1 98.31 218 ILE B N 1
ATOM 3738 C CA . ILE B 1 218 ? 3.533 -35.156 -3.883 1 98.31 218 ILE B CA 1
ATOM 3739 C C . ILE B 1 218 ? 2.365 -35.531 -2.965 1 98.31 218 ILE B C 1
ATOM 3741 O O . ILE B 1 218 ? 2.139 -34.844 -1.954 1 98.31 218 ILE B O 1
ATOM 3745 N N . LEU B 1 219 ? 1.614 -36.5 -3.264 1 97.12 219 LEU B N 1
ATOM 3746 C CA . LEU B 1 219 ? 0.443 -36.906 -2.49 1 97.12 219 LEU B CA 1
ATOM 3747 C C . LEU B 1 219 ? 0.828 -37.219 -1.053 1 97.12 219 LEU B C 1
ATOM 3749 O O . LEU B 1 219 ? 0.075 -36.938 -0.121 1 97.12 219 LEU B O 1
ATOM 3753 N N . ASN B 1 220 ? 1.968 -37.781 -0.842 1 96.25 220 ASN B N 1
ATOM 3754 C CA . ASN B 1 220 ? 2.387 -38.281 0.46 1 96.25 220 ASN B CA 1
ATOM 3755 C C . ASN B 1 220 ? 2.803 -37.156 1.396 1 96.25 220 ASN B C 1
ATOM 3757 O O . ASN B 1 220 ? 2.93 -37.344 2.604 1 96.25 220 ASN B O 1
ATOM 3761 N N . ILE B 1 221 ? 3.035 -35.969 0.845 1 97.94 221 ILE B N 1
ATOM 3762 C CA . ILE B 1 221 ? 3.525 -34.906 1.707 1 97.94 221 ILE B CA 1
ATOM 3763 C C . ILE B 1 221 ? 2.471 -33.812 1.813 1 97.94 221 ILE B C 1
ATOM 3765 O O . ILE B 1 221 ? 2.664 -32.812 2.525 1 97.94 221 ILE B O 1
ATOM 3769 N N . ILE B 1 222 ? 1.362 -33.938 1.207 1 97.94 222 ILE B N 1
ATOM 3770 C CA . ILE B 1 222 ? 0.306 -32.938 1.226 1 97.94 222 ILE B CA 1
ATOM 3771 C C . ILE B 1 222 ? -0.327 -32.875 2.613 1 97.94 222 ILE B C 1
ATOM 3773 O O . ILE B 1 222 ? -0.565 -33.906 3.238 1 97.94 222 ILE B O 1
ATOM 3777 N N . GLY B 1 223 ? -0.581 -31.625 3.057 1 96.94 223 GLY B N 1
ATOM 3778 C CA . GLY B 1 223 ? -1.252 -31.453 4.336 1 96.94 223 GLY B CA 1
ATOM 3779 C C . GLY B 1 223 ? -2.752 -31.672 4.258 1 96.94 223 GLY B C 1
ATOM 3780 O O . GLY B 1 223 ? -3.42 -31.109 3.383 1 96.94 223 GLY B O 1
ATOM 3781 N N . PRO B 1 224 ? -3.311 -32.375 5.176 1 94.31 224 PRO B N 1
ATOM 3782 C CA . PRO B 1 224 ? -4.738 -32.719 5.098 1 94.31 224 PRO B CA 1
ATOM 3783 C C . PRO B 1 224 ? -5.633 -31.484 5.27 1 94.31 224 PRO B C 1
ATOM 3785 O O . PRO B 1 224 ? -6.754 -31.453 4.758 1 94.31 224 PRO B O 1
ATOM 3788 N N . ALA B 1 225 ? -5.125 -30.5 5.902 1 94.56 225 ALA B N 1
ATOM 3789 C CA . ALA B 1 225 ? -5.941 -29.328 6.176 1 94.56 225 ALA B CA 1
ATOM 3790 C C . ALA B 1 225 ? -5.715 -28.234 5.125 1 94.56 225 ALA B C 1
ATOM 3792 O O . ALA B 1 225 ? -6.371 -27.203 5.141 1 94.56 225 ALA B O 1
ATOM 3793 N N . GLY B 1 226 ? -4.727 -28.516 4.184 1 97.38 226 GLY B N 1
ATOM 3794 C CA . GLY B 1 226 ? -4.406 -27.531 3.162 1 97.38 226 GLY B CA 1
ATOM 3795 C C . GLY B 1 226 ? -5.398 -27.516 2.018 1 97.38 226 GLY B C 1
ATOM 3796 O O . GLY B 1 226 ? -6.402 -28.234 2.045 1 97.38 226 GLY B O 1
ATOM 3797 N N . PRO B 1 227 ? -5.191 -26.688 1.07 1 98.31 227 PRO B N 1
ATOM 3798 C CA . PRO B 1 227 ? -6.133 -26.5 -0.035 1 98.31 227 PRO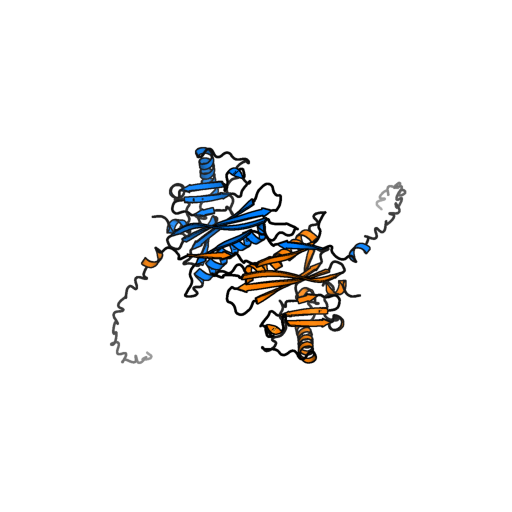 B CA 1
ATOM 3799 C C . PRO B 1 227 ? -6.102 -27.641 -1.044 1 98.31 227 PRO B C 1
ATOM 3801 O O . PRO B 1 227 ? -7.094 -27.875 -1.738 1 98.31 227 PRO B O 1
ATOM 3804 N N . ILE B 1 228 ? -5.023 -28.375 -1.126 1 98.44 228 ILE B N 1
ATOM 3805 C CA . ILE B 1 228 ? -4.809 -29.297 -2.229 1 98.44 228 ILE B CA 1
ATOM 3806 C C . ILE B 1 228 ? -5.785 -30.469 -2.113 1 98.44 228 ILE B C 1
ATOM 3808 O O . ILE B 1 228 ? -6.426 -30.844 -3.096 1 98.44 228 ILE B O 1
ATOM 3812 N N . PRO B 1 229 ? -6.027 -31.031 -0.891 1 97.38 229 PRO B N 1
ATOM 3813 C CA . PRO B 1 229 ? -6.984 -32.125 -0.792 1 97.38 229 PRO B CA 1
ATOM 3814 C C . PRO B 1 229 ? -8.391 -31.734 -1.243 1 97.38 229 PRO B C 1
ATOM 3816 O O . PRO B 1 229 ? -9.156 -32.594 -1.695 1 97.38 229 PRO B O 1
ATOM 3819 N N . LYS B 1 230 ? -8.68 -30.531 -1.206 1 95.44 230 LYS B N 1
ATOM 3820 C CA . LYS B 1 230 ? -10.016 -30.047 -1.538 1 95.44 230 LYS B CA 1
ATOM 3821 C C . LYS B 1 230 ? -10.227 -30.016 -3.049 1 95.44 230 LYS B C 1
ATOM 3823 O O . LYS B 1 230 ? -11.367 -29.938 -3.518 1 95.44 230 LYS B O 1
ATOM 3828 N N . ILE B 1 231 ? -9.125 -30.047 -3.768 1 95 231 ILE B N 1
ATOM 3829 C CA . ILE B 1 231 ? -9.297 -29.859 -5.203 1 95 231 ILE B CA 1
ATOM 3830 C C . ILE B 1 231 ? -8.945 -31.141 -5.941 1 95 231 ILE B C 1
ATOM 3832 O O . ILE B 1 231 ? -9.125 -31.25 -7.156 1 95 231 ILE B O 1
ATOM 3836 N N . LEU B 1 232 ? -8.445 -32.062 -5.242 1 93.31 232 LEU B N 1
ATOM 3837 C CA . LEU B 1 232 ? -8.141 -33.375 -5.855 1 93.31 232 LEU B CA 1
ATOM 3838 C C . LEU B 1 232 ? -9.414 -34.156 -6.141 1 93.31 232 LEU B C 1
ATOM 3840 O O . LEU B 1 232 ? -10.398 -34.031 -5.406 1 93.31 232 LEU B O 1
ATOM 3844 N N . PRO B 1 233 ? -9.461 -34.938 -7.238 1 83.69 233 PRO B N 1
ATOM 3845 C CA . PRO B 1 233 ? -10.633 -35.781 -7.523 1 83.69 233 PRO B CA 1
ATOM 3846 C C . PRO B 1 233 ? -10.836 -36.875 -6.492 1 83.69 233 PRO B C 1
ATOM 3848 O O . PRO B 1 233 ? -9.875 -37.312 -5.859 1 83.69 233 PRO B O 1
#

Secondary structure (DSSP, 8-state):
------------TT--------------GGGGGPPPPEEEEEE--SEEEEEEEEE--TT--HHHHHHHHHHHHHHHHHHHHHTS-SS---EEEEEEEEEEEEEETTEEEEEEEEEEEETT-SS-EEEEEEEEEETTTTEEPPGGGGB-TTS-HHHHHHHHHHHHHHHTTPPPSS------TT--EEE-SSEEEEEE-TTTSS-GGG-SEEEEEEGGGSGGGB-TTSSHHHH--/----------------------------GGGGGPPPPEEEEEE--SEEEEEEEEE--TT--HHHHHHHHHHHHHHHHHHHHHTS-SS---EEEEEEEEEEEEEETTEEEEEEEEEEEETT-SS-EEEEEEEEEETTTTEEPPGGGGB-TTS-HHHHHHHHHHHHHHHTTPPPSS------TT--EEE-SSEEEEEE-TTTSS-GGG-SEEEEEEGGGSGGGB-TTSSHHHH--

pLDDT: mean 87.42, std 24.02, range [21.83, 98.94]

Radius of gyration: 32.86 Å; Cα contacts (8 Å, |Δi|>4): 840; chains: 2; bounding box: 113×84×85 Å

InterPro domains:
  IPR021729 Domain of unknown function DUF3298 [PF11738] (145-216)
  IPR037126 PdaC/RsiV-like superfamily [G3DSA:3.90.640.20] (143-227)

Foldseek 3Di:
DPCPDDDPDPPPPDPPPPPPPPPPPPVPPVVVVDDDDDDDADDDAPAEDADWDQDDDPPPDPLSVLVRVVRVVQVVVQCCVPPVDPDHFAWNYWYKDKDFQDDALQKTKMKIKIWIHTPPDPDIFIDIAMWIARSVVSGTDFPPLFWDPVDPVQVVVQVLQVVQCVVVVPQWPDDDPGADRRFGWTDHLFWIKTWDGAPPTHHVVVPIDIDTGGCVSVVPTTDPVHDNVSRHD/DPPPPPPPDPPPPDPPPPPPPPPPPPVPPVVVVDDDDDDDADDDAPAEDADWDQDDDPPPDPLSVLVRVVRVVQVVVQCCVPPVDPDHFAWNYWYKDKDFQDDPLQKTKMKIKIWIHTPPDPDIFIDIAMWIARSVVSGTDFPPLFWDPVDPVQVLVQVLQVVQCVVVVPQWPDDDPGADRRFGWTDHLFWIKTWDGAPPTHHPVVPIDIDTGGCVSVVPTTDPVHDNVSRHD

Sequence (466 aa):
MIYFSYPDNWNPSANRYDSYDYKNHTKDYRDFRETVGLKNQKLMPPKFSISYPVIDNPDSKDNITKINNAIVDEVDKLFRSQVLRPEIINFAEVLGTYEITLNKNGILSILFALYVYENKAAHGFTLYSSITANVQKGEVYSFGDLFNPKMYYIPILNELAQKYIKENNILLINKYNGITENQQYYLTENSLVLYYQLYEYTPHSYGLFKIEIPYSKILNIIGPAGPIPKILPMIYFSYPDNWNPSANRYDSYDYKNHTKDYRDFRETVGLKNQKLMPPKFSISYPVIDNPDSKDNITKINNAIVDEVDKLFRSQVLRPEIINFAEVLGTYEITLNKNGILSILFALYVYENKAAHGFTLYSSITANVQKGEVYSFGDLFNPKMYYIPILNELAQKYIKENNILLINKYNGITENQQYYLTENSLVLYYQLYEYTPHSYGLFKIEIPYSKILNIIGPAGPIPKILP

Solvent-accessible surface area (backbone atoms only — not comparable to full-atom values): 26888 Å² total; per-residue (Å²): 134,83,80,75,82,73,86,76,81,77,80,79,73,77,71,71,74,72,77,71,73,73,72,74,69,69,68,74,70,71,69,50,70,42,59,72,60,70,43,80,26,60,47,56,39,86,39,53,36,39,37,48,72,29,64,75,54,94,80,67,47,64,31,51,52,48,46,24,46,53,50,39,47,51,53,47,52,49,41,46,70,72,64,56,51,69,54,84,61,57,46,44,30,39,41,30,39,65,43,81,48,28,61,42,45,35,33,39,12,35,42,36,37,38,35,36,27,45,64,90,49,93,64,64,50,61,50,72,46,59,47,36,30,36,46,81,73,38,40,76,57,56,57,63,47,45,34,32,86,88,48,78,53,60,66,56,51,36,51,53,48,52,49,48,38,61,76,65,68,60,75,59,78,41,83,85,85,67,74,58,80,80,46,51,51,44,42,42,85,61,27,44,32,39,49,46,59,60,61,63,38,36,53,70,89,71,44,75,46,69,43,77,41,50,46,87,80,42,62,91,44,47,12,85,87,21,69,62,66,64,53,54,132,134,82,79,75,80,71,85,72,82,75,80,79,69,84,67,76,75,72,76,73,72,74,73,75,71,70,70,75,72,72,71,50,72,43,60,72,60,70,44,79,26,58,48,54,40,84,39,54,35,38,38,47,72,28,62,76,55,95,79,67,47,62,32,51,52,49,44,26,46,52,52,39,48,51,53,46,52,50,41,45,69,73,64,55,51,68,54,83,62,58,48,44,32,39,42,30,42,65,42,82,47,27,62,44,46,36,32,38,13,34,42,35,38,38,36,36,26,45,64,90,50,95,65,66,49,63,50,74,48,57,47,36,29,36,46,80,73,38,41,75,58,55,57,63,47,44,33,31,87,89,47,76,52,58,66,56,50,36,51,53,46,52,48,48,38,60,75,66,68,59,75,60,78,41,82,85,85,68,75,58,79,79,45,51,50,44,41,42,84,60,27,44,32,39,50,46,59,60,60,63,38,34,54,68,89,71,42,75,46,69,43,78,40,49,46,86,80,43,62,90,44,48,12,83,86,20,69,64,63,65,55,53,132

Organism: NCBI:txid2716538